Protein AF-A0A813K4U7-F1 (afdb_monomer)

Nearest PDB structures (foldseek):
  8cmr-assembly1_B  TM=8.928E-01  e=1.992E-04  Homo sapiens
  6d4p-assembly1_C  TM=8.860E-01  e=3.761E-04  Homo sapiens
  1wh3-assembly1_A  TM=8.166E-01  e=5.044E-04  Homo sapiens
  8seb-assembly1_B  TM=8.078E-01  e=1.158E-03  Homo sapiens
  8djh-assembly1_A  TM=8.106E-01  e=1.216E-03  Homo sapiens

pLDDT: mean 77.3, std 21.33, range [24.91, 96.0]

Structure (mmCIF, N/CA/C/O backbone):
data_AF-A0A813K4U7-F1
#
_entry.id   AF-A0A813K4U7-F1
#
loop_
_atom_site.group_PDB
_atom_site.id
_atom_site.type_symbol
_atom_site.label_atom_id
_atom_site.label_alt_id
_atom_site.label_comp_id
_atom_site.label_asym_id
_atom_site.label_entity_id
_atom_site.label_seq_id
_atom_site.pdbx_PDB_ins_code
_atom_site.Cartn_x
_atom_site.Cartn_y
_atom_site.Cartn_z
_atom_site.occupancy
_atom_site.B_iso_or_equiv
_atom_site.auth_seq_id
_atom_site.auth_comp_id
_atom_site.auth_asym_id
_atom_site.auth_atom_id
_atom_site.pdbx_PDB_model_num
ATOM 1 N N . MET A 1 1 ? -18.046 26.356 -45.719 1.00 34.75 1 MET A N 1
ATOM 2 C CA . MET A 1 1 ? -17.700 27.622 -46.399 1.00 34.75 1 MET A CA 1
ATOM 3 C C . MET A 1 1 ? -17.819 28.744 -45.381 1.00 34.75 1 MET A C 1
ATOM 5 O O . MET A 1 1 ? -18.834 28.752 -44.702 1.00 34.75 1 MET A O 1
ATOM 9 N N . SER A 1 2 ? -16.775 29.591 -45.291 1.00 35.19 2 SER A N 1
ATOM 10 C CA . SER A 1 2 ? -16.657 30.902 -44.589 1.00 35.19 2 SER A CA 1
ATOM 11 C C . SER A 1 2 ? -17.017 30.940 -43.090 1.00 35.19 2 SER A C 1
ATOM 13 O O . SER A 1 2 ? -18.156 30.676 -42.742 1.00 35.19 2 SER A O 1
ATOM 15 N N . GLY A 1 3 ? -16.113 31.208 -42.133 1.00 31.92 3 GLY A N 1
ATOM 16 C CA . GLY A 1 3 ? -15.193 32.363 -42.029 1.00 31.92 3 GLY A CA 1
ATOM 17 C C . GLY A 1 3 ? -15.954 33.555 -41.403 1.00 31.92 3 GLY A C 1
ATOM 18 O O . GLY A 1 3 ? -17.054 33.818 -41.858 1.00 31.92 3 GLY A O 1
ATOM 19 N N . SER A 1 4 ? -15.506 34.319 -40.399 1.00 34.34 4 SER A N 1
ATOM 20 C CA . SER A 1 4 ? -14.177 34.522 -39.812 1.00 34.34 4 SER A CA 1
ATOM 21 C C . SER A 1 4 ? -14.210 35.644 -38.735 1.00 34.34 4 SER A C 1
ATOM 23 O O . SER A 1 4 ? -15.079 36.500 -38.846 1.00 34.34 4 SER A O 1
ATOM 25 N N . PHE A 1 5 ? -13.193 35.693 -37.850 1.00 31.48 5 PHE A N 1
ATOM 26 C CA . PHE A 1 5 ? -12.543 36.885 -37.229 1.00 31.48 5 PHE A CA 1
ATOM 27 C C . PHE A 1 5 ? -13.320 37.755 -36.203 1.00 31.48 5 PHE A C 1
ATOM 29 O O . PHE A 1 5 ? -14.374 38.290 -36.514 1.00 31.48 5 PHE A O 1
ATOM 36 N N . ASP A 1 6 ? -12.897 37.760 -34.920 1.00 34.34 6 ASP A N 1
ATOM 37 C CA . ASP A 1 6 ? -11.981 38.720 -34.212 1.00 34.34 6 ASP A CA 1
ATOM 38 C C . ASP A 1 6 ? -12.810 39.851 -33.550 1.00 34.34 6 ASP A C 1
ATOM 40 O O . ASP A 1 6 ? -13.871 40.176 -34.059 1.00 34.34 6 ASP A O 1
ATOM 44 N N . THR A 1 7 ? -12.538 40.493 -32.411 1.00 33.09 7 THR A N 1
ATOM 45 C CA . THR A 1 7 ? -11.381 40.762 -31.532 1.00 33.09 7 THR A CA 1
ATOM 46 C C . THR A 1 7 ? -11.964 41.431 -30.267 1.00 33.09 7 THR A C 1
ATOM 48 O O . THR A 1 7 ? -12.940 42.158 -30.403 1.00 33.09 7 THR A O 1
ATOM 51 N N . ASP A 1 8 ? -11.351 41.280 -29.084 1.00 30.66 8 ASP A N 1
ATOM 52 C CA . ASP A 1 8 ? -11.169 42.372 -28.090 1.00 30.66 8 ASP A CA 1
ATOM 53 C C . ASP A 1 8 ? -10.305 41.855 -26.919 1.00 30.66 8 ASP A C 1
ATOM 55 O O . ASP A 1 8 ? -10.724 41.031 -26.111 1.00 30.66 8 ASP A O 1
ATOM 59 N N . VAL A 1 9 ? -8.979 42.000 -26.989 1.00 36.09 9 VAL A N 1
ATOM 60 C CA . VAL A 1 9 ? -8.143 43.147 -26.567 1.00 36.09 9 VAL A CA 1
ATOM 61 C C . VAL A 1 9 ? -7.957 43.253 -25.044 1.00 36.09 9 VAL A C 1
ATOM 63 O O . VAL A 1 9 ? -8.783 43.738 -24.278 1.00 36.09 9 VAL A O 1
ATOM 66 N N . ARG A 1 10 ? -6.754 42.818 -24.647 1.00 31.77 10 ARG A N 1
ATOM 67 C CA . ARG A 1 10 ? -6.057 43.039 -23.375 1.00 31.77 10 ARG A CA 1
ATOM 68 C C . ARG A 1 10 ? -5.482 44.465 -23.288 1.00 31.77 10 ARG A C 1
ATOM 70 O O . ARG A 1 10 ? -4.946 44.967 -24.272 1.00 31.77 10 ARG A O 1
ATOM 77 N N . ARG A 1 11 ? -5.402 45.016 -22.070 1.00 31.77 11 ARG A N 1
ATOM 78 C CA . ARG A 1 11 ? -4.353 45.957 -21.596 1.00 31.77 11 ARG A CA 1
ATOM 79 C C . ARG A 1 11 ? -4.199 45.773 -20.074 1.00 31.77 11 ARG A C 1
ATOM 81 O O . ARG A 1 11 ? -5.204 45.812 -19.381 1.00 31.77 11 ARG A O 1
ATOM 88 N N . ALA A 1 12 ? -3.063 45.240 -19.599 1.00 29.41 12 ALA A N 1
ATOM 89 C CA . ALA A 1 12 ? -1.860 45.937 -19.076 1.00 29.41 12 ALA A CA 1
ATOM 90 C C . ALA A 1 12 ? -2.098 46.509 -17.655 1.00 29.41 12 ALA A C 1
ATOM 92 O O . ALA A 1 12 ? -3.125 47.131 -17.442 1.00 29.41 12 ALA A O 1
ATOM 93 N N . ALA A 1 13 ? -1.273 46.317 -16.617 1.00 30.58 13 ALA A N 1
ATOM 94 C CA . ALA A 1 13 ? 0.191 46.386 -16.468 1.00 30.58 13 ALA A CA 1
ATOM 95 C C . ALA A 1 13 ? 0.621 45.549 -15.223 1.00 30.58 13 ALA A C 1
ATOM 97 O O . ALA A 1 13 ? -0.158 45.432 -14.285 1.00 30.58 13 ALA A O 1
ATOM 98 N N . ALA A 1 14 ? 1.708 44.768 -15.197 1.00 29.66 14 ALA A N 1
ATOM 99 C CA . ALA A 1 14 ? 3.142 45.108 -15.149 1.00 29.66 14 ALA A CA 1
ATOM 100 C C . ALA A 1 14 ? 3.592 45.880 -13.886 1.00 29.66 14 ALA A C 1
ATOM 102 O O . ALA A 1 14 ? 3.366 47.080 -13.803 1.00 29.66 14 ALA A O 1
ATOM 103 N N . ALA A 1 15 ? 4.280 45.195 -12.958 1.00 30.31 15 ALA A N 1
ATOM 104 C CA . ALA A 1 15 ? 5.597 45.557 -12.392 1.00 30.31 15 ALA A CA 1
ATOM 105 C C . ALA A 1 15 ? 5.951 44.649 -11.192 1.00 30.31 15 ALA A C 1
ATOM 107 O O . ALA A 1 15 ? 5.093 44.292 -10.393 1.00 30.31 15 ALA A O 1
ATOM 108 N N . ALA A 1 16 ? 7.220 44.248 -11.121 1.00 30.88 16 ALA A N 1
ATOM 109 C CA . ALA A 1 16 ? 7.782 43.214 -10.253 1.00 30.88 16 ALA A CA 1
ATOM 110 C C . ALA A 1 16 ? 8.446 43.799 -8.965 1.00 30.88 16 ALA A C 1
ATOM 112 O O . ALA A 1 16 ? 8.031 44.864 -8.519 1.00 30.88 16 ALA A O 1
ATOM 113 N N . PRO A 1 17 ? 9.420 43.116 -8.325 1.00 47.84 17 PRO A N 1
ATOM 114 C CA . PRO A 1 17 ? 9.361 42.516 -6.983 1.00 47.84 17 PRO A CA 1
ATOM 115 C C . PRO A 1 17 ? 10.175 43.320 -5.940 1.00 47.84 17 PRO A C 1
ATOM 117 O O . PRO A 1 17 ? 10.651 44.394 -6.288 1.00 47.84 17 PRO A O 1
ATOM 120 N N . THR A 1 18 ? 10.365 42.821 -4.696 1.00 30.28 18 THR A N 1
ATOM 121 C CA . THR A 1 18 ? 11.639 42.835 -3.901 1.00 30.28 18 THR A CA 1
ATOM 122 C C . THR A 1 18 ? 11.433 42.534 -2.387 1.00 30.28 18 THR A C 1
ATOM 124 O O . THR A 1 18 ? 10.752 43.266 -1.685 1.00 30.28 18 THR A O 1
ATOM 127 N N . GLN A 1 19 ? 12.110 41.464 -1.933 1.00 30.19 19 GLN A N 1
ATOM 128 C CA . GLN A 1 19 ? 12.792 41.167 -0.643 1.00 30.19 19 GLN A CA 1
ATOM 129 C C . GLN A 1 19 ? 12.114 40.962 0.735 1.00 30.19 19 GLN A C 1
ATOM 131 O O . GLN A 1 19 ? 11.410 41.797 1.284 1.00 30.19 19 GLN A O 1
ATOM 136 N N . MET A 1 20 ? 12.539 39.824 1.318 1.00 27.84 20 MET A N 1
ATOM 137 C CA . MET A 1 20 ? 13.037 39.534 2.679 1.00 27.84 20 MET A CA 1
ATOM 138 C C . MET A 1 20 ? 12.846 40.560 3.818 1.00 27.84 20 MET A C 1
ATOM 140 O O . MET A 1 20 ? 13.404 41.649 3.766 1.00 27.84 20 MET A O 1
ATOM 144 N N . ARG A 1 21 ? 12.329 40.103 4.968 1.00 30.70 21 ARG A N 1
ATOM 145 C CA . ARG A 1 21 ? 13.087 39.774 6.206 1.00 30.70 21 ARG A CA 1
ATOM 146 C C . ARG A 1 21 ? 12.130 39.574 7.395 1.00 30.70 21 ARG A C 1
ATOM 148 O O . ARG A 1 21 ? 11.067 40.171 7.479 1.00 30.70 21 ARG A O 1
ATOM 155 N N . THR A 1 22 ? 12.569 38.695 8.289 1.00 36.47 22 THR A N 1
ATOM 156 C CA . THR A 1 22 ? 12.083 38.355 9.639 1.00 36.47 22 THR A CA 1
ATOM 157 C C . THR A 1 22 ? 11.762 39.553 10.541 1.00 36.47 22 THR A C 1
ATOM 159 O O . THR A 1 22 ? 12.351 40.618 10.356 1.00 36.47 22 THR A O 1
ATOM 162 N N . PRO A 1 23 ? 11.046 39.315 11.656 1.00 36.69 23 PRO A N 1
ATOM 163 C CA . PRO A 1 23 ? 11.456 39.953 12.903 1.00 36.69 23 PRO A CA 1
ATOM 164 C C . PRO A 1 23 ? 11.576 39.001 14.102 1.00 36.69 23 PRO A C 1
ATOM 166 O O . PRO A 1 23 ? 10.979 37.929 14.179 1.00 36.69 23 PRO A O 1
ATOM 169 N N . THR A 1 24 ? 12.404 39.476 15.023 1.00 28.77 24 THR A N 1
ATOM 170 C CA . THR A 1 24 ? 13.011 38.849 16.194 1.00 28.77 24 THR A CA 1
ATOM 171 C C . THR A 1 24 ? 12.433 39.487 17.469 1.00 28.77 24 THR A C 1
ATOM 173 O O . THR A 1 24 ? 12.150 40.678 17.462 1.00 28.77 24 THR A O 1
ATOM 176 N N . ALA A 1 25 ? 12.325 38.683 18.534 1.00 29.78 25 ALA A N 1
ATOM 177 C CA . ALA A 1 25 ? 12.448 38.967 19.980 1.00 29.78 25 ALA A CA 1
ATOM 178 C C . ALA A 1 25 ? 11.774 40.178 20.685 1.00 29.78 25 ALA A C 1
ATOM 180 O O . ALA A 1 25 ? 12.112 41.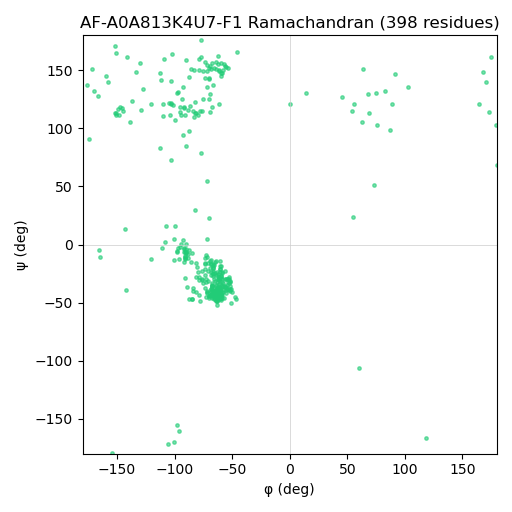326 20.429 1.00 29.78 25 ALA A O 1
ATOM 181 N N . ALA A 1 26 ? 11.031 39.808 21.751 1.00 31.50 26 ALA A N 1
ATOM 182 C CA . ALA A 1 26 ? 10.969 40.360 23.127 1.00 31.50 26 ALA A CA 1
ATOM 183 C C . ALA A 1 26 ? 10.471 41.814 23.345 1.00 31.50 26 ALA A C 1
ATOM 185 O O . ALA A 1 26 ? 10.634 42.664 22.475 1.00 31.50 26 ALA A O 1
ATOM 186 N N . PRO A 1 27 ? 9.857 42.130 24.514 1.00 38.72 27 PRO A N 1
ATOM 187 C CA . PRO A 1 27 ? 10.678 42.420 25.702 1.00 38.72 27 PRO A CA 1
ATOM 188 C C . PRO A 1 27 ? 10.066 42.118 27.098 1.00 38.72 27 PRO A C 1
ATOM 190 O O . PRO A 1 27 ? 8.868 41.912 27.261 1.00 38.72 27 PRO A O 1
ATOM 193 N N . ALA A 1 28 ? 10.967 42.239 28.085 1.00 30.75 28 ALA A N 1
ATOM 194 C CA . ALA A 1 28 ? 10.804 42.777 29.445 1.00 30.75 28 ALA A CA 1
ATOM 195 C C . ALA A 1 28 ? 10.324 41.866 30.596 1.00 30.75 28 ALA A C 1
ATOM 197 O O . ALA A 1 28 ? 9.140 41.697 30.872 1.00 30.75 28 ALA A O 1
ATOM 198 N N . GLU A 1 29 ? 11.326 41.406 31.352 1.00 25.91 29 GLU A N 1
ATOM 199 C CA . GLU A 1 29 ? 11.277 41.096 32.782 1.00 25.91 29 GLU A CA 1
ATOM 200 C C . GLU A 1 29 ? 10.874 42.327 33.615 1.00 25.91 29 GLU A C 1
ATOM 202 O O . GLU A 1 29 ? 11.247 43.451 33.286 1.00 25.91 29 GLU A O 1
ATOM 207 N N . THR A 1 30 ? 10.172 42.116 34.732 1.00 28.78 30 THR A N 1
ATOM 208 C CA . THR A 1 30 ? 10.593 42.560 36.082 1.00 28.78 30 THR A CA 1
ATOM 209 C C . THR A 1 30 ? 9.538 42.170 37.130 1.00 28.78 30 THR A C 1
ATOM 211 O O . THR A 1 30 ? 8.492 42.789 37.286 1.00 28.78 30 THR A O 1
ATOM 214 N N . THR A 1 31 ? 9.836 41.112 37.879 1.00 29.77 31 THR A N 1
ATOM 215 C CA . THR A 1 31 ? 9.433 40.910 39.288 1.00 29.77 31 THR A CA 1
ATOM 216 C C . THR A 1 31 ? 10.280 41.851 40.176 1.00 29.77 31 THR A C 1
ATOM 218 O O . THR A 1 31 ? 11.389 42.163 39.732 1.00 29.77 31 THR A O 1
ATOM 221 N N . PRO A 1 32 ? 9.896 42.257 41.416 1.00 39.56 32 PRO A N 1
ATOM 222 C CA . PRO A 1 32 ? 9.523 41.301 42.468 1.00 39.56 32 PRO A CA 1
ATOM 223 C C . PRO A 1 32 ? 8.557 41.774 43.578 1.00 39.56 32 PRO A C 1
ATOM 225 O O . PRO A 1 32 ? 8.181 42.935 43.686 1.00 39.56 32 PRO A O 1
ATOM 228 N N . SER A 1 33 ? 8.305 40.820 44.481 1.00 27.72 33 SER A N 1
ATOM 229 C CA . SER A 1 33 ? 8.038 40.951 45.923 1.00 27.72 33 SER A CA 1
ATOM 230 C C . SER A 1 33 ? 6.593 40.826 46.428 1.00 27.72 33 SER A C 1
ATOM 232 O O . SER A 1 33 ? 5.625 41.288 45.839 1.00 27.72 33 SER A O 1
ATOM 234 N N . SER A 1 34 ? 6.521 40.067 47.520 1.00 31.11 34 SER A N 1
ATOM 235 C CA . SER A 1 34 ? 5.394 39.312 48.066 1.00 31.11 34 SER A CA 1
ATOM 236 C C . SER A 1 34 ? 4.632 40.104 49.163 1.00 31.11 34 SER A C 1
ATOM 238 O O . SER A 1 34 ? 4.715 41.327 49.186 1.00 31.11 34 SER A O 1
ATOM 240 N N . PRO A 1 35 ? 3.832 39.473 50.048 1.00 41.38 35 PRO A N 1
ATOM 241 C CA . PRO A 1 35 ? 2.386 39.652 50.113 1.00 41.38 35 PRO A CA 1
ATOM 242 C C . PRO A 1 35 ? 1.920 40.435 51.355 1.00 41.38 35 PRO A C 1
ATOM 244 O O . PRO A 1 35 ? 2.577 40.444 52.393 1.00 41.38 35 PRO A O 1
ATOM 247 N N . SER A 1 36 ? 0.716 40.997 51.311 1.00 28.41 36 SER A N 1
ATOM 248 C CA . SER A 1 36 ? 0.007 41.382 52.534 1.00 28.41 36 SER A CA 1
ATOM 249 C C . SER A 1 36 ? -1.504 41.340 52.333 1.00 28.41 36 SER A C 1
ATOM 251 O O . SER A 1 36 ? -2.097 42.102 51.574 1.00 28.41 36 SER A O 1
ATOM 253 N N . SER A 1 37 ? -2.135 40.404 53.036 1.00 32.19 37 SER A N 1
ATOM 254 C CA . SER A 1 37 ? -3.568 40.417 53.310 1.00 32.19 37 SER A CA 1
ATOM 255 C C . SER A 1 37 ? -3.941 41.693 54.075 1.00 32.19 37 SER A C 1
ATOM 257 O O . SER A 1 37 ? -3.130 42.210 54.849 1.00 32.19 37 SER A O 1
ATOM 259 N N . PRO A 1 38 ? -5.209 42.117 53.998 1.00 32.22 38 PRO A N 1
ATOM 260 C CA . PRO A 1 38 ? -5.939 42.125 55.256 1.00 32.22 38 PRO A CA 1
ATOM 261 C C . PRO A 1 38 ? -7.335 41.510 55.164 1.00 32.22 38 PRO A C 1
ATOM 263 O O . PRO A 1 38 ? -8.045 41.544 54.162 1.00 32.22 38 PRO A O 1
ATOM 266 N N . SER A 1 39 ? -7.677 40.931 56.302 1.00 26.25 39 SER A N 1
ATOM 267 C CA . SER A 1 39 ? -8.946 40.384 56.744 1.00 26.25 39 SER A CA 1
ATOM 268 C C . SER A 1 39 ? -10.082 41.406 56.842 1.00 26.25 39 SER A C 1
ATOM 270 O O . SER A 1 39 ? -9.850 42.568 57.162 1.00 26.25 39 SER A O 1
ATOM 272 N N . SER A 1 40 ? -11.306 40.866 56.740 1.00 27.95 40 SER A N 1
ATOM 273 C CA . SER A 1 40 ? -12.588 41.332 57.312 1.00 27.95 40 SER A CA 1
ATOM 274 C C . SER A 1 40 ? -13.019 42.765 56.976 1.00 27.95 40 SER A C 1
ATOM 276 O O . SER A 1 40 ? -12.425 43.734 57.426 1.00 27.95 40 SER A O 1
ATOM 278 N N . SER A 1 41 ? -14.176 42.989 56.356 1.00 27.92 41 SER A N 1
ATOM 279 C CA . SER A 1 41 ? -15.448 42.798 57.060 1.00 27.92 41 SER A CA 1
ATOM 280 C C . SER A 1 41 ? -16.665 43.009 56.141 1.00 27.92 41 SER A C 1
ATOM 282 O O . SER A 1 41 ? -16.731 43.931 55.336 1.00 27.92 41 SER A O 1
ATOM 284 N N . SER A 1 42 ? -17.625 42.101 56.313 1.00 29.00 42 SER A N 1
ATOM 285 C CA . SER A 1 42 ? -19.074 42.187 56.095 1.00 29.00 42 SER A CA 1
ATOM 286 C C . SER A 1 42 ? -19.694 43.498 55.574 1.00 29.00 42 SER A C 1
ATOM 288 O O . SER A 1 42 ? -19.772 44.483 56.308 1.00 29.00 42 SER A O 1
ATOM 290 N N . ARG A 1 43 ? -20.373 43.411 54.420 1.00 28.50 43 ARG A N 1
ATOM 291 C CA . ARG A 1 43 ? -21.690 44.039 54.207 1.00 28.50 43 ARG A CA 1
ATOM 292 C C . ARG A 1 43 ? -22.619 43.071 53.475 1.00 28.50 43 ARG A C 1
ATOM 294 O O . ARG A 1 43 ? -22.287 42.535 52.426 1.00 28.50 43 ARG A O 1
ATOM 301 N N . SER A 1 44 ? -23.749 42.818 54.119 1.00 30.36 44 SER A N 1
ATOM 302 C CA . SER A 1 44 ? -24.912 42.069 53.655 1.00 30.36 44 SER A CA 1
ATOM 303 C C . SER A 1 44 ? -25.770 42.898 52.684 1.00 30.36 44 SER A C 1
ATOM 305 O O . SER A 1 44 ? -25.529 44.092 52.522 1.00 30.36 44 SER A O 1
ATOM 307 N N . PHE A 1 45 ? -26.810 42.245 52.143 1.00 24.91 45 PHE A N 1
ATOM 308 C CA . PHE A 1 45 ? -27.789 42.659 51.116 1.00 24.91 45 PHE A CA 1
ATOM 309 C C . PHE A 1 45 ? -27.319 42.348 49.683 1.00 24.91 45 PHE A C 1
ATOM 311 O O . PHE A 1 45 ? -26.254 42.780 49.280 1.00 24.91 45 PHE A O 1
ATOM 318 N N . SER A 1 46 ? -28.024 41.564 48.865 1.00 27.03 46 SER A N 1
ATOM 319 C CA . SER A 1 46 ? -29.471 41.322 48.795 1.00 27.03 46 SER A CA 1
ATOM 320 C C . SER A 1 46 ? -29.789 40.002 48.071 1.00 27.03 46 SER A C 1
ATOM 322 O O . SER A 1 46 ? -29.134 39.615 47.108 1.00 27.03 46 SER A O 1
ATOM 324 N N . LYS A 1 47 ? -30.845 39.322 48.540 1.00 37.41 47 LYS A N 1
ATOM 325 C CA . LYS A 1 47 ? -31.565 38.269 47.810 1.00 37.41 47 LYS A CA 1
ATOM 326 C C . LYS A 1 47 ? -32.179 38.854 46.529 1.00 37.41 47 LYS A C 1
ATOM 328 O O . LYS A 1 47 ? -33.020 39.737 46.643 1.00 37.41 47 LYS A O 1
ATOM 333 N N . SER A 1 48 ? -31.811 38.311 45.370 1.00 30.80 48 SER A N 1
ATOM 334 C CA . SER A 1 48 ? -32.540 38.343 44.080 1.00 30.80 48 SER A CA 1
ATOM 335 C C . SER A 1 48 ? -31.591 37.724 43.042 1.00 30.80 48 SER A C 1
ATOM 337 O O . SER A 1 48 ? -30.515 38.265 42.840 1.00 30.80 48 SER A O 1
ATOM 339 N N . ASN A 1 49 ? -31.803 36.579 42.403 1.00 30.91 49 ASN A N 1
ATOM 340 C CA . ASN A 1 49 ? -33.023 35.941 41.945 1.00 30.91 49 ASN A CA 1
ATOM 341 C C . ASN A 1 49 ? -32.848 34.422 42.023 1.00 30.91 49 ASN A C 1
ATOM 343 O O . ASN A 1 49 ? -32.014 33.847 41.331 1.00 30.91 49 ASN A O 1
ATOM 347 N N . ALA A 1 50 ? -33.674 33.772 42.834 1.00 34.66 50 ALA A N 1
ATOM 348 C CA . ALA A 1 50 ? -33.962 32.356 42.693 1.00 34.66 50 ALA A CA 1
ATOM 349 C C . ALA A 1 50 ? -35.176 32.233 41.766 1.00 34.66 50 ALA A C 1
ATOM 351 O O . ALA A 1 50 ? -36.295 32.203 42.262 1.00 34.66 50 ALA A O 1
ATOM 352 N N . SER A 1 51 ? -34.968 32.244 40.444 1.00 37.06 51 SER A N 1
ATOM 353 C CA . SER A 1 51 ? -36.005 31.892 39.455 1.00 37.06 51 SER A CA 1
ATOM 354 C C . SER A 1 51 ? -35.486 31.997 38.012 1.00 37.06 51 SER A C 1
ATOM 356 O O . SER A 1 51 ? -35.923 32.876 37.274 1.00 37.06 51 SER A O 1
ATOM 358 N N . SER A 1 52 ? -34.562 31.117 37.604 1.00 37.31 52 SER A N 1
ATOM 359 C CA . SER A 1 52 ? -34.370 30.775 36.173 1.00 37.31 52 SER A CA 1
ATOM 360 C C . SER A 1 52 ? -33.530 29.519 35.879 1.00 37.31 52 SER A C 1
ATOM 362 O O . SER A 1 52 ? -33.492 29.120 34.724 1.00 37.31 52 SER A O 1
ATOM 364 N N . ASP A 1 53 ? -32.937 28.835 36.868 1.00 35.25 53 ASP A N 1
ATOM 365 C CA . ASP A 1 53 ? -32.044 27.676 36.622 1.00 35.25 53 ASP A CA 1
ATOM 366 C C . ASP A 1 53 ? -32.685 26.284 36.802 1.00 35.25 53 ASP A C 1
ATOM 368 O O . ASP A 1 53 ? -31.992 25.272 36.853 1.00 35.25 53 ASP A O 1
ATOM 372 N N . GLN A 1 54 ? -34.018 26.168 36.841 1.00 39.22 54 GLN A N 1
ATOM 373 C CA . GLN A 1 54 ? -34.693 24.854 36.796 1.00 39.22 54 GLN A CA 1
ATOM 374 C C . GLN A 1 54 ? -34.842 24.295 35.365 1.00 39.22 54 GLN A C 1
ATOM 376 O O . GLN A 1 54 ? -35.779 23.558 35.060 1.00 39.22 54 GLN A O 1
ATOM 381 N N . GLN A 1 55 ? -33.921 24.631 34.460 1.00 42.88 55 GLN A N 1
ATOM 382 C CA . GLN A 1 55 ? -33.906 24.085 33.107 1.00 42.88 55 GLN A CA 1
ATOM 383 C C . GLN A 1 55 ? -33.110 22.770 33.062 1.00 42.88 55 GLN A C 1
ATOM 385 O O . GLN A 1 55 ? -31.899 22.741 32.890 1.00 42.88 55 GLN A O 1
ATOM 390 N N . SER A 1 56 ? -33.860 21.664 33.120 1.00 54.91 56 SER A N 1
ATOM 391 C CA . SER A 1 56 ? -33.504 20.342 32.569 1.00 54.91 56 SER A CA 1
ATOM 392 C C . SER A 1 56 ? -32.430 19.517 33.298 1.00 54.91 56 SER A C 1
ATOM 394 O O . SER A 1 56 ? -31.515 18.994 32.660 1.00 54.91 56 SER A O 1
ATOM 396 N N . GLN A 1 57 ? -32.567 19.317 34.611 1.00 61.31 57 GLN A N 1
ATOM 397 C CA . GLN A 1 57 ? -31.754 18.328 35.329 1.00 61.31 57 GLN A CA 1
ATOM 398 C C . GLN A 1 57 ? -32.167 16.902 34.900 1.00 61.31 57 GLN A C 1
ATOM 400 O O . GLN A 1 57 ? -33.302 16.475 35.111 1.00 61.31 57 GLN A O 1
ATOM 405 N N . LEU A 1 58 ? -31.257 16.192 34.232 1.00 75.56 58 LEU A N 1
ATOM 406 C CA . LEU A 1 58 ? -31.398 14.803 33.793 1.00 75.56 58 LEU A CA 1
ATOM 407 C C . LEU A 1 58 ? -30.930 13.881 34.927 1.00 75.56 58 LEU A C 1
ATOM 409 O O . LEU A 1 58 ? -29.948 14.183 35.604 1.00 75.56 58 LEU A O 1
ATOM 413 N N . PHE A 1 59 ? -31.569 12.725 35.103 1.00 81.50 59 PHE A N 1
ATOM 414 C CA . PHE A 1 59 ? -31.038 11.682 35.982 1.00 81.50 59 PHE A CA 1
ATOM 415 C C . PHE A 1 59 ? -30.559 10.496 35.154 1.00 81.50 59 PHE A C 1
ATOM 417 O O . PHE A 1 59 ? -31.330 9.875 34.426 1.00 81.50 59 PHE A O 1
ATOM 424 N N . VAL A 1 60 ? -29.281 10.159 35.280 1.00 85.88 60 VAL A N 1
ATOM 425 C CA . VAL A 1 60 ? -28.709 8.958 34.676 1.00 85.88 60 VAL A CA 1
ATOM 426 C C . VAL A 1 60 ? -28.815 7.822 35.688 1.00 85.88 60 VAL A C 1
ATOM 428 O O . VAL A 1 60 ? -28.170 7.844 36.735 1.00 85.88 60 VAL A O 1
ATOM 431 N N . CYS A 1 61 ? -29.653 6.836 35.392 1.00 87.06 61 CYS A N 1
ATOM 432 C CA . CYS A 1 61 ? -29.787 5.616 36.177 1.00 87.06 61 CYS A CA 1
ATOM 433 C C . CYS A 1 61 ? -28.681 4.642 35.764 1.00 87.06 61 CYS A C 1
ATOM 435 O O . CYS A 1 61 ? -28.670 4.149 34.639 1.00 87.06 61 CYS A O 1
ATOM 437 N N . VAL A 1 62 ? -27.754 4.359 36.673 1.00 89.44 62 VAL A N 1
ATOM 438 C CA . VAL A 1 62 ? -26.660 3.416 36.446 1.00 89.44 62 VAL A CA 1
ATOM 439 C C . VAL A 1 62 ? -27.076 2.059 36.990 1.00 89.44 62 VAL A C 1
ATOM 441 O O . VAL A 1 62 ? -27.262 1.882 38.192 1.00 89.44 62 VAL A O 1
ATOM 444 N N . ASN A 1 63 ? -27.227 1.097 36.095 1.00 89.12 63 ASN A N 1
ATOM 445 C CA . ASN A 1 63 ? -27.712 -0.244 36.354 1.00 89.12 63 ASN A CA 1
ATOM 446 C C . ASN A 1 63 ? -26.556 -1.247 36.384 1.00 89.12 63 ASN A C 1
ATOM 448 O O . ASN A 1 63 ? -25.637 -1.193 35.568 1.00 89.12 63 ASN A O 1
ATOM 452 N N . GLY A 1 64 ? -26.630 -2.191 37.312 1.00 85.12 64 GLY A N 1
ATOM 453 C CA . GLY A 1 64 ? -25.864 -3.430 37.299 1.00 85.12 64 GLY A CA 1
ATOM 454 C C . GLY A 1 64 ? -26.716 -4.591 36.800 1.00 85.12 64 GLY A C 1
ATOM 455 O O . GLY A 1 64 ? -27.852 -4.410 36.364 1.00 85.12 64 GLY A O 1
ATOM 456 N N . LEU A 1 65 ? -26.188 -5.807 36.938 1.00 79.88 65 LEU A N 1
ATOM 457 C CA . LEU A 1 65 ? -26.916 -7.040 36.610 1.00 79.88 65 LEU A CA 1
ATOM 458 C C . LEU A 1 65 ? -28.162 -7.254 37.490 1.00 79.88 65 LEU A C 1
ATOM 460 O O . LEU A 1 65 ? -29.088 -7.943 37.079 1.00 79.88 65 LEU A O 1
ATOM 464 N N . SER A 1 66 ? -28.191 -6.661 38.687 1.00 81.38 66 SER A N 1
ATOM 465 C CA . SER A 1 66 ? -29.264 -6.798 39.679 1.00 81.38 66 SER A CA 1
ATOM 466 C C . SER A 1 66 ? -30.248 -5.618 39.725 1.00 81.38 66 SER A C 1
ATOM 468 O O . SER A 1 66 ? -31.125 -5.602 40.585 1.00 81.38 66 SER A O 1
ATOM 470 N N . GLY A 1 67 ? -30.124 -4.632 38.828 1.00 83.25 67 GLY A N 1
ATOM 471 C CA . GLY A 1 67 ? -30.970 -3.430 38.800 1.00 83.25 67 GLY A CA 1
ATOM 472 C C . GLY A 1 67 ? -30.189 -2.128 38.993 1.00 83.25 67 GLY A C 1
ATOM 473 O O . GLY A 1 67 ? -28.966 -2.101 38.863 1.00 83.25 67 GLY A O 1
ATOM 474 N N . THR A 1 68 ? -30.890 -1.023 39.260 1.00 87.44 68 THR A N 1
ATOM 475 C CA . THR A 1 68 ? -30.269 0.304 39.420 1.00 87.44 68 THR A CA 1
ATOM 476 C C . THR A 1 68 ? -29.397 0.364 40.672 1.00 87.44 68 THR A C 1
ATOM 478 O O . THR A 1 68 ? -29.893 0.218 41.784 1.00 87.44 68 THR A O 1
ATOM 481 N N . ILE A 1 69 ? -28.098 0.602 40.479 1.00 88.88 69 ILE A N 1
ATOM 482 C CA . ILE A 1 69 ? -27.095 0.733 41.541 1.00 88.88 69 ILE A CA 1
ATOM 483 C C . ILE A 1 69 ? -27.080 2.166 42.073 1.00 88.88 69 ILE A C 1
ATOM 485 O O . ILE A 1 69 ? -27.071 2.379 43.282 1.00 88.88 69 ILE A O 1
ATOM 489 N N . CYS A 1 70 ? -27.070 3.159 41.180 1.00 88.56 70 CYS A N 1
ATOM 490 C CA . CYS A 1 70 ? -27.062 4.564 41.575 1.00 88.56 70 CYS A CA 1
ATOM 491 C C . CYS A 1 70 ? -27.746 5.470 40.547 1.00 88.56 70 CYS A C 1
ATOM 493 O O . CYS A 1 70 ? -28.008 5.078 39.408 1.00 88.56 70 CYS A O 1
ATOM 495 N N . LYS A 1 71 ? -28.061 6.697 40.973 1.00 88.81 71 LYS A N 1
ATOM 496 C CA . LYS A 1 71 ? -28.613 7.752 40.120 1.00 88.81 71 LYS A CA 1
ATOM 497 C C . LYS A 1 71 ? -27.663 8.939 40.140 1.00 88.81 71 LYS A C 1
ATOM 499 O O . LYS A 1 71 ? -27.395 9.512 41.195 1.00 88.81 71 LYS A O 1
ATOM 504 N N . VAL A 1 72 ? -27.172 9.307 38.966 1.00 87.56 72 VAL A N 1
ATOM 505 C CA . VAL A 1 72 ? -26.245 10.420 38.788 1.00 87.56 72 VAL A CA 1
ATOM 506 C C . VAL A 1 72 ? -27.015 11.616 38.226 1.00 87.56 72 VAL A C 1
ATOM 508 O O . VAL A 1 72 ? -27.618 11.487 37.157 1.00 87.56 72 VAL A O 1
ATOM 511 N N . PRO A 1 73 ? -27.033 12.769 38.916 1.00 84.94 73 PRO A N 1
ATOM 512 C CA . PRO A 1 73 ? -27.567 13.994 38.338 1.00 84.94 73 PRO A CA 1
ATOM 513 C C . PRO A 1 73 ? -26.632 14.469 37.219 1.00 84.94 73 PRO A C 1
ATOM 515 O O . PRO A 1 73 ? -25.423 14.567 37.418 1.00 84.94 73 PRO A O 1
ATOM 518 N N . ALA A 1 74 ? -27.183 14.760 36.045 1.00 83.06 74 ALA A N 1
ATOM 519 C CA . ALA A 1 74 ? -26.426 15.234 34.893 1.00 83.06 74 ALA A CA 1
ATOM 520 C C . ALA A 1 74 ? -27.210 16.303 34.121 1.00 83.06 74 ALA A C 1
ATOM 522 O O . ALA A 1 74 ? -28.429 16.418 34.239 1.00 83.06 74 ALA A O 1
ATOM 523 N N . CYS A 1 75 ? -26.510 17.079 33.303 1.00 80.94 75 CYS A N 1
ATOM 524 C CA . CYS A 1 75 ? -27.121 17.987 32.338 1.00 80.94 75 CYS A CA 1
ATOM 525 C C . CYS A 1 75 ? -27.053 17.365 30.937 1.00 80.94 75 CYS A C 1
ATOM 527 O O . CYS A 1 75 ? -26.278 16.441 30.690 1.00 80.94 75 CYS A O 1
ATOM 529 N N . ARG A 1 76 ? -27.838 17.879 29.984 1.00 73.50 76 ARG A N 1
ATOM 530 C CA . ARG A 1 76 ? -27.796 17.407 28.582 1.00 73.50 76 ARG A CA 1
ATOM 531 C C . ARG A 1 76 ? -26.434 17.630 27.912 1.00 73.50 76 ARG A C 1
ATOM 533 O O . ARG A 1 76 ? -26.049 16.869 27.032 1.00 73.50 76 ARG A O 1
ATOM 540 N N . ASP A 1 77 ? -25.687 18.616 28.395 1.00 79.56 77 ASP A N 1
ATOM 541 C CA . ASP A 1 77 ? -24.340 18.935 27.916 1.00 79.56 77 ASP A CA 1
ATOM 542 C C . ASP A 1 77 ? -23.247 18.226 28.730 1.00 79.56 77 ASP A C 1
ATOM 544 O O . ASP A 1 77 ? -22.055 18.440 28.503 1.00 79.56 77 ASP A O 1
ATOM 548 N N . SER A 1 78 ? -23.627 17.378 29.693 1.00 84.25 78 SER A N 1
ATOM 549 C CA . SER A 1 78 ? -22.656 16.597 30.447 1.00 84.25 78 SER A CA 1
ATOM 550 C C . SER A 1 78 ? -22.028 15.519 29.571 1.00 84.25 78 SER A C 1
ATOM 552 O O . SER A 1 78 ? -22.689 14.882 28.744 1.00 84.25 78 SER A O 1
ATOM 554 N N . THR A 1 79 ? -20.732 15.297 29.776 1.00 89.56 79 THR A N 1
ATOM 555 C CA . THR A 1 79 ? -19.987 14.232 29.101 1.00 89.56 79 THR A CA 1
ATOM 556 C C . THR A 1 79 ? -20.029 12.937 29.901 1.00 89.56 79 THR A C 1
ATOM 558 O O . THR A 1 79 ? -20.221 12.932 31.120 1.00 89.56 79 THR A O 1
ATOM 561 N N . ILE A 1 80 ? -19.787 11.814 29.232 1.00 89.06 80 ILE A N 1
ATOM 562 C CA . ILE A 1 80 ? -19.672 10.511 29.894 1.00 89.06 80 ILE A CA 1
ATOM 563 C C . ILE A 1 80 ? -18.529 10.492 30.916 1.00 89.06 80 ILE A C 1
ATOM 565 O O . ILE A 1 80 ? -18.685 9.883 31.971 1.00 89.06 80 ILE A O 1
ATOM 569 N N . ALA A 1 81 ? -17.430 11.214 30.681 1.00 88.62 81 ALA A N 1
ATOM 570 C CA . ALA A 1 81 ? -16.370 11.391 31.676 1.00 88.62 81 ALA A CA 1
ATOM 571 C C . ALA A 1 81 ? -16.883 12.012 32.990 1.00 88.62 81 ALA A C 1
ATOM 573 O O . ALA A 1 81 ? -16.513 11.563 34.074 1.00 88.62 81 ALA A O 1
ATOM 574 N N . GLN A 1 82 ? -17.772 13.011 32.916 1.00 89.88 82 GLN A N 1
ATOM 575 C CA . GLN A 1 82 ? -18.382 13.606 34.112 1.00 89.88 82 GLN A CA 1
ATOM 576 C C . GLN A 1 82 ? -19.281 12.599 34.837 1.00 89.88 82 GLN A C 1
ATOM 578 O O . GLN A 1 82 ? -19.201 12.483 36.057 1.00 89.88 82 GLN A O 1
ATOM 583 N N . VAL A 1 83 ? -20.068 11.814 34.092 1.00 89.75 83 VAL A N 1
ATOM 584 C CA . VAL A 1 83 ? -20.890 10.737 34.669 1.00 89.75 83 VAL A CA 1
ATOM 585 C C . VAL A 1 83 ? -20.012 9.699 35.373 1.00 89.75 83 VAL A C 1
ATOM 587 O O . VAL A 1 83 ? -20.311 9.320 36.503 1.00 89.75 83 VAL A O 1
ATOM 590 N N . LYS A 1 84 ? -18.899 9.276 34.758 1.00 92.12 84 LYS A N 1
ATOM 591 C CA . LYS A 1 84 ? -17.957 8.323 35.366 1.00 92.12 84 LYS A CA 1
ATOM 592 C C . LYS A 1 84 ? -17.338 8.852 36.657 1.00 92.12 84 LYS A C 1
ATOM 594 O O . LYS A 1 84 ? -17.222 8.104 37.630 1.00 92.12 84 LYS A O 1
ATOM 599 N N . ARG A 1 85 ? -16.998 10.142 36.701 1.00 92.19 85 ARG A N 1
ATOM 600 C CA . ARG A 1 85 ? -16.504 10.792 37.921 1.00 92.19 85 ARG A CA 1
ATOM 601 C C . ARG A 1 85 ? -17.538 10.748 39.041 1.00 92.19 85 ARG A C 1
ATOM 603 O O . ARG A 1 85 ? -17.214 10.334 40.148 1.00 92.19 85 ARG A O 1
ATOM 610 N N . SER A 1 86 ? -18.796 11.070 38.746 1.00 91.25 86 SER A N 1
ATOM 611 C CA . SER A 1 86 ? -19.874 10.978 39.737 1.00 91.25 86 SER A CA 1
ATOM 612 C C . SER A 1 86 ? -20.128 9.540 40.204 1.00 91.25 86 SER A C 1
ATOM 614 O O . SER A 1 86 ? -20.403 9.313 41.380 1.00 91.25 86 SER A O 1
ATOM 616 N N . ILE A 1 87 ? -19.993 8.546 39.319 1.00 91.00 87 ILE A N 1
ATOM 617 C CA . ILE A 1 87 ? -20.043 7.128 39.706 1.00 91.00 87 ILE A CA 1
ATOM 618 C C . ILE A 1 87 ? -18.867 6.775 40.624 1.00 91.00 87 ILE A C 1
ATOM 620 O O . ILE A 1 87 ? -19.059 6.048 41.595 1.00 91.00 87 ILE A O 1
ATOM 624 N N . GLN A 1 88 ? -17.664 7.290 40.353 1.00 94.00 88 GLN A N 1
ATOM 625 C CA . GLN A 1 88 ? -16.495 7.065 41.204 1.00 94.00 88 GLN A CA 1
ATOM 626 C C . GLN A 1 88 ? -16.706 7.657 42.600 1.00 94.00 88 GLN A C 1
ATOM 628 O O . GLN A 1 88 ? -16.402 6.996 43.586 1.00 94.00 88 GLN A O 1
ATOM 633 N N . GLU A 1 89 ? -17.256 8.866 42.693 1.00 92.00 89 GLU A N 1
ATOM 634 C CA . GLU A 1 89 ? -17.558 9.519 43.971 1.00 92.00 89 GLU A CA 1
ATOM 635 C C . GLU A 1 89 ? -18.604 8.743 44.786 1.00 92.00 89 GLU A C 1
ATOM 637 O O . GLU A 1 89 ? -18.460 8.612 45.999 1.00 92.00 89 GLU A O 1
ATOM 642 N N . GLN A 1 90 ? -19.634 8.194 44.132 1.00 92.25 90 GLN A N 1
ATOM 643 C CA . GLN A 1 90 ? -20.719 7.483 44.819 1.00 92.25 90 GLN A CA 1
ATOM 644 C C . GLN A 1 90 ? -20.405 6.013 45.129 1.00 92.25 90 GLN A C 1
ATOM 646 O O . GLN A 1 90 ? -20.825 5.506 46.166 1.00 92.25 90 GLN A O 1
ATOM 651 N N . LEU A 1 91 ? -19.710 5.308 44.230 1.00 90.56 91 LEU A N 1
ATOM 652 C CA . LEU A 1 91 ? -19.482 3.857 44.318 1.00 90.56 91 LEU A CA 1
ATOM 653 C C . LEU A 1 91 ? -18.025 3.477 44.606 1.00 90.56 91 LEU A C 1
ATOM 655 O O . LEU A 1 91 ? -17.727 2.289 44.717 1.00 90.56 91 LEU A O 1
ATOM 659 N N . ALA A 1 92 ? -17.111 4.449 44.691 1.00 90.62 92 ALA A N 1
ATOM 660 C CA . ALA A 1 92 ? -15.670 4.234 44.859 1.00 90.62 92 ALA A CA 1
ATOM 661 C C . ALA A 1 92 ? -15.039 3.315 43.788 1.00 90.62 92 ALA A C 1
ATOM 663 O O . ALA A 1 92 ? -13.996 2.700 44.013 1.00 90.62 92 ALA A O 1
ATOM 664 N N . ILE A 1 93 ? -15.657 3.211 42.606 1.00 89.75 93 ILE A N 1
ATOM 665 C CA . ILE A 1 93 ? -15.119 2.456 41.466 1.00 89.75 93 ILE A CA 1
ATOM 666 C C . ILE A 1 93 ? -14.288 3.425 40.619 1.00 89.75 93 ILE A C 1
ATOM 668 O O . ILE A 1 93 ? -14.871 4.370 40.086 1.00 89.75 93 ILE A O 1
ATOM 672 N N . PRO A 1 94 ? -12.971 3.218 40.438 1.00 91.12 94 PRO A N 1
ATOM 673 C CA . PRO A 1 94 ? -12.154 4.138 39.652 1.00 91.12 94 PRO A CA 1
ATOM 674 C C . PRO A 1 94 ? -12.647 4.257 38.206 1.00 91.12 94 PRO A C 1
ATOM 676 O O . PRO A 1 94 ? -13.063 3.255 37.626 1.00 91.12 94 PRO A O 1
ATOM 679 N N . GLU A 1 95 ? -12.551 5.439 37.592 1.00 90.62 95 GLU A N 1
ATOM 680 C CA . GLU A 1 95 ? -12.994 5.694 36.207 1.00 90.62 95 GLU A CA 1
ATOM 681 C C . GLU A 1 95 ? -12.416 4.672 35.200 1.00 90.62 95 GLU A C 1
ATOM 683 O O . GLU A 1 95 ? -13.115 4.211 34.291 1.00 90.62 95 GLU A O 1
ATOM 688 N N . SER A 1 96 ? -11.170 4.225 35.407 1.00 87.69 96 SER A N 1
ATOM 689 C CA . SER A 1 96 ? -10.507 3.197 34.587 1.00 87.69 96 SER A CA 1
ATOM 690 C C . SER A 1 96 ? -11.181 1.822 34.660 1.00 87.69 96 SER A C 1
ATOM 692 O O . SER A 1 96 ? -11.132 1.061 33.694 1.00 87.69 96 SER A O 1
ATOM 694 N N . HIS A 1 97 ? -11.887 1.514 35.749 1.00 91.12 97 HIS A N 1
ATOM 695 C CA . HIS A 1 97 ? -12.646 0.273 35.917 1.00 91.12 97 HIS A CA 1
ATOM 696 C C . HIS A 1 97 ? -14.080 0.377 35.391 1.00 91.12 97 HIS A C 1
ATOM 698 O O . HIS A 1 97 ? -14.768 -0.637 35.317 1.00 91.12 97 HIS A O 1
ATOM 704 N N . GLN A 1 98 ? -14.544 1.567 35.006 1.00 91.38 98 GLN A N 1
ATOM 705 C CA . GLN A 1 98 ? -15.925 1.780 34.581 1.00 91.38 98 GLN A CA 1
ATOM 706 C C . GLN A 1 98 ? -16.081 1.680 33.059 1.00 91.38 98 GLN A C 1
ATOM 708 O O . GLN A 1 98 ? 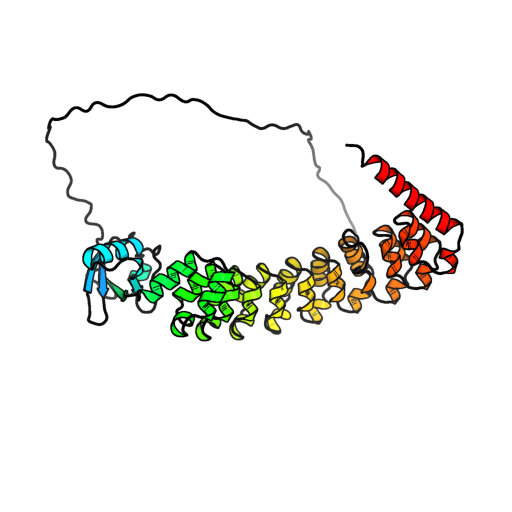-15.627 2.554 32.307 1.00 91.38 98 GLN A O 1
ATOM 713 N N . ARG A 1 99 ? -16.762 0.632 32.589 1.00 90.44 99 ARG A N 1
ATOM 714 C CA . ARG A 1 99 ? -17.256 0.518 31.210 1.00 90.44 99 ARG A CA 1
ATOM 715 C C . ARG A 1 99 ? -18.761 0.785 31.223 1.00 90.44 99 ARG A C 1
ATOM 717 O O . ARG A 1 99 ? -19.520 -0.001 31.781 1.00 90.44 99 ARG A O 1
ATOM 724 N N . LEU A 1 100 ? -19.180 1.908 30.639 1.00 90.00 100 LEU A N 1
ATOM 725 C CA . LEU A 1 100 ? -20.590 2.292 30.547 1.00 90.00 100 LEU A CA 1
ATOM 726 C C . LEU A 1 100 ? -21.153 1.888 29.188 1.00 90.00 100 LEU A C 1
ATOM 728 O O . LEU A 1 100 ? -20.547 2.163 28.151 1.00 90.00 100 LEU A O 1
ATOM 732 N N . VAL A 1 101 ? -22.307 1.229 29.206 1.00 87.88 101 VAL A N 1
ATOM 733 C CA . VAL A 1 101 ? -22.969 0.686 28.019 1.00 87.88 101 VAL A CA 1
ATOM 734 C C . VAL A 1 101 ? -24.409 1.185 27.971 1.00 87.88 101 VAL A C 1
ATOM 736 O O . VAL A 1 101 ? -25.118 1.133 28.973 1.00 87.88 101 VAL A O 1
ATOM 739 N N . LEU A 1 102 ? -24.853 1.654 26.808 1.00 85.38 102 LEU A N 1
ATOM 740 C CA . LEU A 1 102 ? -26.251 1.967 26.525 1.00 85.38 102 LEU A CA 1
ATOM 741 C C . LEU A 1 102 ? -26.792 0.934 25.532 1.00 85.38 102 LEU A C 1
ATOM 743 O O . LEU A 1 102 ? -26.384 0.914 24.369 1.00 85.38 102 LEU A O 1
ATOM 747 N N . GLY A 1 103 ? -27.691 0.060 25.991 1.00 81.00 103 GLY A N 1
ATOM 748 C CA . GLY A 1 103 ? -28.162 -1.082 25.203 1.00 81.00 103 GLY A CA 1
ATOM 749 C C . GLY A 1 103 ? -26.997 -2.002 24.830 1.00 81.00 103 GLY A C 1
ATOM 750 O O . GLY A 1 103 ? -26.454 -2.692 25.687 1.00 81.00 103 GLY A O 1
ATOM 751 N N . CYS A 1 104 ? -26.580 -1.969 23.562 1.00 76.06 104 CYS A N 1
ATOM 752 C CA . CYS A 1 104 ? -25.430 -2.726 23.050 1.00 76.06 104 CYS A CA 1
ATOM 753 C C . CYS A 1 104 ? -24.208 -1.848 22.716 1.00 76.06 104 CYS A C 1
ATOM 755 O O . CYS A 1 104 ? -23.206 -2.359 22.220 1.00 76.06 104 CYS A O 1
ATOM 757 N N . LYS A 1 105 ? -24.273 -0.530 22.949 1.00 81.88 105 LYS A N 1
ATOM 758 C CA . LYS A 1 105 ? -23.215 0.417 22.576 1.00 81.88 105 LYS A CA 1
ATOM 759 C C . LYS A 1 105 ? -22.382 0.823 23.790 1.00 81.88 105 LYS A C 1
ATOM 761 O O . LYS A 1 105 ? -22.912 1.388 24.743 1.00 81.88 105 LYS A O 1
ATOM 766 N N . VAL A 1 106 ? -21.073 0.581 23.734 1.00 85.38 106 VAL A N 1
ATOM 767 C CA . VAL A 1 106 ? -20.113 1.120 24.712 1.00 85.38 106 VAL A CA 1
ATOM 768 C C . VAL A 1 106 ? -19.954 2.623 24.479 1.00 85.38 106 VAL A C 1
ATOM 770 O O . VAL A 1 106 ? -19.871 3.064 23.333 1.00 85.38 106 VAL A O 1
ATOM 773 N N . LEU A 1 107 ? -19.954 3.405 25.557 1.00 85.62 107 LEU A N 1
ATOM 774 C CA . LEU A 1 107 ? -19.885 4.862 25.499 1.00 85.62 107 LEU A CA 1
ATOM 775 C C . LEU A 1 107 ? -18.456 5.374 25.716 1.00 85.62 107 LEU A C 1
ATOM 777 O O . LEU A 1 107 ? -17.801 5.006 26.695 1.00 85.62 107 LEU A O 1
ATOM 781 N N . ASP A 1 108 ? -18.017 6.261 24.824 1.00 82.94 108 ASP A N 1
ATOM 782 C CA . ASP A 1 108 ? -16.728 6.951 24.907 1.00 82.94 108 ASP A CA 1
ATOM 783 C C . ASP A 1 108 ? -16.772 8.113 25.905 1.00 82.94 108 ASP A C 1
ATOM 785 O O . ASP A 1 108 ? -17.797 8.776 26.060 1.00 82.94 108 ASP A O 1
ATOM 789 N N . ASP A 1 109 ? -15.636 8.418 26.534 1.00 84.25 109 ASP A N 1
ATOM 790 C CA . ASP A 1 109 ? -15.531 9.433 27.597 1.00 84.25 109 ASP A CA 1
ATOM 791 C C . ASP A 1 109 ? -15.913 10.850 27.137 1.00 84.25 109 ASP A C 1
ATOM 793 O O . ASP A 1 109 ? -16.448 11.642 27.917 1.00 84.25 109 ASP A O 1
ATOM 797 N N . PHE A 1 110 ? -15.679 11.155 25.859 1.00 80.81 110 PHE A N 1
ATOM 798 C CA . PHE A 1 110 ? -15.973 12.452 25.244 1.00 80.81 110 PHE A CA 1
ATOM 799 C C . PHE A 1 110 ? -17.397 12.559 24.688 1.00 80.81 110 PHE A C 1
ATOM 801 O O . PHE A 1 110 ? -17.784 13.626 24.213 1.00 80.81 110 PHE A O 1
ATOM 808 N N . ALA A 1 111 ? -18.182 11.477 24.716 1.00 82.06 111 ALA A N 1
ATOM 809 C CA . ALA A 1 111 ? -19.557 11.525 24.244 1.00 82.06 111 ALA A CA 1
ATOM 810 C C . ALA A 1 111 ? -20.402 12.420 25.165 1.00 82.06 111 ALA A C 1
ATOM 812 O O . ALA A 1 111 ? -20.302 12.351 26.391 1.00 82.06 111 ALA A O 1
ATOM 813 N N . PHE A 1 112 ? -21.247 13.253 24.564 1.00 81.88 112 PHE A N 1
ATOM 814 C CA . PHE A 1 112 ? -22.241 14.047 25.282 1.00 81.88 112 PHE A CA 1
ATOM 815 C C . PHE A 1 112 ? -23.517 13.239 25.494 1.00 81.88 112 PHE A C 1
ATOM 817 O O . PHE A 1 112 ? -23.880 12.425 24.640 1.00 81.88 112 PHE A O 1
ATOM 824 N N . LEU A 1 113 ? -24.248 13.531 26.572 1.00 73.31 113 LEU A N 1
ATOM 825 C CA . LEU A 1 113 ? -25.610 13.046 26.831 1.00 73.31 113 LEU A CA 1
ATOM 826 C C . LEU A 1 113 ? -26.638 13.720 25.895 1.00 73.31 113 LEU A C 1
ATOM 828 O O . LEU A 1 113 ? -27.614 14.335 26.322 1.00 73.31 113 LEU A O 1
ATOM 832 N N . SER A 1 114 ? -26.394 13.626 24.588 1.00 66.31 114 SER A N 1
ATOM 833 C CA . SER A 1 114 ? -27.182 14.288 23.550 1.00 66.31 114 SER A CA 1
ATOM 834 C C . SER A 1 114 ? -28.616 13.735 23.439 1.00 66.31 114 SER A C 1
ATOM 836 O O . SER A 1 114 ? -28.861 12.569 23.766 1.00 66.31 114 SER A O 1
ATOM 838 N N . PRO A 1 115 ? -29.573 14.522 22.902 1.00 58.59 115 PRO A N 1
ATOM 839 C CA . PRO A 1 115 ? -30.961 14.094 22.694 1.00 58.59 115 PRO A CA 1
ATOM 840 C C . PRO A 1 115 ? -31.105 12.801 21.881 1.00 58.59 115 PRO A C 1
ATOM 842 O O . PRO A 1 115 ? -32.035 12.038 22.109 1.00 58.59 115 PRO A O 1
ATOM 845 N N . SER A 1 116 ? -30.167 12.515 20.975 1.00 58.12 116 SER A N 1
ATOM 846 C CA . SER A 1 116 ? -30.153 11.292 20.164 1.00 58.12 116 SER A CA 1
ATOM 847 C C . SER A 1 116 ? -29.938 10.020 20.995 1.00 58.12 116 SER A C 1
ATOM 849 O O . SER A 1 116 ? -30.445 8.966 20.632 1.00 58.12 116 SER A O 1
ATOM 851 N N . LEU A 1 117 ? -29.224 10.105 22.127 1.00 59.25 117 LEU A N 1
ATOM 852 C CA . LEU A 1 117 ? -29.095 8.992 23.082 1.00 59.25 117 LEU A CA 1
ATOM 853 C C . LEU A 1 117 ? -30.366 8.814 23.931 1.00 59.25 117 LEU A C 1
ATOM 855 O O . LEU A 1 117 ? -30.615 7.723 24.438 1.00 59.25 117 LEU A O 1
ATOM 859 N N . LEU A 1 118 ? -31.168 9.876 24.066 1.00 57.69 118 LEU A N 1
ATOM 860 C CA . LEU A 1 118 ? -32.411 9.917 24.842 1.00 57.69 118 LEU A CA 1
ATOM 861 C C . LEU A 1 118 ? -33.650 9.494 24.026 1.00 57.69 118 LEU A C 1
ATOM 863 O O . LEU A 1 118 ? -34.695 9.239 24.612 1.00 57.69 118 LEU A O 1
ATOM 867 N N . GLN A 1 119 ? -33.561 9.368 22.695 1.00 53.53 119 GLN A N 1
ATOM 868 C CA . GLN A 1 119 ? -34.703 8.992 21.837 1.00 53.53 119 GLN A CA 1
ATOM 869 C C . GLN A 1 119 ? -35.258 7.579 22.098 1.00 53.53 119 GLN A C 1
ATOM 871 O O . GLN A 1 119 ? -36.377 7.285 21.688 1.00 53.53 119 GLN A O 1
ATOM 876 N N . ASN A 1 120 ? -34.525 6.728 22.824 1.00 48.00 120 ASN A N 1
ATOM 877 C CA . ASN A 1 120 ? -34.981 5.388 23.202 1.00 48.00 120 ASN A CA 1
ATOM 878 C C . ASN A 1 120 ? -35.735 5.337 24.546 1.00 48.00 120 ASN A C 1
ATOM 880 O O . ASN A 1 120 ? -36.137 4.252 24.960 1.00 48.00 120 ASN A O 1
ATOM 884 N N . SER A 1 121 ? -35.934 6.464 25.244 1.00 47.72 121 SER A N 1
ATOM 885 C CA . SER A 1 121 ? -36.769 6.498 26.452 1.00 47.72 121 SER A CA 1
ATOM 886 C C . SER A 1 121 ? -38.204 6.880 26.082 1.00 47.72 121 SER A C 1
ATOM 888 O O . SER A 1 121 ? -38.538 8.059 25.983 1.00 47.72 121 SER A O 1
ATOM 890 N N . SER A 1 122 ? -39.054 5.878 25.868 1.00 45.34 122 SER A N 1
ATOM 891 C CA . SER A 1 122 ? -40.482 6.031 25.553 1.00 45.34 122 SER A CA 1
ATOM 892 C C . SER A 1 122 ? -41.357 6.489 26.731 1.00 45.34 122 SER A C 1
ATOM 894 O O . SER A 1 122 ? -42.571 6.576 26.576 1.00 45.34 122 SER A O 1
ATOM 896 N N . ASP A 1 123 ? -40.777 6.804 27.893 1.00 45.06 123 ASP A N 1
ATOM 897 C CA . ASP A 1 123 ? -41.536 7.208 29.077 1.00 45.06 123 ASP A CA 1
ATOM 898 C C . ASP A 1 123 ? -41.555 8.728 29.253 1.00 45.06 123 ASP A C 1
ATOM 900 O O . ASP A 1 123 ? -40.587 9.376 29.654 1.00 45.06 123 ASP A O 1
ATOM 904 N N . ALA A 1 124 ? -42.724 9.294 28.967 1.00 43.38 124 ALA A N 1
ATOM 905 C CA . ALA A 1 124 ? -43.020 10.719 28.915 1.00 43.38 124 ALA A CA 1
ATOM 906 C C . ALA A 1 124 ? -43.037 11.447 30.277 1.00 43.38 124 ALA A C 1
ATOM 908 O O . ALA A 1 124 ? -43.687 12.483 30.378 1.00 43.38 124 ALA A O 1
ATOM 909 N N . ASN A 1 125 ? -42.371 10.956 31.333 1.00 46.25 125 ASN A N 1
ATOM 910 C CA . ASN A 1 125 ? -42.493 11.608 32.647 1.00 46.25 125 ASN A CA 1
ATOM 911 C C . ASN A 1 125 ? -41.261 11.685 33.555 1.00 46.25 125 ASN A C 1
ATOM 913 O O . ASN A 1 125 ? -41.403 12.070 34.706 1.00 46.25 125 ASN A O 1
ATOM 917 N N . LEU A 1 126 ? -40.057 11.418 33.052 1.00 49.06 126 LEU A N 1
ATOM 918 C CA . LEU A 1 126 ? -38.776 11.900 33.596 1.00 49.06 126 LEU A CA 1
ATOM 919 C C . LEU A 1 126 ? -37.715 11.553 32.546 1.00 49.06 126 LEU A C 1
ATOM 921 O O . LEU A 1 126 ? -37.699 10.409 32.090 1.00 49.06 126 LEU A O 1
ATOM 925 N N . PRO A 1 127 ? -36.820 12.468 32.139 1.00 58.28 127 PRO A N 1
ATOM 926 C CA . PRO A 1 127 ? -35.793 12.137 31.166 1.00 58.28 127 PRO A CA 1
ATOM 927 C C . PRO A 1 127 ? -34.708 11.337 31.898 1.00 58.28 127 PRO A C 1
ATOM 929 O O . PRO A 1 127 ? -33.703 11.881 32.351 1.00 58.28 127 PRO A O 1
ATOM 932 N N . SER A 1 128 ? -34.971 10.051 32.129 1.00 66.56 128 SER A N 1
ATOM 933 C CA . SER A 1 128 ? -34.044 9.157 32.812 1.00 66.56 128 SER A CA 1
ATOM 934 C C . SER A 1 128 ? -33.320 8.295 31.791 1.00 66.56 128 SER A C 1
ATOM 936 O O . SER A 1 128 ? -33.946 7.567 31.023 1.00 66.56 128 SER A O 1
ATOM 938 N N . LEU A 1 129 ? -31.994 8.409 31.757 1.00 79.38 129 LEU A N 1
ATOM 939 C CA . LEU A 1 129 ? -31.152 7.606 30.876 1.00 79.38 129 LEU A CA 1
ATOM 940 C C . LEU A 1 129 ? -30.646 6.396 31.655 1.00 79.38 129 LEU A C 1
ATOM 942 O O . LEU A 1 129 ? -29.936 6.561 32.643 1.00 79.38 129 LEU A O 1
ATOM 946 N N . ALA A 1 130 ? -30.990 5.192 31.212 1.00 84.31 130 ALA A N 1
ATOM 947 C CA . ALA A 1 130 ? -30.496 3.960 31.813 1.00 84.31 130 ALA A CA 1
ATOM 948 C C . ALA A 1 130 ? -29.169 3.536 31.163 1.00 84.31 130 ALA A C 1
ATOM 950 O O . ALA A 1 130 ? -29.133 3.209 29.979 1.00 84.31 130 ALA A O 1
ATOM 951 N N . LEU A 1 131 ? -28.088 3.517 31.941 1.00 88.12 131 LEU A N 1
ATOM 952 C CA . LEU A 1 131 ? -26.775 3.017 31.533 1.00 88.12 131 LEU A CA 1
ATOM 953 C C . LEU A 1 131 ? -26.440 1.750 32.304 1.00 88.12 131 LEU A C 1
ATOM 955 O O . LEU A 1 131 ? -26.677 1.686 33.502 1.00 88.12 131 LEU A O 1
ATOM 959 N N . THR A 1 132 ? -25.822 0.771 31.660 1.00 89.44 132 THR A N 1
ATOM 960 C CA . THR A 1 132 ? -25.286 -0.411 32.334 1.00 89.44 132 THR A CA 1
ATOM 961 C C . THR A 1 132 ? -23.816 -0.187 32.672 1.00 89.44 132 THR A C 1
ATOM 963 O O . THR A 1 132 ? -23.011 0.114 31.788 1.00 89.44 132 THR A O 1
ATOM 966 N N . LEU A 1 133 ? -23.457 -0.348 33.946 1.00 90.12 133 LEU A N 1
ATOM 967 C CA . LEU A 1 133 ? -22.074 -0.329 34.414 1.00 90.12 133 LEU A CA 1
ATOM 968 C C . LEU A 1 133 ? -21.504 -1.746 34.417 1.00 90.12 133 LEU A C 1
ATOM 970 O O . LEU A 1 133 ? -21.936 -2.611 35.177 1.00 90.12 133 LEU A O 1
ATOM 974 N N . VAL A 1 134 ? -20.476 -1.952 33.602 1.00 89.56 134 VAL A N 1
ATOM 975 C CA . VAL A 1 134 ? -19.650 -3.156 33.607 1.00 89.56 134 VAL A CA 1
ATOM 976 C C . VAL A 1 134 ? -18.316 -2.812 34.262 1.00 89.56 134 VAL A C 1
ATOM 978 O O . VAL A 1 134 ? -17.606 -1.904 33.821 1.00 89.56 134 VAL A O 1
ATOM 981 N N . ARG A 1 135 ? -17.970 -3.527 35.337 1.00 90.06 135 ARG A N 1
ATOM 982 C CA . ARG A 1 135 ? -16.695 -3.345 36.038 1.00 90.06 135 ARG A CA 1
ATOM 983 C C . ARG A 1 135 ? -15.589 -4.112 35.313 1.00 90.06 135 ARG A C 1
ATOM 985 O O . ARG A 1 135 ? -15.686 -5.326 35.155 1.00 90.06 135 ARG A O 1
ATOM 992 N N . ARG A 1 136 ? -14.529 -3.413 34.904 1.00 89.88 136 ARG A N 1
ATOM 993 C CA . ARG A 1 136 ? -13.319 -4.028 34.340 1.00 89.88 136 ARG A CA 1
ATOM 994 C C . ARG A 1 136 ? -12.499 -4.706 35.442 1.00 89.88 136 ARG A C 1
ATOM 996 O O . ARG A 1 136 ? -12.400 -4.182 36.557 1.00 89.88 136 ARG A O 1
ATOM 1003 N N . SER A 1 137 ? -11.892 -5.843 35.108 1.00 89.44 137 SER A N 1
ATOM 1004 C CA . 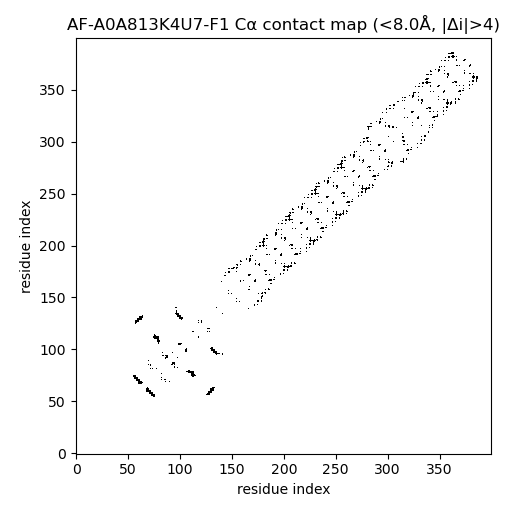SER A 1 137 ? -10.924 -6.519 35.973 1.00 89.44 137 SER A CA 1
ATOM 1005 C C . SER A 1 137 ? -9.601 -5.750 36.031 1.00 89.44 137 SER A C 1
ATOM 1007 O O . SER A 1 137 ? -9.234 -5.042 35.090 1.00 89.44 137 SER A O 1
ATOM 1009 N N . ASP A 1 138 ? -8.856 -5.920 37.122 1.00 89.38 138 ASP A N 1
ATOM 1010 C CA . ASP A 1 138 ? -7.549 -5.278 37.315 1.00 89.38 138 ASP A CA 1
ATOM 1011 C C . ASP A 1 138 ? -6.532 -5.704 36.243 1.00 89.38 138 ASP A C 1
ATOM 1013 O O . ASP A 1 138 ? -5.632 -4.947 35.885 1.00 89.38 138 ASP A O 1
ATOM 1017 N N . GLU A 1 139 ? -6.663 -6.925 35.720 1.00 89.56 139 GLU A N 1
ATOM 1018 C CA . GLU A 1 139 ? -5.849 -7.433 34.612 1.00 89.56 139 GLU A CA 1
ATOM 1019 C C . GLU A 1 139 ? -6.110 -6.668 33.315 1.00 89.56 139 GLU A C 1
ATOM 1021 O O . GLU A 1 139 ? -5.163 -6.225 32.665 1.00 89.56 139 GLU A O 1
ATOM 1026 N N . LEU A 1 140 ? -7.384 -6.447 32.974 1.00 88.06 140 LEU A N 1
ATOM 1027 C CA . LEU A 1 140 ? -7.767 -5.701 31.779 1.00 88.06 140 LEU A CA 1
ATOM 1028 C C . LEU A 1 140 ? -7.312 -4.239 31.865 1.00 88.06 140 LEU A C 1
ATOM 1030 O O . LEU A 1 140 ? -6.802 -3.690 30.890 1.00 88.06 140 LEU A O 1
ATOM 1034 N N . VAL A 1 141 ? -7.457 -3.609 33.036 1.00 90.56 141 VAL A N 1
ATOM 1035 C CA . VAL A 1 141 ? -7.011 -2.224 33.255 1.00 90.56 141 VAL A CA 1
ATOM 1036 C C . VAL A 1 141 ? -5.495 -2.105 33.105 1.00 90.56 141 VAL A C 1
ATOM 1038 O O . VAL A 1 141 ? -5.028 -1.214 32.393 1.00 90.56 141 VAL A O 1
ATOM 1041 N N . ARG A 1 142 ? -4.725 -3.027 33.702 1.00 90.12 142 ARG A N 1
ATOM 1042 C CA . ARG A 1 142 ? -3.263 -3.070 33.536 1.00 90.12 142 ARG A CA 1
ATOM 1043 C C . ARG A 1 142 ? -2.869 -3.258 32.075 1.00 90.12 142 ARG A C 1
ATOM 1045 O O . ARG A 1 142 ? -2.029 -2.509 31.589 1.00 90.12 142 ARG A O 1
ATOM 1052 N N . LEU A 1 143 ? -3.509 -4.188 31.364 1.00 89.12 143 LEU A N 1
ATOM 1053 C CA . LEU A 1 143 ? -3.240 -4.424 29.945 1.00 89.12 143 LEU A CA 1
ATOM 1054 C C . LEU A 1 143 ? -3.508 -3.171 29.098 1.00 89.12 143 LEU A C 1
ATOM 1056 O O . LEU A 1 143 ? -2.653 -2.777 28.308 1.00 89.12 143 LEU A O 1
ATOM 1060 N N . LEU A 1 144 ? -4.657 -2.514 29.282 1.00 88.56 144 LEU A N 1
ATOM 1061 C CA . LEU A 1 144 ? -4.995 -1.281 28.562 1.00 88.56 144 LEU A CA 1
ATOM 1062 C C . LEU A 1 144 ? -3.993 -0.159 28.850 1.00 88.56 144 LEU A C 1
ATOM 1064 O O . LEU A 1 144 ? -3.606 0.572 27.939 1.00 88.56 144 LEU A O 1
ATOM 1068 N N . GLN A 1 145 ? -3.549 -0.028 30.100 1.00 89.88 145 GLN A N 1
ATOM 1069 C CA . GLN A 1 145 ? -2.535 0.953 30.470 1.00 89.88 145 GLN A CA 1
ATOM 1070 C C . GLN A 1 145 ? -1.183 0.642 29.815 1.00 89.88 145 GLN A C 1
ATOM 1072 O O . GLN A 1 145 ? -0.560 1.549 29.263 1.00 89.88 145 GLN A O 1
ATOM 1077 N N . SER A 1 146 ? -0.764 -0.628 29.804 1.00 90.19 146 SER A N 1
ATOM 1078 C CA . SER A 1 146 ? 0.452 -1.065 29.114 1.00 90.19 146 SER A CA 1
ATOM 1079 C C . SER A 1 146 ? 0.381 -0.798 27.612 1.00 90.19 146 SER A C 1
ATOM 1081 O O . SER A 1 146 ? 1.332 -0.262 27.059 1.00 90.19 146 SER A O 1
ATOM 1083 N N . ILE A 1 147 ? -0.748 -1.091 26.955 1.00 90.81 147 ILE A N 1
ATOM 1084 C CA . ILE A 1 147 ? -0.934 -0.833 25.518 1.00 90.81 147 ILE A CA 1
ATOM 1085 C C . ILE A 1 147 ? -0.803 0.660 25.205 1.00 90.81 147 ILE A C 1
ATOM 1087 O O . ILE A 1 147 ? -0.115 1.022 24.259 1.00 90.81 147 ILE A O 1
ATOM 1091 N N . ARG A 1 148 ? -1.417 1.536 26.010 1.00 87.56 148 ARG A N 1
ATOM 1092 C CA . ARG A 1 148 ? -1.378 2.994 25.788 1.00 87.56 148 ARG A CA 1
ATOM 1093 C C . ARG A 1 148 ? 0.019 3.604 25.928 1.00 87.56 148 ARG A C 1
ATOM 1095 O O . ARG A 1 148 ? 0.255 4.678 25.387 1.00 87.56 148 ARG A O 1
ATOM 1102 N N . GLN A 1 149 ? 0.906 2.964 26.685 1.00 87.62 149 GLN A N 1
ATOM 1103 C CA . GLN A 1 149 ? 2.273 3.438 26.935 1.00 87.62 149 GLN A CA 1
ATOM 1104 C C . GLN A 1 149 ? 3.319 2.725 26.065 1.00 87.62 149 GLN A C 1
ATOM 1106 O O . GLN A 1 149 ? 4.467 3.160 25.995 1.00 87.62 149 GLN A O 1
ATOM 1111 N N . ALA A 1 150 ? 2.938 1.620 25.429 1.00 87.69 150 ALA A N 1
ATOM 1112 C CA . ALA A 1 150 ? 3.816 0.782 24.634 1.00 87.69 150 ALA A CA 1
ATOM 1113 C C . ALA A 1 150 ? 3.985 1.320 23.207 1.00 87.69 150 ALA A C 1
ATOM 1115 O O . ALA A 1 150 ? 3.077 1.902 22.619 1.00 87.69 150 ALA A O 1
ATOM 1116 N N . SER A 1 151 ? 5.151 1.062 22.614 1.00 82.88 151 SER A N 1
ATOM 1117 C CA . SER A 1 151 ? 5.381 1.292 21.184 1.00 82.88 151 SER A CA 1
ATOM 1118 C C . SER A 1 151 ? 4.736 0.195 20.327 1.00 82.88 151 SER A C 1
ATOM 1120 O O . SER A 1 151 ? 4.472 -0.906 20.816 1.00 82.88 151 SER A O 1
ATOM 1122 N N . GLY A 1 152 ? 4.529 0.446 19.027 1.00 79.31 152 GLY A N 1
ATOM 1123 C CA . GLY A 1 152 ? 3.834 -0.490 18.126 1.00 79.31 152 GLY A CA 1
ATOM 1124 C C . GLY A 1 152 ? 4.362 -1.935 18.164 1.00 79.31 152 GLY A C 1
ATOM 1125 O O . GLY A 1 152 ? 3.576 -2.878 18.242 1.00 79.31 152 GLY A O 1
ATOM 1126 N N . TYR A 1 153 ? 5.686 -2.136 18.221 1.00 83.06 153 TYR A N 1
ATOM 1127 C CA . TYR A 1 153 ? 6.271 -3.480 18.359 1.00 83.06 153 TYR A CA 1
ATOM 1128 C C . TYR A 1 153 ? 5.925 -4.145 19.699 1.00 83.06 153 TYR A C 1
ATOM 1130 O O . TYR A 1 153 ? 5.614 -5.334 19.743 1.00 83.06 153 TYR A O 1
ATOM 1138 N N . GLN A 1 154 ? 5.962 -3.390 20.798 1.00 86.06 154 GLN A N 1
ATOM 1139 C CA . GLN A 1 154 ? 5.646 -3.912 22.128 1.00 86.06 154 GLN A CA 1
ATOM 1140 C C . GLN A 1 154 ? 4.169 -4.304 22.227 1.00 86.06 154 GLN A C 1
ATOM 1142 O O . GLN A 1 154 ? 3.856 -5.381 22.728 1.00 86.06 154 GLN A O 1
ATOM 1147 N N . VAL A 1 155 ? 3.266 -3.487 21.674 1.00 88.06 155 VAL A N 1
ATOM 1148 C CA . VAL A 1 155 ? 1.828 -3.797 21.600 1.00 88.06 155 VAL A CA 1
ATOM 1149 C C . VAL A 1 155 ? 1.579 -5.103 20.852 1.00 88.06 155 VAL A C 1
ATOM 1151 O O . VAL A 1 155 ? 0.762 -5.923 21.276 1.00 88.06 155 VAL A O 1
ATOM 1154 N N . ARG A 1 156 ? 2.345 -5.344 19.785 1.00 87.31 156 ARG A N 1
ATOM 1155 C CA . ARG A 1 156 ? 2.293 -6.591 19.026 1.00 87.31 156 ARG A CA 1
ATOM 1156 C C . ARG A 1 156 ? 2.598 -7.819 19.886 1.00 87.31 156 ARG A C 1
ATOM 1158 O O . ARG A 1 156 ? 1.868 -8.805 19.838 1.00 87.31 156 ARG A O 1
ATOM 1165 N N . VAL A 1 157 ? 3.651 -7.742 20.700 1.00 87.62 157 VAL A N 1
ATOM 1166 C CA . VAL A 1 157 ? 4.054 -8.820 21.618 1.00 87.62 157 VAL A CA 1
ATOM 1167 C C . VAL A 1 157 ? 3.032 -9.006 22.745 1.00 87.62 157 VAL A C 1
ATOM 1169 O O . VAL A 1 157 ? 2.731 -10.142 23.115 1.00 87.62 157 VAL A O 1
ATOM 1172 N N . LEU A 1 158 ? 2.464 -7.913 23.265 1.00 89.12 158 LEU A N 1
ATOM 1173 C CA . LEU A 1 158 ? 1.434 -7.967 24.307 1.00 89.12 158 LEU A CA 1
ATOM 1174 C C . LEU A 1 158 ? 0.191 -8.726 23.832 1.00 89.12 158 LEU A C 1
ATOM 1176 O O . LEU A 1 158 ? -0.290 -9.601 24.546 1.00 89.12 158 LEU A O 1
ATOM 1180 N N . LEU A 1 159 ? -0.300 -8.442 22.622 1.00 88.19 159 LEU A N 1
ATOM 1181 C CA . LEU A 1 159 ? -1.486 -9.116 22.086 1.00 88.19 159 LEU A CA 1
ATOM 1182 C C . LEU A 1 159 ? -1.228 -10.540 21.599 1.00 88.19 159 LEU A C 1
ATOM 1184 O O . LEU A 1 159 ? -2.123 -11.375 21.716 1.00 88.19 159 LEU A O 1
ATOM 1188 N N . TRP A 1 160 ? -0.018 -10.847 21.124 1.00 88.06 160 TRP A N 1
ATOM 1189 C CA . TRP A 1 160 ? 0.376 -12.225 20.815 1.00 88.06 160 TRP A CA 1
ATOM 1190 C C . TRP A 1 160 ? 0.241 -13.133 22.046 1.00 88.06 160 TRP A C 1
ATOM 1192 O O . TRP A 1 160 ? -0.320 -14.225 21.964 1.00 88.06 160 TRP A O 1
ATOM 1202 N N . ASN A 1 161 ? 0.729 -12.662 23.198 1.00 88.75 161 ASN A N 1
ATOM 1203 C CA . ASN A 1 161 ? 0.718 -13.417 24.453 1.00 88.75 161 ASN A CA 1
ATOM 1204 C C . ASN A 1 161 ? -0.597 -13.289 25.237 1.00 88.75 161 ASN A C 1
ATOM 1206 O O . ASN A 1 161 ? -0.779 -13.977 26.241 1.00 88.75 161 ASN A O 1
ATOM 1210 N N . ALA A 1 162 ? -1.513 -12.418 24.810 1.00 89.19 162 ALA A N 1
ATOM 1211 C CA . ALA A 1 162 ? -2.762 -12.199 25.518 1.00 89.19 162 ALA A CA 1
ATOM 1212 C C . ALA A 1 162 ? -3.702 -13.421 25.405 1.00 89.19 162 ALA A C 1
ATOM 1214 O O . ALA A 1 162 ? -3.789 -14.053 24.340 1.00 89.19 162 ALA A O 1
ATOM 1215 N N . PRO A 1 163 ? -4.456 -13.752 26.470 1.00 89.81 163 PRO A N 1
ATOM 1216 C CA . PRO A 1 163 ? -5.514 -14.754 26.403 1.00 89.81 163 PRO A CA 1
ATOM 1217 C C . PRO A 1 163 ? -6.568 -14.400 25.336 1.00 89.81 163 PRO A C 1
ATOM 1219 O O . PRO A 1 163 ? -6.723 -13.228 24.970 1.00 89.81 163 PRO A O 1
ATOM 1222 N N . PRO A 1 164 ? -7.288 -15.408 24.807 1.00 89.50 164 PRO A N 1
ATOM 1223 C CA . PRO A 1 164 ? -8.221 -15.225 23.694 1.00 89.50 164 PRO A CA 1
ATOM 1224 C C . PRO A 1 164 ? -9.323 -14.205 24.003 1.00 89.50 164 PRO A C 1
ATOM 1226 O O . PRO A 1 164 ? -9.702 -13.447 23.114 1.00 89.50 164 PRO A O 1
ATOM 1229 N N . ASP A 1 165 ? -9.757 -14.112 25.260 1.00 89.12 165 ASP A N 1
ATOM 1230 C CA . ASP A 1 165 ? -10.789 -13.166 25.694 1.00 89.12 165 ASP A CA 1
ATOM 1231 C C . ASP A 1 165 ? -10.372 -11.706 25.465 1.00 89.12 165 ASP A C 1
ATOM 1233 O O . ASP A 1 165 ? -11.178 -10.895 25.018 1.00 89.12 165 ASP A O 1
ATOM 1237 N N . PHE A 1 166 ? -9.095 -11.363 25.672 1.00 88.50 166 PHE A N 1
ATOM 1238 C CA . PHE A 1 166 ? -8.589 -10.012 25.400 1.00 88.50 166 PHE A CA 1
ATOM 1239 C C . PHE A 1 166 ? -8.388 -9.747 23.909 1.00 88.50 166 PHE A C 1
ATOM 1241 O O . PHE A 1 166 ? -8.562 -8.618 23.462 1.00 88.50 166 PHE A O 1
ATOM 1248 N N . ARG A 1 167 ? -8.066 -10.780 23.121 1.00 91.06 167 ARG A N 1
ATOM 1249 C CA . ARG A 1 167 ? -8.010 -10.678 21.652 1.00 91.06 167 ARG A CA 1
ATOM 1250 C C . ARG A 1 167 ? -9.398 -10.538 21.022 1.00 91.06 167 ARG A C 1
ATOM 1252 O O . ARG A 1 167 ? -9.505 -10.035 19.905 1.00 91.06 167 ARG A O 1
ATOM 1259 N N . ALA A 1 168 ? -10.440 -10.980 21.721 1.00 92.06 168 ALA A N 1
ATOM 1260 C CA . ALA A 1 168 ? -11.839 -10.795 21.350 1.00 92.06 168 ALA A CA 1
ATOM 1261 C C . ALA A 1 168 ? -12.461 -9.514 21.936 1.00 92.06 168 ALA A C 1
ATOM 1263 O O . ALA A 1 168 ? -13.536 -9.107 21.495 1.00 92.06 168 ALA A O 1
ATOM 1264 N N . ASP A 1 169 ? -11.804 -8.853 22.896 1.00 90.62 169 ASP A N 1
ATOM 1265 C CA . ASP A 1 169 ? -12.289 -7.596 23.461 1.00 90.62 169 ASP A CA 1
ATOM 1266 C C . ASP A 1 169 ? -11.998 -6.425 22.508 1.00 90.62 169 ASP A C 1
ATOM 1268 O O . ASP A 1 169 ? -10.855 -6.046 22.239 1.00 90.62 169 ASP A O 1
ATOM 1272 N N . ARG A 1 170 ? -13.079 -5.827 22.002 1.00 89.62 170 ARG A N 1
ATOM 1273 C CA . ARG A 1 170 ? -13.039 -4.710 21.053 1.00 89.62 170 ARG A CA 1
ATOM 1274 C C . ARG A 1 170 ? -12.284 -3.491 21.591 1.00 89.62 170 ARG A C 1
ATOM 1276 O O . ARG A 1 170 ? -11.605 -2.825 20.819 1.00 89.62 170 ARG A O 1
ATOM 1283 N N . GLU A 1 171 ? -12.393 -3.185 22.884 1.00 88.69 171 GLU A N 1
ATOM 1284 C CA . GLU A 1 171 ? -11.721 -2.030 23.497 1.00 88.69 171 GLU A CA 1
ATOM 1285 C C . GLU A 1 171 ? -10.202 -2.228 23.498 1.00 88.69 171 GLU A C 1
ATOM 1287 O O . GLU A 1 171 ? -9.459 -1.311 23.148 1.00 88.69 171 GLU A O 1
ATOM 1292 N N . VAL A 1 172 ? -9.744 -3.442 23.825 1.00 90.62 172 VAL A N 1
ATOM 1293 C CA . VAL A 1 172 ? -8.318 -3.800 23.801 1.00 90.62 172 VAL A CA 1
ATOM 1294 C C . VAL A 1 172 ? -7.767 -3.707 22.382 1.00 90.62 172 VAL A C 1
ATOM 1296 O O . VAL A 1 172 ? -6.737 -3.069 22.166 1.00 90.62 172 VAL A O 1
ATOM 1299 N N . VAL A 1 173 ? -8.465 -4.298 21.407 1.00 92.06 173 VAL A N 1
ATOM 1300 C CA . VAL A 1 173 ? -8.025 -4.290 20.005 1.00 92.06 173 VAL A CA 1
ATOM 1301 C C . VAL A 1 173 ? -7.998 -2.870 19.440 1.00 92.06 173 VAL A C 1
ATOM 1303 O O . VAL A 1 173 ? -7.001 -2.490 18.832 1.00 92.06 173 VAL A O 1
ATOM 1306 N N . LEU A 1 174 ? -9.025 -2.047 19.676 1.00 90.75 174 LEU A N 1
ATOM 1307 C CA . LEU A 1 174 ? -9.040 -0.659 19.199 1.00 90.75 174 LEU A CA 1
ATOM 1308 C C . LEU A 1 174 ? -7.932 0.189 19.838 1.00 90.75 174 LEU A C 1
ATOM 1310 O O . LEU A 1 174 ? -7.258 0.935 19.128 1.00 90.75 174 LEU A O 1
ATOM 1314 N N . ALA A 1 175 ? -7.694 0.047 21.146 1.00 89.19 175 ALA A N 1
ATOM 1315 C CA . ALA A 1 175 ? -6.592 0.738 21.819 1.00 89.19 175 ALA A CA 1
ATOM 1316 C C . ALA A 1 175 ? -5.227 0.327 21.245 1.00 89.19 175 ALA A C 1
ATOM 1318 O O . ALA A 1 175 ? -4.330 1.155 21.103 1.00 89.19 175 ALA A O 1
ATOM 1319 N N . ALA A 1 176 ? -5.077 -0.945 20.882 1.00 91.44 176 ALA A N 1
ATOM 1320 C CA . ALA A 1 176 ? -3.853 -1.461 20.297 1.00 91.44 176 ALA A CA 1
ATOM 1321 C C . ALA A 1 176 ? -3.645 -1.008 18.842 1.00 91.44 176 ALA A C 1
ATOM 1323 O O . ALA A 1 176 ? -2.525 -0.668 18.460 1.00 91.44 176 ALA A O 1
ATOM 1324 N N . LEU A 1 177 ? -4.718 -0.921 18.050 1.00 92.19 177 LEU A N 1
ATOM 1325 C CA . LEU A 1 177 ? -4.671 -0.429 16.669 1.00 92.19 177 LEU A CA 1
ATOM 1326 C C . LEU A 1 177 ? -4.222 1.030 16.569 1.00 92.19 177 LEU A C 1
ATOM 1328 O O . LEU A 1 177 ? -3.573 1.392 15.590 1.00 92.19 177 LEU A O 1
ATOM 1332 N N . GLN A 1 178 ? -4.501 1.851 17.586 1.00 88.19 178 GLN A N 1
ATOM 1333 C CA . GLN A 1 178 ? -3.984 3.223 17.657 1.00 88.19 178 GLN A CA 1
ATOM 1334 C C . GLN A 1 178 ? -2.449 3.273 17.713 1.00 88.19 178 GLN A C 1
ATOM 1336 O O . GLN A 1 178 ? -1.854 4.240 17.246 1.00 88.19 178 GLN A O 1
ATOM 1341 N N . GLN A 1 179 ? -1.804 2.234 18.253 1.00 88.81 179 GLN A N 1
ATOM 1342 C CA . GLN A 1 179 ? -0.343 2.146 18.347 1.00 88.81 179 GLN A CA 1
ATOM 1343 C C . GLN A 1 179 ? 0.285 1.462 17.124 1.00 88.81 179 GLN A C 1
ATOM 1345 O O . GLN A 1 179 ? 1.420 1.770 16.760 1.00 88.81 179 GLN A O 1
ATOM 1350 N N . GLY A 1 180 ? -0.440 0.553 16.461 1.00 86.50 180 GLY A N 1
ATOM 1351 C CA . GLY A 1 180 ? 0.023 -0.127 15.251 1.00 86.50 180 GLY A CA 1
ATOM 1352 C C . GLY A 1 180 ? -1.091 -0.869 14.514 1.00 86.50 180 GLY A C 1
ATOM 1353 O O . GLY A 1 180 ? -1.795 -1.691 15.092 1.00 86.50 180 GLY A O 1
ATOM 1354 N N . GLY A 1 181 ? -1.241 -0.618 13.210 1.00 85.38 181 GLY A N 1
ATOM 1355 C CA . GLY A 1 181 ? -2.290 -1.254 12.400 1.00 85.38 181 GLY A CA 1
ATOM 1356 C C . GLY A 1 181 ? -2.042 -2.738 12.081 1.00 85.38 181 GLY A C 1
ATOM 1357 O O . GLY A 1 181 ? -2.987 -3.476 11.817 1.00 85.38 181 GLY A O 1
ATOM 1358 N N . ASP A 1 182 ? -0.792 -3.216 12.146 1.00 86.88 182 ASP A N 1
ATOM 1359 C CA . ASP A 1 182 ? -0.428 -4.627 11.907 1.00 86.88 182 ASP A CA 1
ATOM 1360 C C . ASP A 1 182 ? -0.850 -5.565 13.049 1.00 86.88 182 ASP A C 1
ATOM 1362 O O . ASP A 1 182 ? -0.794 -6.790 12.924 1.00 86.88 182 ASP A O 1
ATOM 1366 N N . VAL A 1 183 ? -1.309 -4.991 14.156 1.00 91.19 183 VAL A N 1
ATOM 1367 C CA . VAL A 1 183 ? -1.825 -5.702 15.322 1.00 91.19 183 VAL A CA 1
ATOM 1368 C C . VAL A 1 183 ? -3.130 -6.448 15.017 1.00 91.19 183 VAL A C 1
ATOM 1370 O O . VAL A 1 183 ? -3.429 -7.442 15.681 1.00 91.19 183 VAL A O 1
ATOM 1373 N N . LEU A 1 184 ? -3.872 -6.037 13.977 1.00 92.06 184 LEU A N 1
ATOM 1374 C CA . LEU A 1 184 ? -5.136 -6.670 13.578 1.00 92.06 184 LEU A CA 1
ATOM 1375 C C . LEU A 1 184 ? -5.010 -8.191 13.380 1.00 92.06 184 LEU A C 1
ATOM 1377 O O . LEU A 1 184 ? -5.954 -8.922 13.660 1.00 92.06 184 LEU A O 1
ATOM 1381 N N . GLN A 1 185 ? -3.832 -8.679 12.980 1.00 92.56 185 GLN A N 1
ATOM 1382 C CA . GLN A 1 185 ? -3.558 -10.107 12.791 1.00 92.56 185 GLN A CA 1
ATOM 1383 C C . GLN A 1 185 ? -3.772 -10.967 14.055 1.00 92.56 185 GLN A C 1
ATOM 1385 O O . GLN A 1 185 ? -4.008 -12.167 13.938 1.00 92.56 185 GLN A O 1
ATOM 1390 N N . PHE A 1 186 ? -3.693 -10.371 15.253 1.00 91.38 186 PHE A N 1
ATOM 1391 C CA . PHE A 1 186 ? -3.890 -11.065 16.535 1.00 91.38 186 PHE A CA 1
ATOM 1392 C C . PHE A 1 186 ? -5.301 -10.932 17.088 1.00 91.38 186 PHE A C 1
ATOM 1394 O O . PHE A 1 186 ? -5.641 -11.642 18.034 1.00 91.38 186 PHE A O 1
ATOM 1401 N N . ALA A 1 187 ? -6.114 -10.036 16.530 1.00 92.00 187 ALA A N 1
ATOM 1402 C CA . ALA A 1 187 ? -7.501 -9.890 16.940 1.00 92.00 187 ALA A CA 1
ATOM 1403 C C . ALA A 1 187 ? -8.283 -11.172 16.629 1.00 92.00 187 ALA A C 1
ATOM 1405 O O . ALA A 1 187 ? -7.966 -11.896 15.684 1.00 92.00 187 ALA A O 1
ATOM 1406 N N . ALA A 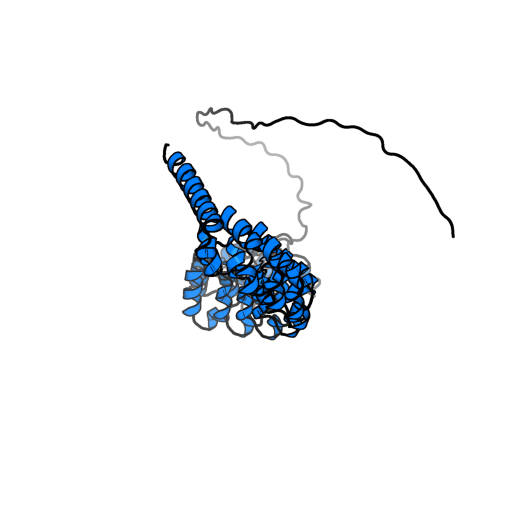1 188 ? -9.323 -11.452 17.408 1.00 93.31 188 ALA A N 1
ATOM 1407 C CA . ALA A 1 188 ? -10.214 -12.566 17.125 1.00 93.31 188 ALA A CA 1
ATOM 1408 C C . ALA A 1 188 ? -10.914 -12.380 15.767 1.00 93.31 188 ALA A C 1
ATOM 1410 O O . ALA A 1 188 ? -11.213 -11.256 15.357 1.00 93.31 188 ALA A O 1
ATOM 1411 N N . LEU A 1 189 ? -11.236 -13.493 15.099 1.00 90.75 189 LEU A N 1
ATOM 1412 C CA . LEU A 1 189 ? -11.876 -13.502 13.777 1.00 90.75 189 LEU A CA 1
ATOM 1413 C C . LEU A 1 189 ? -13.088 -12.556 13.663 1.00 90.75 189 LEU A C 1
ATOM 1415 O O . LEU A 1 189 ? -13.121 -11.796 12.699 1.00 90.75 189 LEU A O 1
ATOM 1419 N N . PRO A 1 190 ? -14.038 -12.500 14.623 1.00 92.31 190 PRO A N 1
ATOM 1420 C CA . PRO A 1 190 ? -15.170 -11.577 14.520 1.00 92.31 190 PRO A CA 1
ATOM 1421 C C . PRO A 1 190 ? -14.753 -10.105 14.393 1.00 92.31 190 PRO A C 1
ATOM 1423 O O . PRO A 1 190 ? -15.377 -9.360 13.647 1.00 92.31 190 PRO A O 1
ATOM 1426 N N . LEU A 1 191 ? -13.672 -9.696 15.065 1.00 92.25 191 LEU A N 1
ATOM 1427 C CA . LEU A 1 191 ? -13.154 -8.327 15.003 1.00 92.25 191 LEU A CA 1
ATOM 1428 C C . LEU A 1 191 ? -12.346 -8.059 13.727 1.00 92.25 191 LEU A C 1
ATOM 1430 O O . LEU A 1 191 ? -12.332 -6.932 13.249 1.00 92.25 191 LEU A O 1
ATOM 1434 N N . GLN A 1 192 ? -11.713 -9.077 13.137 1.00 92.31 192 GLN A N 1
ATOM 1435 C CA . GLN A 1 192 ? -11.065 -8.951 11.821 1.00 92.31 192 GLN A CA 1
ATOM 1436 C C . GLN A 1 192 ? -12.077 -8.762 10.679 1.00 92.31 192 GLN A C 1
ATOM 1438 O O . GLN A 1 192 ? -11.728 -8.240 9.617 1.00 92.31 192 GLN A O 1
ATOM 1443 N N . MET A 1 193 ? -13.322 -9.201 10.891 1.00 92.00 193 MET A N 1
ATOM 1444 C CA . MET A 1 193 ? -14.452 -8.998 9.979 1.00 92.00 193 MET A CA 1
ATOM 1445 C C . MET A 1 193 ? -15.235 -7.711 10.280 1.00 92.00 193 MET A C 1
ATOM 1447 O O . MET A 1 193 ? -16.100 -7.331 9.491 1.00 92.00 193 MET A O 1
ATOM 1451 N N . ASP A 1 194 ? -14.960 -7.046 11.404 1.00 93.88 194 ASP A N 1
ATOM 1452 C CA . ASP A 1 194 ? -15.648 -5.819 11.795 1.00 93.88 194 ASP A CA 1
ATOM 1453 C C . ASP A 1 194 ? -15.139 -4.638 10.963 1.00 93.88 194 ASP A C 1
ATOM 1455 O O . ASP A 1 194 ? -13.942 -4.342 10.900 1.00 93.88 194 ASP A O 1
ATOM 1459 N N . ARG A 1 195 ? -16.076 -3.946 10.313 1.00 93.44 195 ARG A N 1
ATOM 1460 C CA . ARG A 1 195 ? -15.771 -2.848 9.397 1.00 93.44 195 ARG A CA 1
ATOM 1461 C C . ARG A 1 195 ? -15.129 -1.650 10.098 1.00 93.44 195 ARG A C 1
ATOM 1463 O O . ARG A 1 195 ? -14.232 -1.038 9.525 1.00 93.44 195 ARG A O 1
ATOM 1470 N N . GLU A 1 196 ? -15.563 -1.293 11.305 1.00 91.44 196 GLU A N 1
ATOM 1471 C CA . GLU A 1 196 ? -15.015 -0.139 12.032 1.00 91.44 196 GLU A CA 1
ATOM 1472 C C . GLU A 1 196 ? -13.599 -0.429 12.537 1.00 91.44 196 GLU A C 1
ATOM 1474 O O . GLU A 1 196 ? -12.701 0.411 12.418 1.00 91.44 196 GLU A O 1
ATOM 1479 N N . VAL A 1 197 ? -13.380 -1.645 13.044 1.00 93.06 197 VAL A N 1
ATOM 1480 C CA . VAL A 1 197 ? -12.054 -2.112 13.471 1.00 93.06 197 VAL A CA 1
ATOM 1481 C C . VAL A 1 197 ? -11.098 -2.144 12.278 1.00 93.06 197 VAL A C 1
ATOM 1483 O O . VAL A 1 197 ? -9.994 -1.602 12.358 1.00 93.06 197 VAL A O 1
ATOM 1486 N N . ALA A 1 198 ? -11.533 -2.699 11.145 1.00 93.88 198 ALA A N 1
ATOM 1487 C CA . ALA A 1 198 ? -10.734 -2.736 9.927 1.00 93.88 198 ALA A CA 1
ATOM 1488 C C . ALA A 1 198 ? -10.412 -1.338 9.388 1.00 93.88 198 ALA A C 1
ATOM 1490 O O . ALA A 1 198 ? -9.260 -1.083 9.046 1.00 93.88 198 ALA A O 1
ATOM 1491 N N . LEU A 1 199 ? -11.382 -0.413 9.361 1.00 93.62 199 LEU A N 1
ATOM 1492 C CA . LEU A 1 199 ? -11.147 0.975 8.949 1.00 93.62 199 LEU A CA 1
ATOM 1493 C C . LEU A 1 199 ? -10.096 1.659 9.829 1.00 93.62 199 LEU A C 1
ATOM 1495 O O . LEU A 1 199 ? -9.198 2.319 9.310 1.00 93.62 199 LEU A O 1
ATOM 1499 N N . THR A 1 200 ? -10.169 1.455 11.144 1.00 93.00 200 THR A N 1
ATOM 1500 C CA . THR A 1 200 ? -9.179 1.990 12.091 1.00 93.00 200 THR A CA 1
ATOM 1501 C C . THR A 1 200 ? -7.788 1.412 11.809 1.00 93.00 200 THR A C 1
ATOM 1503 O O . THR A 1 200 ? -6.803 2.148 11.748 1.00 93.00 200 THR A O 1
ATOM 1506 N N . ALA A 1 201 ? -7.705 0.102 11.553 1.00 93.94 201 ALA A N 1
ATOM 1507 C CA . ALA A 1 201 ? -6.450 -0.576 11.250 1.00 93.94 201 ALA A CA 1
ATOM 1508 C C . ALA A 1 201 ? -5.809 -0.081 9.942 1.00 93.94 201 ALA A C 1
ATOM 1510 O O . ALA A 1 201 ? -4.621 0.245 9.931 1.00 93.94 201 ALA A O 1
ATOM 1511 N N . VAL A 1 202 ? -6.584 0.025 8.853 1.00 94.88 202 VAL A N 1
ATOM 1512 C CA . VAL A 1 202 ? -6.062 0.452 7.540 1.00 94.88 202 VAL A CA 1
ATOM 1513 C C . VAL A 1 202 ? -5.694 1.934 7.504 1.00 94.88 202 VAL A C 1
ATOM 1515 O O . VAL A 1 202 ? -4.745 2.316 6.821 1.00 94.88 202 VAL A O 1
ATOM 1518 N N . GLN A 1 203 ? -6.399 2.774 8.270 1.00 92.94 203 GLN A N 1
ATOM 1519 C CA . GLN A 1 203 ? -6.049 4.187 8.420 1.00 92.94 203 GLN A CA 1
ATOM 1520 C C . GLN A 1 203 ? -4.690 4.367 9.096 1.00 92.94 203 GLN A C 1
ATOM 1522 O O . GLN A 1 203 ? -3.956 5.291 8.729 1.00 92.94 203 GLN A O 1
ATOM 1527 N N . GLN A 1 204 ? -4.341 3.482 10.033 1.00 91.75 204 GLN A N 1
ATOM 1528 C CA . GLN A 1 204 ? -3.036 3.486 10.686 1.00 91.75 204 GLN A CA 1
ATOM 1529 C C . GLN A 1 204 ? -1.950 2.851 9.807 1.00 91.75 204 GLN A C 1
ATOM 1531 O O . GLN A 1 204 ? -0.856 3.397 9.686 1.00 91.75 204 GLN A O 1
ATOM 1536 N N . ASN A 1 205 ? -2.242 1.718 9.163 1.00 92.44 205 ASN A N 1
ATOM 1537 C CA . ASN A 1 205 ? -1.325 1.028 8.259 1.00 92.44 205 ASN A CA 1
ATOM 1538 C C . ASN A 1 205 ? -2.096 0.393 7.093 1.00 92.44 205 ASN A C 1
ATOM 1540 O O . ASN A 1 205 ? -2.831 -0.568 7.298 1.00 92.44 205 ASN A O 1
ATOM 1544 N N . GLY A 1 206 ? -1.875 0.863 5.860 1.00 92.44 206 GLY A N 1
ATOM 1545 C CA . GLY A 1 206 ? -2.592 0.371 4.676 1.00 92.44 206 GLY A CA 1
ATOM 1546 C C . GLY A 1 206 ? -2.423 -1.136 4.441 1.00 92.44 206 GLY A C 1
ATOM 1547 O O . GLY A 1 206 ? -3.356 -1.803 4.002 1.00 92.44 206 GLY A O 1
ATOM 1548 N N . MET A 1 207 ? -1.288 -1.711 4.853 1.00 93.81 207 MET A N 1
ATOM 1549 C CA . MET A 1 207 ? -1.023 -3.151 4.743 1.00 93.81 207 MET A CA 1
ATOM 1550 C C . MET A 1 207 ? -1.842 -4.001 5.727 1.00 93.81 207 MET A C 1
ATOM 1552 O O . MET A 1 207 ? -1.900 -5.223 5.583 1.00 93.81 207 MET A O 1
ATOM 1556 N N . ALA A 1 208 ? -2.523 -3.383 6.701 1.00 94.12 208 ALA A N 1
ATOM 1557 C CA . ALA A 1 208 ? -3.428 -4.084 7.611 1.00 94.12 208 ALA A CA 1
ATOM 1558 C C . ALA A 1 208 ? -4.594 -4.763 6.872 1.00 94.12 208 ALA A C 1
ATOM 1560 O O . ALA A 1 208 ? -5.152 -5.736 7.383 1.00 94.12 208 ALA A O 1
ATOM 1561 N N . LEU A 1 209 ? -4.909 -4.321 5.644 1.00 94.31 209 LEU A N 1
ATOM 1562 C CA . LEU A 1 209 ? -5.917 -4.942 4.784 1.00 94.31 209 LEU A CA 1
ATOM 1563 C C . LEU A 1 209 ? -5.670 -6.450 4.597 1.00 94.31 209 LEU A C 1
ATOM 1565 O O . LEU A 1 209 ? -6.629 -7.221 4.543 1.00 94.31 209 LEU A O 1
ATOM 1569 N N . LYS A 1 210 ? -4.406 -6.900 4.603 1.00 95.44 210 LYS A N 1
ATOM 1570 C CA . LYS A 1 210 ? -4.025 -8.320 4.531 1.00 95.44 210 LYS A CA 1
ATOM 1571 C C . LYS A 1 210 ? -4.736 -9.190 5.572 1.00 95.44 210 LYS A C 1
ATOM 1573 O O . LYS A 1 210 ? -5.119 -10.316 5.247 1.00 95.44 210 LYS A O 1
ATOM 1578 N N . TYR A 1 211 ? -4.927 -8.667 6.782 1.00 93.50 211 TYR A N 1
ATOM 1579 C CA . TYR A 1 211 ? -5.489 -9.388 7.929 1.00 93.50 211 TYR A CA 1
ATOM 1580 C C . TYR A 1 211 ? -7.006 -9.252 8.054 1.00 93.50 211 TYR A C 1
ATOM 1582 O O . TYR A 1 211 ? -7.604 -9.853 8.939 1.00 93.50 211 TYR A O 1
ATOM 1590 N N . THR A 1 212 ? -7.635 -8.461 7.187 1.00 93.56 212 THR A N 1
ATOM 1591 C CA . THR A 1 212 ? -9.091 -8.315 7.180 1.00 93.56 212 THR A CA 1
ATOM 1592 C C . THR A 1 212 ? -9.770 -9.495 6.490 1.00 93.56 212 THR A C 1
ATOM 1594 O O . THR A 1 212 ? -9.185 -10.211 5.665 1.00 93.56 212 THR A O 1
ATOM 1597 N N . GLY A 1 213 ? -11.049 -9.660 6.809 1.00 92.31 213 GLY A N 1
ATOM 1598 C CA . GLY A 1 213 ? -11.942 -10.590 6.138 1.00 92.31 213 GLY A CA 1
ATOM 1599 C C . GLY A 1 213 ? -12.072 -10.408 4.631 1.00 92.31 213 GLY A C 1
ATOM 1600 O O . GLY A 1 213 ? -11.996 -9.294 4.119 1.00 92.31 213 GLY A O 1
ATOM 1601 N N . LEU A 1 214 ? -12.403 -11.492 3.922 1.00 92.00 214 LEU A N 1
ATOM 1602 C CA . LEU A 1 214 ? -12.674 -11.454 2.477 1.00 92.00 214 LEU A CA 1
ATOM 1603 C C . LEU A 1 214 ? -13.775 -10.448 2.104 1.00 92.00 214 LEU A C 1
ATOM 1605 O O . LEU A 1 214 ? -13.634 -9.731 1.119 1.00 92.00 214 LEU A O 1
ATOM 1609 N N . ALA A 1 215 ? -14.831 -10.345 2.918 1.00 93.62 215 ALA A N 1
ATOM 1610 C CA . ALA A 1 215 ? -15.912 -9.383 2.696 1.00 93.62 215 ALA A CA 1
ATOM 1611 C C . ALA A 1 215 ? -15.417 -7.925 2.725 1.00 93.62 215 ALA A C 1
ATOM 1613 O O . ALA A 1 215 ? -15.848 -7.113 1.916 1.00 93.62 215 ALA A O 1
ATOM 1614 N N . LEU A 1 216 ? -14.467 -7.602 3.609 1.00 93.88 216 LEU A N 1
ATOM 1615 C CA . LEU A 1 216 ? -13.896 -6.257 3.728 1.00 93.88 216 LEU A CA 1
ATOM 1616 C C . LEU A 1 216 ? -12.857 -5.965 2.639 1.00 93.88 216 LEU A C 1
ATOM 1618 O O . LEU A 1 216 ? -12.753 -4.833 2.181 1.00 93.88 216 LEU A O 1
ATOM 1622 N N . LYS A 1 217 ? -12.145 -6.990 2.157 1.00 94.69 217 LYS A N 1
ATOM 1623 C CA . LYS A 1 217 ? -11.283 -6.902 0.962 1.00 94.69 217 LYS A CA 1
ATOM 1624 C C . LYS A 1 217 ? -12.072 -6.660 -0.329 1.00 94.69 217 LYS A C 1
ATOM 1626 O O . LYS A 1 217 ? -11.485 -6.271 -1.337 1.00 94.69 217 LYS A O 1
ATOM 1631 N N . ALA A 1 218 ? -13.380 -6.907 -0.311 1.00 94.06 218 ALA A N 1
ATOM 1632 C CA . ALA A 1 218 ? -14.311 -6.570 -1.384 1.00 94.06 218 ALA A CA 1
ATOM 1633 C C . ALA A 1 218 ? -15.076 -5.256 -1.140 1.00 94.06 218 ALA A C 1
ATOM 1635 O O . ALA A 1 218 ? -15.774 -4.784 -2.035 1.00 94.06 218 ALA A O 1
ATOM 1636 N N . ASP A 1 219 ? -14.928 -4.629 0.032 1.00 95.06 219 ASP A N 1
ATOM 1637 C CA . ASP A 1 219 ? -15.531 -3.328 0.324 1.00 95.06 219 ASP A CA 1
ATOM 1638 C C . ASP A 1 219 ? -14.644 -2.208 -0.239 1.00 95.06 219 ASP A C 1
ATOM 1640 O O . ASP A 1 219 ? -13.564 -1.909 0.281 1.00 95.06 219 ASP A O 1
ATOM 1644 N N . SER A 1 220 ? -15.131 -1.553 -1.296 1.00 92.44 220 SER A N 1
ATOM 1645 C CA . SER A 1 220 ? -14.437 -0.445 -1.965 1.00 92.44 220 SER A CA 1
ATOM 1646 C C . SER A 1 220 ? -14.054 0.681 -0.992 1.00 92.44 220 SER A C 1
ATOM 1648 O O . SER A 1 220 ? -12.976 1.259 -1.111 1.00 92.44 220 SER A O 1
ATOM 1650 N N . SER A 1 221 ? -14.870 0.959 0.033 1.00 93.94 221 SER A N 1
ATOM 1651 C CA . SER A 1 221 ? -14.582 2.020 1.009 1.00 93.94 221 SER A CA 1
ATOM 1652 C C . SER A 1 221 ? -13.384 1.693 1.908 1.00 93.94 221 SER A C 1
ATOM 1654 O O . SER A 1 221 ? -12.553 2.567 2.168 1.00 93.94 221 SER A O 1
ATOM 1656 N N . VAL A 1 222 ? -13.260 0.434 2.340 1.00 94.44 222 VAL A N 1
ATOM 1657 C CA . VAL A 1 222 ? -12.148 -0.042 3.179 1.00 94.44 222 VAL A CA 1
ATOM 1658 C C . VAL A 1 222 ? -10.871 -0.141 2.352 1.00 94.44 222 VAL A C 1
ATOM 1660 O O . VAL A 1 222 ? -9.823 0.353 2.773 1.00 94.44 222 VAL A O 1
ATOM 1663 N N . VAL A 1 223 ? -10.961 -0.711 1.148 1.00 95.62 223 VAL A N 1
ATOM 1664 C CA . VAL A 1 223 ? -9.817 -0.835 0.238 1.00 95.62 223 VAL A CA 1
ATOM 1665 C C . VAL A 1 223 ? -9.301 0.533 -0.188 1.00 95.62 223 VAL A C 1
ATOM 1667 O O . VAL A 1 223 ? -8.097 0.763 -0.141 1.00 95.62 223 VAL A O 1
ATOM 1670 N N . LEU A 1 224 ? -10.172 1.485 -0.528 1.00 94.75 224 LEU A N 1
ATOM 1671 C CA . LEU A 1 224 ? -9.740 2.834 -0.894 1.00 94.75 224 LEU A CA 1
ATOM 1672 C C . LEU A 1 224 ? -9.040 3.545 0.275 1.00 94.75 224 LEU A C 1
ATOM 1674 O O . LEU A 1 224 ? -8.057 4.252 0.057 1.00 94.75 224 LEU A O 1
ATOM 1678 N N . ALA A 1 225 ? -9.507 3.350 1.513 1.00 94.44 225 ALA A N 1
ATOM 1679 C CA . ALA A 1 225 ? -8.827 3.871 2.698 1.00 94.44 225 ALA A CA 1
ATOM 1680 C C . ALA A 1 225 ? -7.428 3.250 2.874 1.00 94.44 225 ALA A C 1
ATOM 1682 O O . ALA A 1 225 ? -6.473 3.978 3.148 1.00 94.44 225 ALA A O 1
ATOM 1683 N N . ALA A 1 226 ? -7.294 1.939 2.653 1.00 95.31 226 ALA A N 1
ATOM 1684 C CA . ALA A 1 226 ? -6.015 1.232 2.705 1.00 95.31 226 ALA A CA 1
ATOM 1685 C C . ALA A 1 226 ? -5.043 1.704 1.612 1.00 95.31 226 ALA A C 1
ATOM 1687 O O . ALA A 1 226 ? -3.903 2.060 1.908 1.00 95.31 226 ALA A O 1
ATOM 1688 N N . VAL A 1 227 ? -5.518 1.788 0.367 1.00 95.25 227 VAL A N 1
ATOM 1689 C CA . VAL A 1 227 ? -4.750 2.211 -0.812 1.00 95.25 227 VAL A CA 1
ATOM 1690 C C . VAL A 1 227 ? -4.252 3.651 -0.678 1.00 95.25 227 VAL A C 1
ATOM 1692 O O . VAL A 1 227 ? -3.105 3.947 -1.004 1.00 95.25 227 VAL A O 1
ATOM 1695 N N . ARG A 1 228 ? -5.079 4.555 -0.136 1.00 94.06 228 ARG A N 1
ATOM 1696 C CA . ARG A 1 228 ? -4.666 5.938 0.162 1.00 94.06 228 ARG A CA 1
ATOM 1697 C C . ARG A 1 228 ? -3.527 6.010 1.174 1.00 94.06 228 ARG A C 1
ATOM 1699 O O . ARG A 1 228 ? -2.763 6.970 1.153 1.00 94.06 228 ARG A O 1
ATOM 1706 N N . ARG A 1 229 ? -3.432 5.033 2.080 1.00 94.19 229 ARG A N 1
ATOM 1707 C CA . ARG A 1 229 ? -2.341 4.951 3.054 1.00 94.19 229 ARG A CA 1
ATOM 1708 C C . ARG A 1 229 ? -1.099 4.280 2.465 1.00 94.19 229 ARG A C 1
ATOM 1710 O O . ARG A 1 229 ? 0.007 4.718 2.763 1.00 94.19 229 ARG A O 1
ATOM 1717 N N . SER A 1 230 ? -1.268 3.227 1.671 1.00 94.31 230 SER A N 1
ATOM 1718 C CA . SER A 1 230 ? -0.188 2.479 1.021 1.00 94.31 230 SER A CA 1
ATOM 1719 C C . SER A 1 230 ? -0.692 1.922 -0.308 1.00 94.31 230 SER A C 1
ATOM 1721 O O . SER A 1 230 ? -1.601 1.095 -0.315 1.00 94.31 230 SER A O 1
ATOM 1723 N N . GLY A 1 231 ? -0.112 2.363 -1.430 1.00 92.50 231 GLY A N 1
ATOM 1724 C CA . GLY A 1 231 ? -0.573 1.957 -2.763 1.00 92.50 231 GLY A CA 1
ATOM 1725 C C . GLY A 1 231 ? -0.466 0.443 -2.991 1.00 92.50 231 GLY A C 1
ATOM 1726 O O . GLY A 1 231 ? -1.371 -0.154 -3.574 1.00 92.50 231 GLY A O 1
ATOM 1727 N N . SER A 1 232 ? 0.557 -0.200 -2.417 1.00 94.00 232 SER A N 1
ATOM 1728 C CA . SER A 1 232 ? 0.778 -1.653 -2.466 1.00 94.00 232 SER A CA 1
ATOM 1729 C C . SER A 1 232 ? -0.316 -2.464 -1.748 1.00 94.00 232 SER A C 1
ATOM 1731 O O . SER A 1 232 ? -0.454 -3.659 -1.993 1.00 94.00 232 SER A O 1
ATOM 1733 N N . ALA A 1 233 ? -1.162 -1.835 -0.916 1.00 95.12 233 ALA A N 1
ATOM 1734 C CA . ALA A 1 233 ? -2.313 -2.498 -0.291 1.00 95.12 233 ALA A CA 1
ATOM 1735 C C . ALA A 1 233 ? -3.317 -3.056 -1.318 1.00 95.12 233 ALA A C 1
ATOM 1737 O O . ALA A 1 233 ? -4.110 -3.936 -0.976 1.00 95.12 233 ALA A O 1
ATOM 1738 N N . LEU A 1 234 ? -3.267 -2.582 -2.571 1.00 95.06 234 LEU A N 1
ATOM 1739 C CA . LEU A 1 234 ? -4.049 -3.113 -3.687 1.00 95.06 234 LEU A CA 1
ATOM 1740 C C . LEU A 1 234 ? -3.865 -4.632 -3.875 1.00 95.06 234 LEU A C 1
ATOM 1742 O O . LEU A 1 234 ? -4.817 -5.295 -4.278 1.00 95.06 234 LEU A O 1
ATOM 1746 N N . GLU A 1 235 ? -2.703 -5.193 -3.520 1.00 96.00 235 GLU A N 1
ATOM 1747 C CA . GLU A 1 235 ? -2.422 -6.639 -3.554 1.00 96.00 235 GLU A CA 1
ATOM 1748 C C . GLU A 1 235 ? -3.489 -7.466 -2.819 1.00 96.00 235 GLU A C 1
ATOM 1750 O O . GLU A 1 235 ? -3.904 -8.526 -3.287 1.00 96.00 235 GLU A O 1
ATOM 1755 N N . PHE A 1 236 ? -3.966 -6.971 -1.673 1.00 95.06 236 PHE A N 1
ATOM 1756 C CA . PHE A 1 236 ? -4.911 -7.697 -0.819 1.00 95.06 236 PHE A CA 1
ATOM 1757 C C . PHE A 1 236 ? -6.373 -7.420 -1.153 1.00 95.06 236 PHE A C 1
ATOM 1759 O O . PHE A 1 236 ? -7.257 -8.009 -0.525 1.00 95.06 236 PHE A O 1
ATOM 1766 N N . ALA A 1 237 ? -6.642 -6.523 -2.100 1.00 95.06 237 ALA A N 1
ATOM 1767 C CA . ALA A 1 237 ? -7.993 -6.256 -2.549 1.00 95.06 237 ALA A CA 1
ATOM 1768 C C . ALA A 1 237 ? -8.547 -7.447 -3.347 1.00 95.06 237 ALA A C 1
ATOM 1770 O O . ALA A 1 237 ? -7.824 -8.207 -4.001 1.00 95.06 237 ALA A O 1
ATOM 1771 N N . SER A 1 238 ? -9.867 -7.599 -3.315 1.00 95.88 238 SER A N 1
ATOM 1772 C CA . SER A 1 238 ? -10.568 -8.551 -4.179 1.00 95.88 238 SER A CA 1
ATOM 1773 C C . SER A 1 238 ? -10.243 -8.313 -5.660 1.00 95.88 238 SER A C 1
ATOM 1775 O O . SER A 1 238 ? -9.937 -7.196 -6.078 1.00 95.88 238 SER A O 1
ATOM 1777 N N . GLU A 1 239 ? -10.321 -9.369 -6.470 1.00 93.62 239 GLU A N 1
ATOM 1778 C CA . GLU A 1 239 ? -10.069 -9.292 -7.919 1.00 93.62 239 GLU A CA 1
ATOM 1779 C C . GLU A 1 239 ? -10.949 -8.250 -8.615 1.00 93.62 239 GLU A C 1
ATOM 1781 O O . GLU A 1 239 ? -10.477 -7.530 -9.492 1.00 93.62 239 GLU A O 1
ATOM 1786 N N . THR A 1 240 ? -12.201 -8.110 -8.172 1.00 94.19 240 THR A N 1
ATOM 1787 C CA . THR A 1 240 ? -13.133 -7.106 -8.694 1.00 94.19 240 THR A CA 1
ATOM 1788 C C . THR A 1 240 ? -12.604 -5.690 -8.479 1.00 94.19 240 THR A C 1
ATOM 1790 O O . THR A 1 240 ? -12.555 -4.913 -9.429 1.00 94.19 240 THR A O 1
ATOM 1793 N N . LEU A 1 241 ? -12.122 -5.369 -7.272 1.00 94.31 241 LEU A N 1
ATOM 1794 C CA . LEU A 1 241 ? -11.565 -4.051 -6.949 1.00 94.31 241 LEU A CA 1
ATOM 1795 C C . LEU A 1 241 ? -10.187 -3.808 -7.579 1.00 94.31 241 LEU A C 1
ATOM 1797 O O . LEU A 1 241 ? -9.871 -2.674 -7.931 1.00 94.31 241 LEU A O 1
ATOM 1801 N N . ARG A 1 242 ? -9.388 -4.859 -7.798 1.00 95.62 242 ARG A N 1
ATOM 1802 C CA . ARG A 1 242 ? -8.155 -4.781 -8.608 1.00 95.62 242 ARG A CA 1
ATOM 1803 C C . ARG A 1 242 ? -8.438 -4.492 -10.088 1.00 95.62 242 ARG A C 1
ATOM 1805 O O . ARG A 1 242 ? -7.560 -4.012 -10.802 1.00 95.62 242 ARG A O 1
ATOM 1812 N N . GLY A 1 243 ? -9.665 -4.746 -10.537 1.00 93.50 243 GLY A N 1
ATOM 1813 C CA . GLY A 1 243 ? -10.195 -4.359 -11.843 1.00 93.50 243 GLY A CA 1
ATOM 1814 C C . GLY A 1 243 ? -10.905 -3.002 -11.874 1.00 93.50 243 GLY A C 1
ATOM 1815 O O . GLY A 1 243 ? -11.266 -2.531 -12.957 1.00 93.50 243 GLY A O 1
ATOM 1816 N N . GLU A 1 244 ? -11.107 -2.343 -10.728 1.00 95.06 244 GLU A N 1
ATOM 1817 C CA . GLU A 1 244 ? -11.765 -1.039 -10.676 1.00 95.06 244 GLU A CA 1
ATOM 1818 C C . GLU A 1 244 ? -10.788 0.088 -11.005 1.00 95.06 244 GLU A C 1
ATOM 1820 O O . GLU A 1 244 ? -9.895 0.432 -10.227 1.00 95.06 244 GLU A O 1
ATOM 1825 N N . ARG A 1 245 ? -11.030 0.747 -12.145 1.00 93.88 245 ARG A N 1
ATOM 1826 C CA . ARG A 1 245 ? -10.211 1.863 -12.643 1.00 93.88 245 ARG A CA 1
ATOM 1827 C C . ARG A 1 245 ? -9.887 2.897 -11.563 1.00 93.88 245 ARG A C 1
ATOM 1829 O O . ARG A 1 245 ? -8.749 3.342 -11.470 1.00 93.88 245 ARG A O 1
ATOM 1836 N N . GLN A 1 246 ? -10.883 3.317 -10.780 1.00 93.56 246 GLN A N 1
ATOM 1837 C CA . GLN A 1 246 ? -10.703 4.374 -9.781 1.00 93.56 246 GLN A CA 1
ATOM 1838 C C . GLN A 1 246 ? -9.808 3.923 -8.627 1.00 93.56 246 GLN A C 1
ATOM 1840 O O . GLN A 1 246 ? -8.922 4.678 -8.235 1.00 93.56 246 GLN A O 1
ATOM 1845 N N . VAL A 1 247 ? -9.995 2.707 -8.111 1.00 94.00 247 VAL A N 1
ATOM 1846 C CA . VAL A 1 247 ? -9.180 2.163 -7.015 1.00 94.00 247 VAL A CA 1
ATOM 1847 C C . VAL A 1 247 ? -7.727 2.022 -7.466 1.00 94.00 247 VAL A C 1
ATOM 1849 O O . VAL A 1 247 ? -6.827 2.541 -6.804 1.00 94.00 247 VAL A O 1
ATOM 1852 N N . VAL A 1 248 ? -7.503 1.427 -8.641 1.00 95.50 248 VAL A N 1
ATOM 1853 C CA . VAL A 1 248 ? -6.161 1.268 -9.220 1.00 95.50 248 VAL A CA 1
ATOM 1854 C C . VAL A 1 248 ? -5.503 2.616 -9.488 1.00 95.50 248 VAL A C 1
ATOM 1856 O O . VAL A 1 248 ? -4.338 2.800 -9.152 1.00 95.50 248 VAL A O 1
ATOM 1859 N N . LEU A 1 249 ? -6.236 3.596 -10.027 1.00 94.44 249 LEU A N 1
ATOM 1860 C CA . LEU A 1 249 ? -5.686 4.927 -10.284 1.00 94.44 249 LEU A CA 1
ATOM 1861 C C . LEU A 1 249 ? -5.224 5.626 -8.994 1.00 94.44 249 LEU A C 1
ATOM 1863 O O . LEU A 1 249 ? -4.217 6.330 -9.007 1.00 94.44 249 LEU A O 1
ATOM 1867 N N . HIS A 1 250 ? -5.942 5.443 -7.882 1.00 93.88 250 HIS A N 1
ATOM 1868 C CA . HIS A 1 250 ? -5.493 5.947 -6.582 1.00 93.88 250 HIS A CA 1
ATOM 1869 C C . HIS A 1 250 ? -4.255 5.193 -6.083 1.00 93.88 250 HIS A C 1
ATOM 1871 O O . HIS A 1 250 ? -3.353 5.833 -5.549 1.00 93.88 250 HIS A O 1
ATOM 1877 N N . ALA A 1 251 ? -4.183 3.876 -6.300 1.00 95.12 251 ALA A N 1
ATOM 1878 C CA . ALA A 1 251 ? -3.034 3.061 -5.911 1.00 95.12 251 ALA A CA 1
ATOM 1879 C C . ALA A 1 251 ? -1.759 3.473 -6.646 1.00 95.12 251 ALA A C 1
ATOM 1881 O O . ALA A 1 251 ? -0.773 3.803 -5.996 1.00 95.12 251 ALA A O 1
ATOM 1882 N N . VAL A 1 252 ? -1.804 3.558 -7.980 1.00 95.25 252 VAL A N 1
AT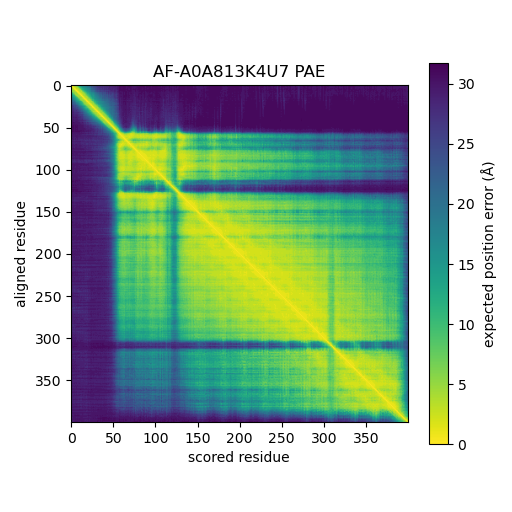OM 1883 C CA . VAL A 1 252 ? -0.626 3.898 -8.798 1.00 95.25 252 VAL A CA 1
ATOM 1884 C C . VAL A 1 252 ? -0.136 5.327 -8.586 1.00 95.25 252 VAL A C 1
ATOM 1886 O O . VAL A 1 252 ? 1.038 5.609 -8.783 1.00 95.25 252 VAL A O 1
ATOM 1889 N N . ARG A 1 253 ? -1.027 6.245 -8.187 1.00 93.88 253 ARG A N 1
ATOM 1890 C CA . ARG A 1 253 ? -0.650 7.618 -7.817 1.00 93.88 253 ARG A CA 1
ATOM 1891 C C . ARG A 1 253 ? 0.055 7.691 -6.469 1.00 93.88 253 ARG A C 1
ATOM 1893 O O . ARG A 1 253 ? 0.784 8.649 -6.246 1.00 93.88 253 ARG A O 1
ATOM 1900 N N . GLN A 1 254 ? -0.206 6.732 -5.586 1.00 93.75 254 GLN A N 1
ATOM 1901 C CA . GLN A 1 254 ? 0.424 6.654 -4.274 1.00 93.75 254 GLN A CA 1
ATOM 1902 C C . GLN A 1 254 ? 1.726 5.843 -4.310 1.00 93.75 254 GLN A C 1
ATOM 1904 O O . GLN A 1 254 ? 2.665 6.172 -3.595 1.00 93.7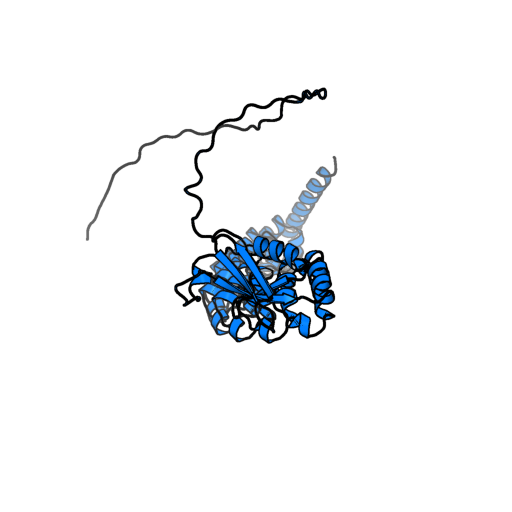5 254 GLN A O 1
ATOM 1909 N N . ASP A 1 255 ? 1.770 4.786 -5.120 1.00 92.62 255 ASP A N 1
ATOM 1910 C CA . ASP A 1 255 ? 2.925 3.916 -5.337 1.00 92.62 255 ASP A CA 1
ATOM 1911 C C . ASP A 1 255 ? 2.878 3.386 -6.778 1.00 92.62 255 ASP A C 1
ATOM 1913 O O . ASP A 1 255 ? 2.003 2.589 -7.121 1.00 92.62 255 ASP A O 1
ATOM 1917 N N . GLY A 1 256 ? 3.810 3.822 -7.631 1.00 90.62 256 GLY A N 1
ATOM 1918 C CA . GLY A 1 256 ? 3.837 3.440 -9.047 1.00 90.62 256 GLY A CA 1
ATOM 1919 C C . GLY A 1 256 ? 3.963 1.929 -9.270 1.00 90.62 256 GLY A C 1
ATOM 1920 O O . GLY A 1 256 ? 3.451 1.408 -10.264 1.00 90.62 256 GLY A O 1
ATOM 1921 N N . LEU A 1 257 ? 4.573 1.199 -8.331 1.00 92.00 257 LEU A N 1
ATOM 1922 C CA . LEU A 1 257 ? 4.725 -0.256 -8.410 1.00 92.00 257 LEU A CA 1
ATOM 1923 C C . LEU A 1 257 ? 3.414 -1.004 -8.139 1.00 92.00 257 LEU A C 1
ATOM 1925 O O . LEU A 1 257 ? 3.280 -2.153 -8.551 1.00 92.00 257 LEU A O 1
ATOM 1929 N N . ALA A 1 258 ? 2.400 -0.344 -7.567 1.00 94.81 258 ALA A N 1
ATOM 1930 C CA . ALA A 1 258 ? 1.080 -0.939 -7.355 1.00 94.81 258 ALA A CA 1
ATOM 1931 C C . ALA A 1 258 ? 0.388 -1.374 -8.662 1.00 94.81 258 ALA A C 1
ATOM 1933 O O . ALA A 1 258 ? -0.574 -2.143 -8.619 1.00 94.81 258 ALA A O 1
ATOM 1934 N N . LEU A 1 259 ? 0.882 -0.922 -9.824 1.00 94.19 259 LEU A N 1
ATOM 1935 C CA . LEU A 1 259 ? 0.440 -1.389 -11.139 1.00 94.19 259 LEU A CA 1
ATOM 1936 C C . LEU A 1 259 ? 0.563 -2.917 -11.296 1.00 94.19 259 LEU A C 1
ATOM 1938 O O . LEU A 1 259 ? -0.259 -3.509 -11.991 1.00 94.19 259 LEU A O 1
ATOM 1942 N N . GLU A 1 260 ? 1.525 -3.552 -10.617 1.00 95.44 260 GLU A N 1
ATOM 1943 C CA . GLU A 1 260 ? 1.703 -5.012 -10.588 1.00 95.44 260 GLU A CA 1
ATOM 1944 C C . GLU A 1 260 ? 0.423 -5.756 -10.193 1.00 95.44 260 GLU A C 1
ATOM 1946 O O . GLU A 1 260 ? 0.091 -6.792 -10.766 1.00 95.44 260 GLU A O 1
ATOM 1951 N N . PHE A 1 261 ? -0.324 -5.202 -9.238 1.00 94.75 261 PHE A N 1
ATOM 1952 C CA . PHE A 1 261 ? -1.514 -5.839 -8.681 1.00 94.75 261 PHE A CA 1
ATOM 1953 C C . PHE A 1 261 ? -2.797 -5.477 -9.429 1.00 94.75 261 PHE A C 1
ATOM 1955 O O . PHE A 1 261 ? -3.857 -6.018 -9.117 1.00 94.75 261 PHE A O 1
ATOM 1962 N N . ALA A 1 262 ? -2.737 -4.558 -10.393 1.00 94.75 262 ALA A N 1
ATOM 1963 C CA . ALA A 1 262 ? -3.889 -4.207 -11.210 1.00 94.75 262 ALA A CA 1
ATOM 1964 C C . ALA A 1 262 ? -4.272 -5.359 -12.147 1.00 94.75 262 ALA A C 1
ATOM 1966 O O . ALA A 1 262 ? -3.425 -6.146 -12.565 1.00 94.75 262 ALA A O 1
ATOM 1967 N N . ALA A 1 263 ? -5.546 -5.428 -12.531 1.00 95.50 263 ALA A N 1
ATOM 1968 C CA . ALA A 1 263 ? -5.982 -6.364 -13.560 1.00 95.50 263 ALA A CA 1
ATOM 1969 C C . ALA A 1 263 ? -5.253 -6.123 -14.898 1.00 95.50 263 ALA A C 1
ATOM 1971 O O . ALA A 1 263 ? -4.973 -4.978 -15.264 1.00 95.50 263 ALA A O 1
ATOM 1972 N N . GLU A 1 264 ? -5.009 -7.187 -15.667 1.00 93.19 264 GLU A N 1
ATOM 1973 C CA . GLU A 1 264 ? -4.224 -7.141 -16.914 1.00 93.19 264 GLU A CA 1
ATOM 1974 C C . GLU A 1 264 ? -4.744 -6.100 -17.922 1.00 93.19 264 GLU A C 1
ATOM 1976 O O . GLU A 1 264 ? -3.970 -5.382 -18.555 1.00 93.19 264 GLU A O 1
ATOM 1981 N N . TRP A 1 265 ? -6.066 -5.939 -18.039 1.00 93.25 265 TRP A N 1
ATOM 1982 C CA . TRP A 1 265 ? -6.655 -4.937 -18.935 1.00 93.25 265 TRP A CA 1
ATOM 1983 C C . TRP A 1 265 ? -6.393 -3.491 -18.484 1.00 93.25 265 TRP A C 1
ATOM 1985 O O . TRP A 1 265 ? -6.351 -2.593 -19.322 1.00 93.25 265 TRP A O 1
ATOM 1995 N N . LEU A 1 266 ? -6.186 -3.245 -17.184 1.00 94.38 266 LEU A N 1
ATOM 1996 C CA . LEU A 1 266 ? -5.774 -1.936 -16.660 1.00 94.38 266 LEU A CA 1
ATOM 1997 C C . LEU A 1 266 ? -4.263 -1.717 -16.792 1.00 94.38 266 LEU A C 1
ATOM 1999 O O . LEU A 1 266 ? -3.839 -0.581 -16.986 1.00 94.38 266 LEU A O 1
ATOM 2003 N N . GLN A 1 267 ? -3.459 -2.783 -16.779 1.00 93.50 267 GLN A N 1
ATOM 2004 C CA . GLN A 1 267 ? -2.039 -2.729 -17.159 1.00 93.50 267 GL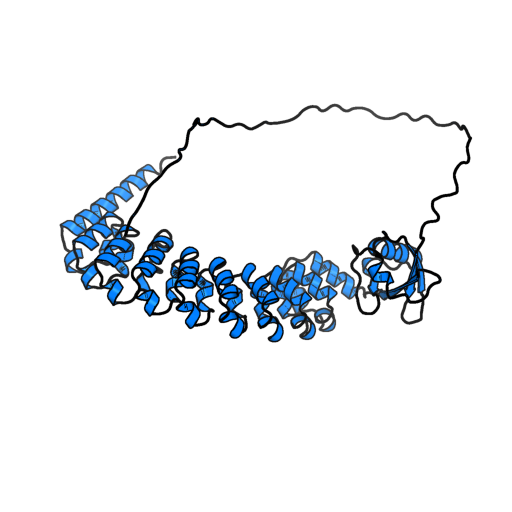N A CA 1
ATOM 2005 C C . GLN A 1 267 ? -1.839 -2.415 -18.655 1.00 93.50 267 GLN A C 1
ATOM 2007 O O . GLN A 1 267 ? -0.757 -1.996 -19.077 1.00 93.50 267 GLN A O 1
ATOM 2012 N N . ALA A 1 268 ? -2.878 -2.602 -19.473 1.00 93.06 268 ALA A N 1
ATOM 2013 C CA . ALA A 1 268 ? -2.941 -2.150 -20.861 1.00 93.06 268 ALA A CA 1
ATOM 2014 C C . ALA A 1 268 ? -3.538 -0.741 -21.028 1.00 93.06 268 ALA A C 1
ATOM 2016 O O . ALA A 1 268 ? -3.509 -0.184 -22.129 1.00 93.06 268 ALA A O 1
ATOM 2017 N N . ASP A 1 269 ? -4.045 -0.124 -19.957 1.00 94.75 269 ASP A N 1
ATOM 2018 C CA . ASP A 1 269 ? -4.596 1.223 -20.026 1.00 94.75 269 ASP A CA 1
ATOM 2019 C C . ASP A 1 269 ? -3.485 2.273 -20.008 1.00 94.75 269 ASP A C 1
ATOM 2021 O O . ASP A 1 269 ? -2.826 2.517 -18.993 1.00 94.75 269 ASP A O 1
ATOM 2025 N N . ARG A 1 270 ? -3.316 2.960 -21.140 1.00 92.56 270 ARG A N 1
ATOM 2026 C CA . ARG A 1 270 ? -2.280 3.984 -21.306 1.00 92.56 270 ARG A CA 1
ATOM 2027 C C . ARG A 1 270 ? -2.331 5.068 -20.224 1.00 92.56 270 ARG A C 1
ATOM 2029 O O . ARG A 1 270 ? -1.275 5.527 -19.806 1.00 92.56 270 ARG A O 1
ATOM 2036 N N . GLN A 1 271 ? -3.507 5.505 -19.772 1.00 93.38 271 GLN A N 1
ATOM 2037 C CA . GLN A 1 271 ? -3.594 6.581 -18.777 1.00 93.38 271 GLN A CA 1
ATOM 2038 C C . GLN A 1 271 ? -3.137 6.114 -17.393 1.00 93.38 271 GLN A C 1
ATOM 2040 O O . GLN A 1 271 ? -2.454 6.865 -16.699 1.00 93.38 271 GLN A O 1
ATOM 2045 N N . ILE A 1 272 ? -3.492 4.887 -16.999 1.00 93.81 272 ILE A N 1
ATOM 2046 C CA . ILE A 1 272 ? -3.068 4.313 -15.714 1.00 93.81 272 ILE A CA 1
ATOM 2047 C C . ILE A 1 272 ? -1.563 4.061 -15.726 1.00 93.81 272 ILE A C 1
ATOM 2049 O O . ILE A 1 272 ? -0.877 4.471 -14.793 1.00 93.81 272 ILE A O 1
ATOM 2053 N N . VAL A 1 273 ? -1.040 3.463 -16.799 1.00 93.81 273 VAL A N 1
ATOM 2054 C CA . VAL A 1 273 ? 0.400 3.209 -16.930 1.00 93.81 273 VAL A CA 1
ATOM 2055 C C . VAL A 1 273 ? 1.189 4.514 -16.921 1.00 93.81 273 VAL A C 1
ATOM 2057 O O . VAL A 1 273 ? 2.174 4.617 -16.202 1.00 93.81 273 VAL A O 1
ATOM 2060 N N . LEU A 1 274 ? 0.748 5.548 -17.643 1.00 91.62 274 LEU A N 1
ATOM 2061 C CA . LEU A 1 274 ? 1.414 6.852 -17.586 1.00 91.62 274 LEU A CA 1
ATOM 2062 C C . LEU A 1 274 ? 1.372 7.460 -16.178 1.00 91.62 274 LEU A C 1
ATOM 2064 O O . LEU A 1 274 ? 2.363 8.044 -15.755 1.00 91.62 274 LEU A O 1
ATOM 2068 N N . ALA A 1 275 ? 0.272 7.307 -15.434 1.00 92.62 275 ALA A N 1
ATOM 2069 C CA . ALA A 1 275 ? 0.203 7.764 -14.047 1.00 92.62 275 ALA A CA 1
ATOM 2070 C C . ALA A 1 275 ? 1.178 7.001 -13.129 1.00 92.62 275 ALA A C 1
ATOM 2072 O O . ALA A 1 275 ? 1.819 7.630 -12.291 1.00 92.62 275 ALA A O 1
ATOM 2073 N N . ALA A 1 276 ? 1.323 5.686 -13.318 1.00 93.00 276 ALA A N 1
ATOM 2074 C CA . ALA A 1 276 ? 2.287 4.861 -12.589 1.00 93.00 276 ALA A CA 1
ATOM 2075 C C . ALA A 1 276 ? 3.736 5.266 -12.904 1.00 93.00 276 ALA A C 1
ATOM 2077 O O . ALA A 1 276 ? 4.546 5.436 -11.994 1.00 93.00 276 ALA A O 1
ATOM 2078 N N . LEU A 1 277 ? 4.039 5.512 -14.184 1.00 90.44 277 LEU A N 1
ATOM 2079 C CA . LEU A 1 277 ? 5.365 5.935 -14.642 1.00 90.44 277 LEU A CA 1
ATOM 2080 C C . LEU A 1 277 ? 5.798 7.264 -14.032 1.00 90.44 277 LEU A C 1
ATOM 2082 O O . LEU A 1 277 ? 6.969 7.413 -13.704 1.00 90.44 277 LEU A O 1
ATOM 2086 N N . GLN A 1 278 ? 4.864 8.207 -13.865 1.00 89.50 278 GLN A N 1
ATOM 2087 C CA . GLN A 1 278 ? 5.122 9.500 -13.217 1.00 89.50 278 GLN A CA 1
ATOM 2088 C C . GLN A 1 278 ? 5.544 9.362 -11.750 1.00 89.50 278 GLN A C 1
ATOM 2090 O O . GLN A 1 278 ? 6.239 10.240 -11.250 1.00 89.50 278 GLN A O 1
ATOM 2095 N N . GLN A 1 279 ? 5.126 8.293 -11.066 1.00 88.88 279 GLN A N 1
ATOM 2096 C CA . GLN A 1 279 ? 5.557 8.012 -9.694 1.00 88.88 279 GLN A CA 1
ATOM 2097 C C . GLN A 1 279 ? 6.859 7.213 -9.659 1.00 88.88 279 GLN A C 1
ATOM 2099 O O . GLN A 1 279 ? 7.779 7.571 -8.931 1.00 88.88 279 GLN A O 1
ATOM 2104 N N . ASP A 1 280 ? 6.948 6.148 -10.457 1.00 86.25 280 ASP A N 1
ATOM 2105 C CA . ASP A 1 280 ? 8.150 5.330 -10.578 1.00 86.25 280 ASP A CA 1
ATOM 2106 C C . ASP A 1 280 ? 8.293 4.812 -12.015 1.00 86.25 280 ASP A C 1
ATOM 2108 O O . ASP A 1 280 ? 7.469 4.031 -12.501 1.00 86.25 280 ASP A O 1
ATOM 2112 N N . GLY A 1 281 ? 9.374 5.203 -12.698 1.00 83.50 281 GLY A N 1
ATOM 2113 C CA . GLY A 1 281 ? 9.675 4.753 -14.059 1.00 83.50 281 GLY A CA 1
ATOM 2114 C C . GLY A 1 281 ? 9.853 3.233 -14.176 1.00 83.50 281 GLY A C 1
ATOM 2115 O O . GLY A 1 281 ? 9.680 2.673 -15.260 1.00 83.50 281 GLY A O 1
ATOM 2116 N N . LEU A 1 282 ? 10.151 2.538 -13.072 1.00 85.19 282 LEU A N 1
ATOM 2117 C CA . LEU A 1 282 ? 10.254 1.080 -13.020 1.00 85.19 282 LEU A CA 1
ATOM 2118 C C . LEU A 1 282 ? 8.914 0.361 -13.137 1.00 85.19 282 LEU A C 1
ATOM 2120 O O . LEU A 1 282 ? 8.911 -0.832 -13.457 1.00 85.19 282 LEU A O 1
ATOM 2124 N N . SER A 1 283 ? 7.799 1.070 -12.942 1.00 89.25 283 SER A N 1
ATOM 2125 C CA . SER A 1 283 ? 6.451 0.534 -13.152 1.00 89.25 283 SER A CA 1
ATOM 2126 C C . SER A 1 283 ? 6.212 0.087 -14.598 1.00 89.25 283 SER A C 1
ATOM 2128 O O . SER A 1 283 ? 5.351 -0.760 -14.834 1.00 89.25 283 SER A O 1
ATOM 2130 N N . LEU A 1 284 ? 7.037 0.542 -15.560 1.00 88.00 284 LEU A N 1
ATOM 2131 C CA . LEU A 1 284 ? 7.004 0.075 -16.950 1.00 88.00 284 LEU A CA 1
ATOM 2132 C C . LEU A 1 284 ? 7.066 -1.453 -17.057 1.00 88.00 284 LEU A C 1
ATOM 2134 O O . LEU A 1 284 ? 6.478 -2.013 -17.977 1.00 88.00 284 LEU A O 1
ATOM 2138 N N . ARG A 1 285 ? 7.750 -2.132 -16.125 1.00 89.50 285 ARG A N 1
ATOM 2139 C CA . ARG A 1 285 ? 7.881 -3.598 -16.120 1.00 89.50 285 ARG A CA 1
ATOM 2140 C C . ARG A 1 285 ? 6.538 -4.329 -16.034 1.00 89.50 285 ARG A C 1
ATOM 2142 O O . ARG A 1 285 ? 6.434 -5.440 -16.541 1.00 89.50 285 ARG A O 1
ATOM 2149 N N . PHE A 1 286 ? 5.542 -3.698 -15.412 1.00 91.69 286 PHE A N 1
ATOM 2150 C CA . PHE A 1 286 ? 4.201 -4.245 -15.200 1.00 91.69 286 PHE A CA 1
ATOM 2151 C C . PHE A 1 286 ? 3.200 -3.781 -16.258 1.00 91.69 286 PHE A C 1
ATOM 2153 O O . PHE A 1 286 ? 2.044 -4.183 -16.234 1.00 91.69 286 PHE A O 1
ATOM 2160 N N . ALA A 1 287 ? 3.617 -2.922 -17.189 1.00 91.81 287 ALA A N 1
ATOM 2161 C CA . ALA A 1 287 ? 2.776 -2.552 -18.311 1.00 91.81 287 ALA A CA 1
ATOM 2162 C C . ALA A 1 287 ? 2.652 -3.719 -19.301 1.00 91.81 287 ALA A C 1
ATOM 2164 O O . ALA A 1 287 ? 3.589 -4.501 -19.512 1.00 91.81 287 ALA A O 1
ATOM 2165 N N . SER A 1 288 ? 1.507 -3.781 -19.979 1.00 93.25 288 SER A N 1
ATOM 2166 C CA . SER A 1 288 ? 1.294 -4.726 -21.077 1.00 93.25 288 SER A CA 1
ATOM 2167 C C . SER A 1 288 ? 2.393 -4.628 -22.145 1.00 93.25 288 SER A C 1
ATOM 2169 O O . SER A 1 288 ? 2.986 -3.570 -22.377 1.00 93.25 288 SER A O 1
ATOM 2171 N N . GLU A 1 289 ? 2.657 -5.737 -22.835 1.00 88.50 289 GLU A N 1
ATOM 2172 C CA . GLU A 1 289 ? 3.686 -5.805 -23.878 1.00 88.50 289 GLU A CA 1
ATOM 2173 C C . GLU A 1 289 ? 3.477 -4.761 -24.989 1.00 88.50 289 GLU A C 1
ATOM 2175 O O . GLU A 1 289 ? 4.436 -4.139 -25.445 1.00 88.50 289 GLU A O 1
ATOM 2180 N N . SER A 1 290 ? 2.221 -4.485 -25.354 1.00 90.31 290 SER A N 1
ATOM 2181 C CA . SER A 1 290 ? 1.872 -3.466 -26.350 1.00 90.31 290 SER A CA 1
ATOM 2182 C C . SER A 1 290 ? 2.298 -2.056 -25.924 1.00 90.31 290 SER A C 1
ATOM 2184 O O . SER A 1 290 ? 2.826 -1.297 -26.739 1.00 90.31 290 SER A O 1
ATOM 2186 N N . LEU A 1 291 ? 2.142 -1.702 -24.644 1.00 90.75 291 LEU A N 1
ATOM 2187 C CA . LEU A 1 291 ? 2.605 -0.419 -24.109 1.00 90.75 291 LEU A CA 1
ATOM 2188 C C . LEU A 1 291 ? 4.126 -0.382 -23.926 1.00 90.75 291 LEU A C 1
ATOM 2190 O O . LEU A 1 291 ? 4.731 0.661 -24.173 1.00 90.75 291 LEU A O 1
ATOM 2194 N N . ARG A 1 292 ? 4.766 -1.510 -23.591 1.00 88.88 292 ARG A N 1
ATOM 2195 C CA . ARG A 1 292 ? 6.239 -1.640 -23.569 1.00 88.88 292 ARG A CA 1
ATOM 2196 C C . ARG A 1 292 ? 6.870 -1.586 -24.968 1.00 88.88 292 ARG A C 1
ATOM 2198 O O . ARG A 1 292 ? 8.070 -1.338 -25.096 1.00 88.88 292 ARG A O 1
ATOM 2205 N N . ALA A 1 293 ? 6.076 -1.777 -26.020 1.00 87.12 293 ALA A N 1
ATOM 2206 C CA . ALA A 1 293 ? 6.452 -1.546 -27.414 1.00 87.12 293 ALA A CA 1
ATOM 2207 C C . ALA A 1 293 ? 6.109 -0.128 -27.918 1.00 87.12 293 ALA A C 1
ATOM 2209 O O . ALA A 1 293 ? 6.450 0.228 -29.047 1.00 87.12 293 ALA A O 1
ATOM 2210 N N . SER A 1 294 ? 5.469 0.714 -27.098 1.00 88.69 294 SER A N 1
ATOM 2211 C CA . SER A 1 294 ? 5.121 2.085 -27.475 1.00 88.69 294 SER A CA 1
ATOM 2212 C C . SER A 1 294 ? 6.277 3.047 -27.196 1.00 88.69 294 SER A C 1
ATOM 2214 O O . SER A 1 294 ? 6.674 3.243 -26.046 1.00 88.69 294 SER A O 1
ATOM 2216 N N . LYS A 1 295 ? 6.780 3.696 -28.255 1.00 84.44 295 LYS A N 1
ATOM 2217 C CA . LYS A 1 295 ? 7.880 4.674 -28.181 1.00 84.44 295 LYS A CA 1
ATOM 2218 C C . LYS A 1 295 ? 7.625 5.754 -27.129 1.00 84.44 295 LYS A C 1
ATOM 2220 O O . LYS A 1 295 ? 8.469 5.963 -26.266 1.00 84.44 295 LYS A O 1
ATOM 2225 N N . ASP A 1 296 ? 6.453 6.386 -27.158 1.00 86.62 296 ASP A N 1
ATOM 2226 C CA . ASP A 1 296 ? 6.122 7.489 -26.248 1.00 86.62 296 ASP A CA 1
ATOM 2227 C C . ASP A 1 296 ? 6.140 7.065 -24.775 1.00 86.62 296 ASP A C 1
ATOM 2229 O O . ASP A 1 296 ? 6.612 7.808 -23.919 1.00 86.62 296 ASP A O 1
ATOM 2233 N N . VAL A 1 297 ? 5.617 5.870 -24.475 1.00 86.94 297 VAL A N 1
ATOM 2234 C CA . VAL A 1 297 ? 5.502 5.355 -23.102 1.00 86.94 297 VAL A CA 1
ATOM 2235 C C . VAL A 1 297 ? 6.884 5.021 -22.553 1.00 86.94 297 VAL A C 1
ATOM 2237 O O . VAL A 1 297 ? 7.214 5.406 -21.433 1.00 86.94 297 VAL A O 1
ATOM 2240 N N . VAL A 1 298 ? 7.717 4.359 -23.360 1.00 83.56 298 VAL A N 1
ATOM 2241 C CA . VAL A 1 298 ? 9.096 4.030 -22.984 1.00 83.56 298 VAL A CA 1
ATOM 2242 C C . VAL A 1 298 ? 9.928 5.299 -22.801 1.00 83.56 298 VAL A C 1
ATOM 2244 O O . VAL A 1 298 ? 10.658 5.405 -21.819 1.00 83.56 298 VAL A O 1
ATOM 2247 N N . LEU A 1 299 ? 9.796 6.289 -23.688 1.00 80.69 299 LEU A N 1
ATOM 2248 C CA . LEU A 1 299 ? 10.506 7.562 -23.546 1.00 80.69 299 LEU A CA 1
ATOM 2249 C C . LEU A 1 299 ? 10.065 8.327 -22.294 1.00 80.69 299 LEU A C 1
ATOM 2251 O O . LEU A 1 299 ? 10.924 8.836 -21.577 1.00 80.69 299 LEU A O 1
ATOM 2255 N N . ALA A 1 300 ? 8.766 8.353 -21.980 1.00 83.44 300 ALA A N 1
ATOM 2256 C CA . ALA A 1 300 ? 8.270 8.942 -20.737 1.00 83.44 300 ALA A CA 1
ATOM 2257 C C . ALA A 1 300 ? 8.863 8.240 -19.501 1.00 83.44 300 ALA A C 1
ATOM 2259 O O . ALA A 1 300 ? 9.326 8.902 -18.574 1.00 83.44 300 ALA A O 1
ATOM 2260 N N . ALA A 1 301 ? 8.930 6.905 -19.514 1.00 82.88 301 ALA A N 1
ATOM 2261 C CA . ALA A 1 301 ? 9.538 6.129 -18.436 1.00 82.88 301 ALA A CA 1
ATOM 2262 C C . ALA A 1 301 ? 11.029 6.457 -18.253 1.00 82.88 301 ALA A C 1
ATOM 2264 O O . ALA A 1 301 ? 11.498 6.637 -17.130 1.00 82.88 301 ALA A O 1
ATOM 2265 N N . VAL A 1 302 ? 11.775 6.567 -19.357 1.00 78.00 302 VAL A N 1
ATOM 2266 C CA . VAL A 1 302 ? 13.208 6.894 -19.342 1.00 78.00 302 VAL A CA 1
ATOM 2267 C C . VAL A 1 302 ? 13.461 8.326 -18.869 1.00 78.00 302 VAL A C 1
ATOM 2269 O O . VAL A 1 302 ? 14.429 8.550 -18.151 1.00 78.00 302 VAL A O 1
ATOM 2272 N N . GLN A 1 303 ? 12.595 9.285 -19.202 1.00 79.50 303 GLN A N 1
ATOM 2273 C CA . GLN A 1 303 ? 12.712 10.662 -18.706 1.00 79.50 303 GLN A CA 1
ATOM 2274 C C . GLN A 1 303 ? 12.602 10.746 -17.180 1.00 79.50 303 GLN A C 1
ATOM 2276 O O . GLN A 1 303 ? 13.330 11.515 -16.558 1.00 79.50 303 GLN A O 1
ATOM 2281 N N . ILE A 1 304 ? 11.728 9.938 -16.577 1.00 75.25 304 ILE A N 1
ATOM 2282 C CA . ILE A 1 304 ? 11.476 9.965 -15.132 1.00 75.25 304 ILE A CA 1
ATOM 2283 C C . ILE A 1 304 ? 12.493 9.099 -14.374 1.00 75.25 304 ILE A C 1
ATOM 2285 O O . ILE A 1 304 ? 13.092 9.553 -13.403 1.00 75.25 304 ILE A O 1
ATOM 2289 N N . GLY A 1 305 ? 12.753 7.873 -14.841 1.00 65.25 305 GLY A N 1
ATOM 2290 C CA . GLY A 1 305 ? 13.696 6.946 -14.198 1.00 65.25 305 GLY A CA 1
ATOM 2291 C C . GLY A 1 305 ? 15.175 7.205 -14.521 1.00 65.25 305 GLY A C 1
ATOM 2292 O O . GLY A 1 305 ? 16.056 6.764 -13.783 1.00 65.25 305 GLY A O 1
ATOM 2293 N N . GLY A 1 306 ? 15.472 7.931 -15.604 1.00 56.34 306 GLY A N 1
ATOM 2294 C CA . GLY A 1 306 ? 16.834 8.187 -16.084 1.00 56.34 306 GLY A CA 1
ATOM 2295 C C . GLY A 1 306 ? 17.683 9.047 -15.148 1.00 56.34 306 GLY A C 1
ATOM 2296 O O . GLY A 1 306 ? 18.908 8.961 -15.209 1.00 56.34 306 GLY A O 1
ATOM 2297 N N . LEU A 1 307 ? 17.054 9.810 -14.251 1.00 52.03 307 LEU A N 1
ATOM 2298 C CA . LEU A 1 307 ? 17.728 10.729 -13.332 1.00 52.03 307 LEU A CA 1
ATOM 2299 C C . LEU A 1 307 ? 18.221 10.077 -12.030 1.00 52.03 307 LEU A C 1
ATOM 2301 O O . LEU A 1 307 ? 19.025 10.694 -11.336 1.00 52.03 307 LEU A O 1
ATOM 2305 N N . SER A 1 308 ? 17.773 8.862 -11.677 1.00 51.34 308 SER A N 1
ATOM 2306 C CA . SER A 1 308 ? 17.909 8.380 -10.290 1.00 51.34 308 SER A CA 1
ATOM 2307 C C . SER A 1 308 ? 18.709 7.090 -10.074 1.00 51.34 308 SER A C 1
ATOM 2309 O O . SER A 1 308 ? 19.031 6.801 -8.922 1.00 51.34 308 SER A O 1
ATOM 2311 N N . LEU A 1 309 ? 19.046 6.299 -11.105 1.00 52.22 309 LEU A N 1
ATOM 2312 C CA . LEU A 1 309 ? 19.630 4.960 -10.896 1.00 52.22 309 LEU A CA 1
ATOM 2313 C C . LEU A 1 309 ? 20.927 4.729 -11.703 1.00 52.22 309 LEU A C 1
ATOM 2315 O O . LEU A 1 309 ? 20.885 4.698 -12.935 1.00 52.22 309 LEU A O 1
ATOM 2319 N N . PRO A 1 310 ? 22.085 4.541 -11.031 1.00 50.72 310 PRO A N 1
ATOM 2320 C CA . PRO A 1 310 ? 23.376 4.461 -11.706 1.00 50.72 310 PRO A CA 1
ATOM 2321 C C . PRO A 1 310 ? 23.689 3.182 -12.499 1.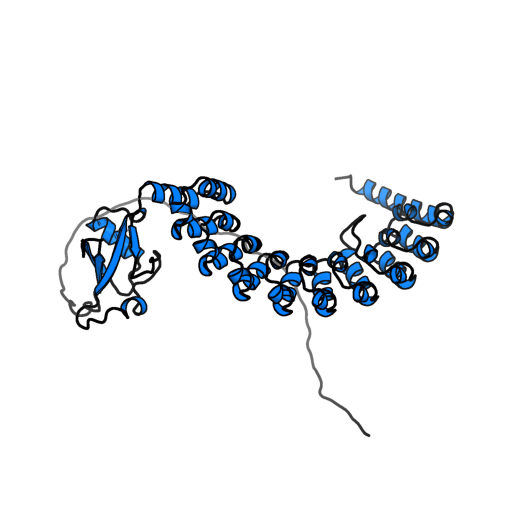00 50.72 310 PRO A C 1
ATOM 2323 O O . PRO A 1 310 ? 24.690 3.213 -13.211 1.00 50.72 310 PRO A O 1
ATOM 2326 N N . SER A 1 311 ? 22.956 2.055 -12.418 1.00 53.44 311 SER A N 1
ATOM 2327 C CA . SER A 1 311 ? 23.565 0.834 -13.001 1.00 53.44 311 SER A CA 1
ATOM 2328 C C . SER A 1 311 ? 22.753 -0.431 -13.302 1.00 53.44 311 SER A C 1
ATOM 2330 O O . SER A 1 311 ? 23.312 -1.267 -14.013 1.00 53.44 311 SER A O 1
ATOM 2332 N N . ALA A 1 312 ? 21.500 -0.645 -12.888 1.00 50.09 312 ALA A N 1
ATOM 2333 C CA . ALA A 1 312 ? 20.844 -1.934 -13.195 1.00 50.09 312 ALA A CA 1
ATOM 2334 C C . ALA A 1 312 ? 19.363 -1.865 -13.544 1.00 50.09 312 ALA A C 1
ATOM 2336 O O . ALA A 1 312 ? 18.954 -2.527 -14.488 1.00 50.09 312 ALA A O 1
ATOM 2337 N N . ASP A 1 313 ? 18.592 -1.026 -12.866 1.00 59.25 313 ASP A N 1
ATOM 2338 C CA . ASP A 1 313 ? 17.149 -0.984 -13.061 1.00 59.25 313 ASP A CA 1
ATOM 2339 C C . ASP A 1 313 ? 16.779 0.234 -13.901 1.00 59.25 313 ASP A C 1
ATOM 2341 O O . ASP A 1 313 ? 16.288 1.242 -13.406 1.00 59.25 313 ASP A O 1
ATOM 2345 N N . GLN A 1 314 ? 17.089 0.189 -15.194 1.00 70.50 314 GLN A N 1
ATOM 2346 C CA . GLN A 1 314 ? 16.640 1.234 -16.110 1.00 70.50 314 GLN A CA 1
ATOM 2347 C C . GLN A 1 314 ? 15.313 0.828 -16.749 1.00 70.50 314 GLN A C 1
ATOM 2349 O O . GLN A 1 314 ? 15.212 -0.294 -17.245 1.00 70.50 314 GLN A O 1
ATOM 2354 N N . PRO A 1 315 ? 14.319 1.730 -16.846 1.00 71.31 315 PRO A N 1
ATOM 2355 C CA . PRO A 1 315 ? 13.042 1.432 -17.498 1.00 71.31 315 PRO A CA 1
ATOM 2356 C C . PRO A 1 315 ? 13.211 0.872 -18.917 1.00 71.31 315 PRO A C 1
ATOM 2358 O O . PRO A 1 315 ? 12.478 -0.020 -19.336 1.00 71.31 315 PRO A O 1
ATOM 2361 N N . MET A 1 316 ? 14.249 1.327 -19.629 1.00 77.06 316 MET A N 1
ATOM 2362 C CA . MET A 1 316 ? 14.576 0.882 -20.984 1.00 77.06 316 MET A CA 1
ATOM 2363 C C . MET A 1 316 ? 14.838 -0.630 -21.100 1.00 77.06 316 MET A C 1
ATOM 2365 O O . MET A 1 316 ? 14.641 -1.189 -22.177 1.00 77.06 316 MET A O 1
ATOM 2369 N N . GLN A 1 317 ? 15.233 -1.320 -20.024 1.00 80.50 317 GLN A N 1
ATOM 2370 C CA . GLN A 1 317 ? 15.430 -2.774 -20.062 1.00 80.50 317 GLN A CA 1
ATOM 2371 C C . GLN A 1 317 ? 14.125 -3.549 -20.282 1.00 80.50 317 GLN A C 1
ATOM 2373 O O . GLN A 1 317 ? 14.154 -4.661 -20.797 1.00 80.50 317 GLN A O 1
ATOM 2378 N N . PHE A 1 318 ? 12.988 -2.958 -19.903 1.00 80.56 318 PHE A N 1
ATOM 2379 C CA . PHE A 1 318 ? 11.669 -3.573 -20.035 1.00 80.56 318 PHE A CA 1
ATOM 2380 C C . PHE A 1 318 ? 10.992 -3.257 -21.373 1.00 80.56 318 PHE A C 1
ATOM 2382 O O . PHE A 1 318 ? 9.940 -3.828 -21.671 1.00 80.56 318 PHE A O 1
ATOM 2389 N N . ALA A 1 319 ? 11.581 -2.367 -22.177 1.00 81.75 319 ALA A N 1
ATOM 2390 C CA . ALA A 1 319 ? 11.104 -2.066 -23.518 1.00 81.75 319 ALA A CA 1
ATOM 2391 C C . ALA A 1 319 ? 11.252 -3.280 -24.447 1.00 81.75 319 ALA A C 1
ATOM 2393 O O . ALA A 1 319 ? 12.160 -4.098 -24.286 1.00 81.75 319 ALA A O 1
ATOM 2394 N N . SER A 1 320 ? 10.379 -3.369 -25.453 1.00 84.31 320 SER A N 1
ATOM 2395 C CA . SER A 1 320 ? 10.464 -4.432 -26.466 1.00 84.31 320 SER A CA 1
ATOM 2396 C C . SER A 1 320 ? 11.814 -4.436 -27.197 1.00 84.31 320 SER A C 1
ATOM 2398 O O . SER A 1 320 ? 12.424 -3.385 -27.416 1.00 84.31 320 SER A O 1
ATOM 2400 N N . ASP A 1 321 ? 12.259 -5.611 -27.641 1.00 82.06 321 ASP A N 1
ATOM 2401 C CA . ASP A 1 321 ? 13.529 -5.787 -28.363 1.00 82.06 321 ASP A CA 1
ATOM 2402 C C . ASP A 1 321 ? 13.625 -4.905 -29.611 1.00 82.06 321 ASP A C 1
ATOM 2404 O O . ASP A 1 321 ? 14.683 -4.342 -29.892 1.00 82.06 321 ASP A O 1
ATOM 2408 N N . ALA A 1 322 ? 12.498 -4.711 -30.303 1.00 84.44 322 ALA A N 1
ATOM 2409 C CA . ALA A 1 322 ? 12.396 -3.818 -31.450 1.00 84.44 322 ALA A CA 1
ATOM 2410 C C . ALA A 1 322 ? 12.746 -2.365 -31.086 1.00 84.44 322 ALA A C 1
ATOM 2412 O O . ALA A 1 322 ? 13.501 -1.717 -31.806 1.00 84.44 322 ALA A O 1
ATOM 2413 N N . LEU A 1 323 ? 12.265 -1.861 -29.944 1.00 83.81 323 LEU A N 1
ATOM 2414 C CA . LEU A 1 323 ? 12.600 -0.512 -29.476 1.00 83.81 323 LEU A CA 1
ATOM 2415 C C . LEU A 1 323 ? 14.033 -0.406 -28.956 1.00 83.81 323 LEU A C 1
ATOM 2417 O O . LEU A 1 323 ? 14.667 0.631 -29.130 1.00 83.81 323 LEU A O 1
ATOM 2421 N N . ARG A 1 324 ? 14.574 -1.474 -28.360 1.00 83.50 324 ARG A N 1
ATOM 2422 C CA . ARG A 1 324 ? 15.992 -1.529 -27.959 1.00 83.50 324 ARG A CA 1
ATOM 2423 C C . ARG A 1 324 ? 16.932 -1.586 -29.172 1.00 83.50 324 ARG A C 1
ATOM 2425 O O . ARG A 1 324 ? 18.117 -1.270 -29.044 1.00 83.50 324 ARG A O 1
ATOM 2432 N N . ALA A 1 325 ? 16.424 -1.983 -30.338 1.00 84.12 325 ALA A N 1
ATOM 2433 C CA . ALA A 1 325 ? 17.115 -1.925 -31.624 1.00 84.12 325 ALA A CA 1
ATOM 2434 C C . ALA A 1 325 ? 16.884 -0.625 -32.406 1.00 84.12 325 ALA A C 1
ATOM 2436 O O . ALA A 1 325 ? 17.609 -0.355 -33.363 1.00 84.12 325 ALA A O 1
ATOM 2437 N N . ASP A 1 326 ? 15.924 0.200 -31.990 1.00 86.62 326 ASP A N 1
ATOM 2438 C CA . ASP A 1 326 ? 15.645 1.476 -32.632 1.00 86.62 326 ASP A CA 1
ATOM 2439 C C . ASP A 1 326 ? 16.699 2.520 -32.232 1.00 86.62 326 ASP A C 1
ATOM 2441 O O . ASP A 1 326 ? 16.803 2.933 -31.072 1.00 86.62 326 ASP A O 1
ATOM 2445 N N . LYS A 1 327 ? 17.480 2.965 -33.224 1.00 84.94 327 LYS A N 1
ATOM 2446 C CA . LYS A 1 327 ? 18.530 3.976 -33.051 1.00 84.94 327 LYS A CA 1
ATOM 2447 C C . LYS A 1 327 ? 17.997 5.266 -32.424 1.00 84.94 327 LYS A C 1
ATOM 2449 O O . LYS A 1 327 ? 18.664 5.818 -31.557 1.00 84.94 327 LYS A O 1
ATOM 2454 N N . GLN A 1 328 ? 16.818 5.746 -32.826 1.00 84.44 328 GLN A N 1
ATOM 2455 C CA . GLN A 1 328 ? 16.281 7.024 -32.345 1.00 84.44 328 GLN A CA 1
ATOM 2456 C C . GLN A 1 328 ? 15.882 6.938 -30.872 1.00 84.44 328 GLN A C 1
ATOM 2458 O O . GLN A 1 328 ? 16.197 7.834 -30.090 1.00 84.44 328 GLN A O 1
ATOM 2463 N N . VAL A 1 329 ? 15.220 5.845 -30.481 1.00 82.56 329 VAL A N 1
ATOM 2464 C CA . VAL A 1 329 ? 14.799 5.626 -29.089 1.00 82.56 329 VAL A CA 1
ATOM 2465 C C . VAL A 1 329 ? 16.014 5.448 -28.186 1.00 82.56 329 VAL A C 1
ATOM 2467 O O . VAL A 1 329 ? 16.082 6.054 -27.118 1.00 82.56 329 VAL A O 1
ATOM 2470 N N . ALA A 1 330 ? 17.003 4.671 -28.630 1.00 81.62 330 ALA A N 1
ATOM 2471 C CA . ALA A 1 330 ? 18.231 4.482 -27.875 1.00 81.62 330 ALA A CA 1
ATOM 2472 C C . ALA A 1 330 ? 19.071 5.756 -27.775 1.00 81.62 330 ALA A C 1
ATOM 2474 O O . ALA A 1 330 ? 19.589 6.048 -26.703 1.00 81.62 330 ALA A O 1
ATOM 2475 N N . GLN A 1 331 ? 19.157 6.555 -28.840 1.00 84.38 331 GLN A N 1
ATOM 2476 C CA . GLN A 1 331 ? 19.835 7.846 -28.797 1.00 84.38 331 GLN A CA 1
ATOM 2477 C C . GLN A 1 331 ? 19.135 8.812 -27.834 1.00 84.38 331 GLN A C 1
ATOM 2479 O O . GLN A 1 331 ? 19.806 9.434 -27.018 1.00 84.38 331 GLN A O 1
ATOM 2484 N N . ALA A 1 332 ? 17.802 8.902 -27.865 1.00 82.81 332 ALA A N 1
ATOM 2485 C CA . ALA A 1 332 ? 17.045 9.723 -26.920 1.00 82.81 332 ALA A CA 1
ATOM 2486 C C . ALA A 1 332 ? 17.257 9.272 -25.463 1.00 82.81 332 ALA A C 1
ATOM 2488 O O . ALA A 1 332 ? 17.431 10.106 -24.578 1.00 82.81 332 ALA A O 1
ATOM 2489 N N . ALA A 1 333 ? 17.307 7.960 -25.217 1.00 81.06 333 ALA A N 1
ATOM 2490 C CA . ALA A 1 333 ? 17.587 7.417 -23.892 1.00 81.06 333 ALA A CA 1
ATOM 2491 C C . ALA A 1 333 ? 19.026 7.701 -23.428 1.00 81.06 333 ALA A C 1
ATOM 2493 O O . ALA A 1 333 ? 19.230 8.116 -22.290 1.00 81.06 333 ALA A O 1
ATOM 2494 N N . VAL A 1 334 ? 20.011 7.542 -24.317 1.00 82.75 334 VAL A N 1
ATOM 2495 C CA . VAL A 1 334 ? 21.427 7.859 -24.068 1.00 82.75 334 VAL A CA 1
ATOM 2496 C C . VAL A 1 334 ? 21.633 9.348 -23.801 1.00 82.75 334 VAL A C 1
ATOM 2498 O O . VAL A 1 334 ? 22.434 9.698 -22.941 1.00 82.75 334 VAL A O 1
ATOM 2501 N N . LEU A 1 335 ? 20.897 10.221 -24.495 1.00 82.88 335 LEU A N 1
ATOM 2502 C CA . LEU A 1 335 ? 20.941 11.665 -24.262 1.00 82.88 335 LEU A CA 1
ATOM 2503 C C . LEU A 1 335 ? 20.452 12.044 -22.860 1.00 82.88 335 LEU A C 1
ATOM 2505 O O . LEU A 1 335 ? 20.951 13.017 -22.300 1.00 82.88 335 LEU A O 1
ATOM 2509 N N . LEU A 1 336 ? 19.508 11.288 -22.298 1.00 78.12 336 LEU A N 1
ATOM 2510 C CA . LEU A 1 336 ? 19.008 11.496 -20.938 1.00 78.12 336 LEU A CA 1
ATOM 2511 C C . LEU A 1 336 ? 19.929 10.869 -19.883 1.00 78.12 336 LEU A C 1
ATOM 2513 O O . LEU A 1 336 ? 20.149 11.465 -18.832 1.00 78.12 336 LEU A O 1
ATOM 2517 N N . ASN A 1 337 ? 20.456 9.672 -20.150 1.00 77.25 337 ASN A N 1
ATOM 2518 C CA . ASN A 1 337 ? 21.397 8.976 -19.280 1.00 77.25 337 ASN A CA 1
ATOM 2519 C C . ASN A 1 337 ? 22.319 8.073 -20.112 1.00 77.25 337 ASN A C 1
ATOM 2521 O O . ASN A 1 337 ? 21.882 7.046 -20.633 1.00 77.25 337 ASN A O 1
ATOM 2525 N N . GLY A 1 338 ? 23.615 8.396 -20.169 1.00 77.88 338 GLY A N 1
ATOM 2526 C CA . GLY A 1 338 ? 24.608 7.620 -20.924 1.00 77.88 338 GLY A CA 1
ATOM 2527 C C . GLY A 1 338 ? 24.642 6.112 -20.609 1.00 77.88 338 GLY A C 1
ATOM 2528 O O . GLY A 1 338 ? 24.955 5.310 -21.490 1.00 77.88 338 GLY A O 1
ATOM 2529 N N . TYR A 1 339 ? 24.259 5.682 -19.398 1.00 76.69 339 TYR A N 1
ATOM 2530 C CA . TYR A 1 339 ? 24.184 4.257 -19.037 1.00 76.69 339 TYR A CA 1
ATOM 2531 C C . TYR A 1 339 ? 23.060 3.490 -19.756 1.00 76.69 339 TYR A C 1
ATOM 2533 O O . TYR A 1 339 ? 23.121 2.261 -19.809 1.00 76.69 339 TYR A O 1
ATOM 2541 N N . ALA A 1 340 ? 22.102 4.189 -20.385 1.00 78.69 340 ALA A N 1
ATOM 2542 C CA . ALA A 1 340 ? 21.061 3.600 -21.240 1.00 78.69 340 ALA A CA 1
ATOM 2543 C C . ALA A 1 340 ? 21.620 2.763 -22.399 1.00 78.69 340 ALA A C 1
ATOM 2545 O O . ALA A 1 340 ? 20.960 1.836 -22.874 1.00 78.69 340 ALA A O 1
ATOM 2546 N N . LEU A 1 341 ? 22.874 3.013 -22.799 1.00 82.62 341 LEU A N 1
ATOM 2547 C CA . LEU A 1 341 ? 23.576 2.210 -23.797 1.00 82.62 341 LEU A CA 1
ATOM 2548 C C . LEU A 1 341 ? 23.634 0.716 -23.424 1.00 82.62 341 LEU A C 1
ATOM 2550 O O . LEU A 1 341 ? 23.619 -0.131 -24.314 1.00 82.62 341 LEU A O 1
ATOM 2554 N N . ARG A 1 342 ? 23.650 0.368 -22.127 1.00 82.88 342 ARG A N 1
ATOM 2555 C CA . ARG A 1 342 ? 23.656 -1.029 -21.655 1.00 82.88 342 ARG A CA 1
ATOM 2556 C C . ARG A 1 342 ? 22.423 -1.808 -22.118 1.00 82.88 342 ARG A C 1
ATOM 2558 O O . ARG A 1 342 ? 22.537 -2.989 -22.439 1.00 82.88 342 ARG A O 1
ATOM 2565 N N . CYS A 1 343 ? 21.257 -1.164 -22.118 1.00 78.38 343 CYS A N 1
ATOM 2566 C CA . CYS A 1 343 ? 19.980 -1.797 -22.447 1.00 78.38 343 CYS A CA 1
ATOM 2567 C C . CYS A 1 343 ? 19.747 -1.904 -23.960 1.00 78.38 343 CYS A C 1
ATOM 2569 O O . CYS A 1 343 ? 18.888 -2.679 -24.390 1.00 78.38 343 CYS A O 1
ATOM 2571 N N . ALA A 1 344 ? 20.509 -1.157 -24.761 1.00 82.88 344 ALA A N 1
ATOM 2572 C CA . ALA A 1 344 ? 20.403 -1.160 -26.209 1.00 82.88 344 ALA A CA 1
ATOM 2573 C C . ALA A 1 344 ? 20.864 -2.496 -26.825 1.00 82.88 344 ALA A C 1
ATOM 2575 O O . ALA A 1 344 ? 21.721 -3.218 -26.302 1.00 82.88 344 ALA A O 1
ATOM 2576 N N . SER A 1 345 ? 20.289 -2.830 -27.977 1.00 86.56 345 SER A N 1
ATOM 2577 C CA . SER A 1 345 ? 20.665 -4.020 -28.744 1.00 86.56 345 SER A CA 1
ATOM 2578 C C . SER A 1 345 ? 22.130 -3.969 -29.208 1.00 86.56 345 SER A C 1
ATOM 2580 O O . SER A 1 345 ? 22.765 -2.913 -29.240 1.00 86.56 345 SER A O 1
ATOM 2582 N N . ALA A 1 346 ? 22.688 -5.119 -29.594 1.00 84.62 346 ALA A N 1
ATOM 2583 C CA . ALA A 1 346 ? 24.065 -5.191 -30.085 1.00 84.62 346 ALA A CA 1
ATOM 2584 C C . ALA A 1 346 ? 24.315 -4.309 -31.325 1.00 84.62 346 ALA A C 1
ATOM 2586 O O . ALA A 1 346 ? 25.410 -3.768 -31.454 1.00 84.62 346 ALA A O 1
ATOM 2587 N N . SER A 1 347 ? 23.311 -4.118 -32.193 1.00 87.19 347 SER A N 1
ATOM 2588 C CA . SER A 1 347 ? 23.435 -3.254 -33.375 1.00 87.19 347 SER A CA 1
ATOM 2589 C C . SER A 1 347 ? 23.640 -1.791 -32.984 1.00 87.19 347 SER A C 1
ATOM 2591 O O . SER A 1 347 ? 24.573 -1.157 -33.463 1.00 87.19 347 SER A O 1
ATOM 2593 N N . VAL A 1 348 ? 22.839 -1.276 -32.048 1.00 87.00 348 VAL A N 1
ATOM 2594 C CA . VAL A 1 348 ? 22.965 0.099 -31.540 1.00 87.00 348 VAL A CA 1
ATOM 2595 C C . VAL A 1 348 ? 24.261 0.289 -30.748 1.00 87.00 348 VAL A C 1
ATOM 2597 O O . VAL A 1 348 ? 24.899 1.333 -30.845 1.00 87.00 348 VAL A O 1
ATOM 2600 N N . ARG A 1 349 ? 24.709 -0.732 -30.005 1.00 86.75 349 ARG A N 1
ATOM 2601 C CA . ARG A 1 349 ? 26.005 -0.709 -29.298 1.00 86.75 349 ARG A CA 1
ATOM 2602 C C . ARG A 1 349 ? 27.212 -0.739 -30.247 1.00 86.75 349 ARG A C 1
ATOM 2604 O O . ARG A 1 349 ? 28.327 -0.476 -29.801 1.00 86.75 349 ARG A O 1
ATOM 2611 N N . GLY A 1 350 ? 26.998 -1.053 -31.525 1.00 85.88 350 GLY A N 1
ATOM 2612 C CA . GLY A 1 350 ? 27.974 -0.927 -32.610 1.00 85.88 350 GLY A CA 1
ATOM 2613 C C . GLY A 1 350 ? 27.872 0.381 -33.403 1.00 85.88 350 GLY A C 1
ATOM 2614 O O . GLY A 1 350 ? 28.686 0.598 -34.297 1.00 85.88 350 GLY A O 1
ATOM 2615 N N . ASP A 1 351 ? 26.912 1.260 -33.094 1.00 90.31 351 ASP A N 1
ATOM 2616 C CA . ASP A 1 351 ? 26.778 2.561 -33.752 1.00 90.31 351 ASP A CA 1
ATOM 2617 C C . ASP A 1 351 ? 27.712 3.589 -33.094 1.00 90.31 351 ASP A C 1
ATOM 2619 O O . ASP A 1 351 ? 27.552 3.957 -31.925 1.00 90.31 351 ASP A O 1
ATOM 2623 N N . LYS A 1 352 ? 28.705 4.063 -33.858 1.00 87.50 352 LYS A N 1
ATOM 2624 C CA . LYS A 1 352 ? 29.731 4.998 -33.373 1.00 87.50 352 LYS A CA 1
ATOM 2625 C C . LYS A 1 352 ? 29.129 6.308 -32.851 1.00 87.50 352 LYS A C 1
ATOM 2627 O O . LYS A 1 352 ? 29.630 6.833 -31.862 1.00 87.50 352 LYS A O 1
ATOM 2632 N N . GLU A 1 353 ? 28.056 6.825 -33.452 1.00 89.06 353 GLU A N 1
ATOM 2633 C CA . GLU A 1 353 ? 27.444 8.100 -33.043 1.00 89.06 353 GLU A CA 1
ATOM 2634 C C . GLU A 1 353 ? 26.749 7.984 -31.682 1.00 89.06 353 GLU A C 1
ATOM 2636 O O . GLU A 1 353 ? 26.911 8.844 -30.808 1.00 89.06 353 GLU A O 1
ATOM 2641 N N . VAL A 1 354 ? 25.997 6.897 -31.482 1.00 87.62 354 VAL A N 1
ATOM 2642 C CA . VAL A 1 354 ? 25.284 6.639 -30.222 1.00 87.62 354 VAL A CA 1
ATOM 2643 C C . VAL A 1 354 ? 26.281 6.362 -29.096 1.00 87.62 354 VAL A C 1
ATOM 2645 O O . VAL A 1 354 ? 26.145 6.914 -28.003 1.00 87.62 354 VAL A O 1
ATOM 2648 N N . VAL A 1 355 ? 27.325 5.572 -29.368 1.00 87.12 355 VAL A N 1
ATOM 2649 C CA . VAL A 1 355 ? 28.376 5.268 -28.387 1.00 87.12 355 VAL A CA 1
ATOM 2650 C C . VAL A 1 355 ? 29.175 6.516 -28.013 1.00 87.12 355 VAL A C 1
ATOM 2652 O O . VAL A 1 355 ? 29.399 6.744 -26.828 1.00 87.12 355 VAL A O 1
ATOM 2655 N N . LEU A 1 356 ? 29.556 7.366 -28.972 1.00 86.75 356 LEU A N 1
ATOM 2656 C CA . LEU A 1 356 ? 30.229 8.636 -28.668 1.00 86.75 356 LEU A CA 1
ATOM 2657 C C . LEU A 1 356 ? 29.355 9.543 -27.789 1.00 86.75 356 LEU A C 1
ATOM 2659 O O . LEU A 1 356 ? 29.846 10.116 -26.815 1.00 86.75 356 LEU A O 1
ATOM 2663 N N . SER A 1 357 ? 28.055 9.624 -28.080 1.00 86.25 357 SER A N 1
ATOM 2664 C CA . SER A 1 357 ? 27.099 10.392 -27.267 1.00 86.25 357 SER A CA 1
ATOM 2665 C C . SER A 1 357 ? 27.000 9.861 -25.827 1.00 86.25 357 SER A C 1
ATOM 2667 O O . SER A 1 357 ? 26.951 10.646 -24.886 1.00 86.25 357 SER A O 1
ATOM 2669 N N . ALA A 1 358 ? 27.035 8.539 -25.625 1.00 85.69 358 ALA A N 1
ATOM 2670 C CA . ALA A 1 358 ? 27.029 7.933 -24.289 1.00 85.69 358 ALA A CA 1
ATOM 2671 C C . ALA A 1 358 ? 28.344 8.159 -23.525 1.00 85.69 358 ALA A C 1
ATOM 2673 O O . ALA A 1 358 ? 28.343 8.543 -22.353 1.00 85.69 358 ALA A O 1
ATOM 2674 N N . VAL A 1 359 ? 29.472 7.939 -24.202 1.00 86.50 359 VAL A N 1
ATOM 2675 C CA . VAL A 1 359 ? 30.822 7.993 -23.627 1.00 86.50 359 VAL A CA 1
ATOM 2676 C C . VAL A 1 359 ? 31.202 9.412 -23.209 1.00 86.50 359 VAL A C 1
ATOM 2678 O O . VAL A 1 359 ? 31.855 9.602 -22.183 1.00 86.50 359 VAL A O 1
ATOM 2681 N N . THR A 1 360 ? 30.759 10.413 -23.971 1.00 85.62 360 THR A N 1
ATOM 2682 C CA . THR A 1 360 ? 30.946 11.832 -23.626 1.00 85.62 360 THR A CA 1
ATOM 2683 C C . THR A 1 360 ? 30.195 12.240 -22.360 1.00 85.62 360 THR A C 1
ATOM 2685 O O . THR A 1 360 ? 30.699 13.078 -21.616 1.00 85.62 360 THR A O 1
ATOM 2688 N N . GLN A 1 361 ? 29.042 11.631 -22.065 1.00 80.06 361 GLN A N 1
ATOM 2689 C CA . GLN A 1 361 ? 28.336 11.855 -20.800 1.00 80.06 361 GLN A CA 1
ATOM 2690 C C . GLN A 1 361 ? 28.963 11.077 -19.640 1.00 80.06 361 GLN A C 1
ATOM 2692 O O . GLN A 1 361 ? 29.224 11.638 -18.575 1.00 80.06 361 GLN A O 1
ATOM 2697 N N . ALA A 1 362 ? 29.222 9.784 -19.842 1.00 78.81 362 ALA A N 1
ATOM 2698 C CA . ALA A 1 362 ? 29.770 8.895 -18.828 1.00 78.81 362 ALA A CA 1
ATOM 2699 C C . ALA A 1 362 ? 30.825 7.973 -19.448 1.00 78.81 362 ALA A C 1
ATOM 2701 O O . ALA A 1 362 ? 30.490 6.990 -20.108 1.00 78.81 362 ALA A O 1
ATOM 2702 N N . GLY A 1 363 ? 32.110 8.239 -19.189 1.00 81.00 363 GLY A N 1
ATOM 2703 C CA . GLY A 1 363 ? 33.223 7.502 -19.801 1.00 81.00 363 GLY A CA 1
ATOM 2704 C C . GLY A 1 363 ? 33.208 5.996 -19.505 1.00 81.00 363 GLY A C 1
ATOM 2705 O O . GLY A 1 363 ? 33.638 5.196 -20.331 1.00 81.00 363 GLY A O 1
ATOM 2706 N N . MET A 1 364 ? 32.620 5.589 -18.373 1.00 78.50 364 MET A N 1
ATOM 2707 C CA . MET A 1 364 ? 32.445 4.180 -17.990 1.00 78.50 364 MET A CA 1
ATOM 2708 C C . MET A 1 364 ? 31.478 3.408 -18.901 1.00 78.50 364 MET A C 1
ATOM 2710 O O . MET A 1 364 ? 31.499 2.180 -18.911 1.00 78.50 364 MET A O 1
ATOM 2714 N N . THR A 1 365 ? 30.649 4.092 -19.695 1.00 82.75 365 THR A N 1
ATOM 2715 C CA . THR A 1 365 ? 29.708 3.452 -20.632 1.00 82.75 365 THR A CA 1
ATOM 2716 C C . THR A 1 365 ? 30.409 2.756 -21.796 1.00 82.75 365 THR A C 1
ATOM 2718 O O . THR A 1 365 ? 29.818 1.865 -22.408 1.00 82.75 365 THR A O 1
ATOM 2721 N N . LEU A 1 366 ? 31.692 3.067 -22.036 1.00 85.38 366 LEU A N 1
ATOM 2722 C CA . LEU A 1 366 ? 32.545 2.389 -23.014 1.00 85.38 366 LEU A CA 1
ATOM 2723 C C . LEU A 1 366 ? 32.543 0.864 -22.835 1.00 85.38 366 LEU A C 1
ATOM 2725 O O . LEU A 1 366 ? 32.612 0.131 -23.817 1.00 85.38 366 LEU A O 1
ATOM 2729 N N . GLN A 1 367 ? 32.409 0.371 -21.598 1.00 85.31 367 GLN A N 1
ATOM 2730 C CA . GLN A 1 367 ? 32.365 -1.068 -21.319 1.00 85.31 367 GLN A CA 1
ATOM 2731 C C . GLN A 1 367 ? 31.189 -1.788 -21.999 1.00 85.31 367 GLN A C 1
ATOM 2733 O O . GLN A 1 367 ? 31.257 -2.997 -22.206 1.00 85.31 367 GLN A O 1
ATOM 2738 N N . PHE A 1 368 ? 30.117 -1.062 -22.337 1.00 84.25 368 PHE A N 1
ATOM 2739 C CA . PHE A 1 368 ? 28.923 -1.620 -22.972 1.00 84.25 368 PHE A CA 1
ATOM 2740 C C . PHE A 1 368 ? 28.969 -1.564 -24.503 1.00 84.25 368 PHE A C 1
ATOM 2742 O O . PHE A 1 368 ? 28.175 -2.254 -25.145 1.00 84.25 368 PHE A O 1
ATOM 2749 N N . ALA A 1 369 ? 29.877 -0.780 -25.089 1.00 86.50 369 ALA A N 1
ATOM 2750 C CA . ALA A 1 369 ? 30.039 -0.679 -26.535 1.00 86.50 369 ALA A CA 1
ATOM 2751 C C . ALA A 1 369 ? 30.497 -2.010 -27.158 1.00 86.50 369 ALA A C 1
ATOM 2753 O O . ALA A 1 369 ? 31.098 -2.858 -26.493 1.00 86.50 369 ALA A O 1
ATOM 2754 N N . ALA A 1 370 ? 30.233 -2.188 -28.453 1.00 89.75 370 ALA A N 1
ATOM 2755 C CA . ALA A 1 370 ? 30.728 -3.335 -29.207 1.00 89.75 370 ALA A CA 1
ATOM 2756 C C . ALA A 1 370 ? 32.266 -3.368 -29.232 1.00 89.75 370 ALA A C 1
ATOM 2758 O O . ALA A 1 370 ? 32.920 -2.326 -29.250 1.00 89.75 370 ALA A O 1
ATOM 2759 N N . ASP A 1 371 ? 32.848 -4.567 -29.290 1.00 87.50 371 ASP A N 1
ATOM 2760 C CA . ASP A 1 371 ? 34.300 -4.805 -29.209 1.00 87.50 371 ASP A CA 1
ATOM 2761 C C . ASP A 1 371 ? 35.113 -3.952 -30.186 1.00 87.50 371 ASP A C 1
ATOM 2763 O O . ASP A 1 371 ? 36.158 -3.416 -29.824 1.00 87.50 371 ASP A O 1
ATOM 2767 N N . GLN A 1 372 ? 34.584 -3.757 -31.396 1.00 89.44 372 GLN A N 1
ATOM 2768 C CA . GLN A 1 372 ? 35.190 -2.919 -32.430 1.00 89.44 372 GLN A CA 1
ATOM 2769 C C . GLN A 1 372 ? 35.324 -1.455 -31.983 1.00 89.44 372 GLN A C 1
ATOM 2771 O O . GLN A 1 372 ? 36.371 -0.846 -32.176 1.00 89.44 372 GLN A O 1
ATOM 2776 N N . LEU A 1 373 ? 34.295 -0.901 -31.334 1.00 88.56 373 LEU A N 1
ATOM 2777 C CA . LEU A 1 373 ? 34.294 0.477 -30.835 1.00 88.56 373 LEU A CA 1
ATOM 2778 C C . LEU A 1 373 ? 35.051 0.628 -29.513 1.00 88.56 373 LEU A C 1
ATOM 2780 O O . LEU A 1 373 ? 35.559 1.708 -29.227 1.00 88.56 373 LEU A O 1
ATOM 2784 N N . ARG A 1 374 ? 35.193 -0.448 -28.728 1.00 86.25 374 ARG A N 1
ATOM 2785 C CA . ARG A 1 374 ? 36.064 -0.459 -27.537 1.00 86.25 374 ARG A CA 1
ATOM 2786 C C . ARG A 1 374 ? 37.548 -0.326 -27.893 1.00 86.25 374 ARG A C 1
ATOM 2788 O O . ARG A 1 374 ? 38.322 0.135 -27.060 1.00 86.25 374 ARG A O 1
ATOM 2795 N N . ALA A 1 375 ? 37.930 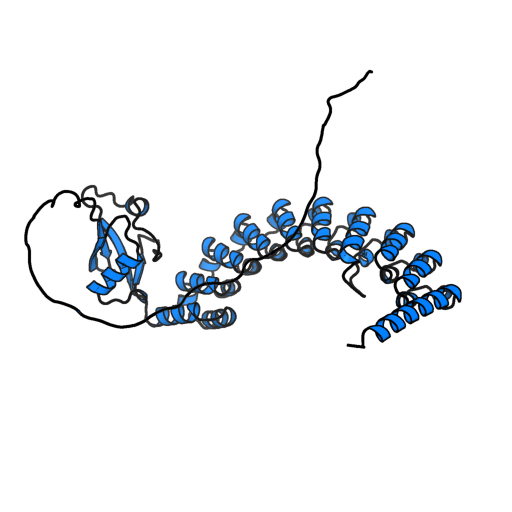-0.709 -29.112 1.00 85.56 375 ALA A N 1
ATOM 2796 C CA . ALA A 1 375 ? 39.275 -0.534 -29.659 1.00 85.56 375 ALA A CA 1
ATOM 2797 C C . ALA A 1 375 ? 39.411 0.705 -30.570 1.00 85.56 375 ALA A C 1
ATOM 2799 O O . ALA A 1 375 ? 40.522 1.025 -31.000 1.00 85.56 375 ALA A O 1
ATOM 2800 N N . ASP A 1 376 ? 38.312 1.409 -30.870 1.00 91.31 376 ASP A N 1
ATOM 2801 C CA . ASP A 1 376 ? 38.333 2.606 -31.712 1.00 91.31 376 ASP A CA 1
ATOM 2802 C C . ASP A 1 376 ? 39.013 3.763 -30.969 1.00 91.31 376 ASP A C 1
ATOM 2804 O O . ASP A 1 376 ? 38.645 4.144 -29.854 1.00 91.31 376 ASP A O 1
ATOM 2808 N N . LYS A 1 377 ? 40.032 4.332 -31.614 1.00 88.00 377 LYS A N 1
ATOM 2809 C CA . LYS A 1 377 ? 40.873 5.380 -31.038 1.00 88.00 377 LYS A CA 1
ATOM 2810 C C . LYS A 1 377 ? 40.065 6.611 -30.626 1.00 88.00 377 LYS A C 1
ATOM 2812 O O . LYS A 1 377 ? 40.344 7.177 -29.571 1.00 88.00 377 LYS A O 1
ATOM 2817 N N . ASP A 1 378 ? 39.085 7.025 -31.424 1.00 88.00 378 ASP A N 1
ATOM 2818 C CA . ASP A 1 378 ? 38.323 8.251 -31.178 1.00 88.00 378 ASP A CA 1
ATOM 2819 C C . ASP A 1 378 ? 37.387 8.069 -29.980 1.00 88.00 378 ASP A C 1
ATOM 2821 O O . ASP A 1 378 ? 37.304 8.935 -29.107 1.00 88.00 378 ASP A O 1
ATOM 2825 N N . VAL A 1 379 ? 36.734 6.906 -29.899 1.00 87.06 379 VAL A N 1
ATOM 2826 C CA . VAL A 1 379 ? 35.819 6.562 -28.802 1.00 87.06 379 VAL A CA 1
ATOM 2827 C C . VAL A 1 379 ? 36.577 6.426 -27.476 1.00 87.06 379 VAL A C 1
ATOM 2829 O O . VAL A 1 379 ? 36.154 6.977 -26.456 1.00 87.06 379 VAL A O 1
ATOM 2832 N N . VAL A 1 380 ? 37.731 5.751 -27.479 1.00 85.88 380 VAL A N 1
ATOM 2833 C CA . VAL A 1 380 ? 38.572 5.599 -26.279 1.00 85.88 380 VAL A CA 1
ATOM 2834 C C . VAL A 1 380 ? 39.123 6.950 -25.817 1.00 85.88 380 VAL A C 1
ATOM 2836 O O . VAL A 1 380 ? 39.129 7.237 -24.618 1.00 85.88 380 VAL A O 1
ATOM 2839 N N . LEU A 1 381 ? 39.552 7.814 -26.744 1.00 87.31 381 LEU A N 1
ATOM 2840 C CA . LEU A 1 381 ? 40.019 9.160 -26.404 1.00 87.31 381 LEU A CA 1
ATOM 2841 C C . LEU A 1 381 ? 38.915 9.997 -25.749 1.00 87.31 381 LEU A C 1
ATOM 2843 O O . LEU A 1 381 ? 39.187 10.648 -24.738 1.00 87.31 381 LEU A O 1
ATOM 2847 N N . ALA A 1 382 ? 37.684 9.939 -26.264 1.00 85.31 382 ALA A N 1
ATOM 2848 C CA . ALA A 1 382 ? 36.538 10.619 -25.662 1.00 85.31 382 ALA A CA 1
ATOM 2849 C C . ALA A 1 382 ? 36.266 10.124 -24.226 1.00 85.31 382 ALA A C 1
ATOM 2851 O O . ALA A 1 382 ? 36.095 10.938 -23.315 1.00 85.31 382 ALA A O 1
ATOM 2852 N N . ALA A 1 383 ? 36.323 8.806 -23.990 1.00 84.94 383 ALA A N 1
ATOM 2853 C CA . ALA A 1 383 ? 36.131 8.219 -22.659 1.00 84.94 383 ALA A CA 1
ATOM 2854 C C . ALA A 1 383 ? 37.190 8.694 -21.653 1.00 84.94 383 ALA A C 1
ATOM 2856 O O . ALA A 1 383 ? 36.877 9.082 -20.525 1.00 84.94 383 ALA A O 1
ATOM 2857 N N . VAL A 1 384 ? 38.460 8.699 -22.069 1.00 84.75 384 VAL A N 1
ATOM 2858 C CA . VAL A 1 384 ? 39.590 9.119 -21.228 1.00 84.75 384 VAL A CA 1
ATOM 2859 C C . VAL A 1 384 ? 39.530 10.617 -20.920 1.00 84.75 384 VAL A C 1
ATOM 2861 O O . VAL A 1 384 ? 39.858 11.030 -19.806 1.00 84.75 384 VAL A O 1
ATOM 2864 N N . GLN A 1 385 ? 39.104 11.449 -21.873 1.00 84.88 385 GLN A N 1
ATOM 2865 C CA . GLN A 1 385 ? 38.920 12.887 -21.651 1.00 84.88 385 GLN A CA 1
ATOM 2866 C C . GLN A 1 385 ? 37.822 13.174 -20.615 1.00 84.88 385 GLN A C 1
ATOM 2868 O O . GLN A 1 385 ? 38.010 14.033 -19.747 1.00 84.88 385 GLN A O 1
ATOM 2873 N N . GLN A 1 386 ? 36.722 12.419 -20.648 1.00 83.69 386 GLN A N 1
ATOM 2874 C CA . GLN A 1 386 ? 35.644 12.509 -19.660 1.00 83.69 386 GLN A CA 1
ATOM 2875 C C . GLN A 1 386 ? 36.113 12.053 -18.261 1.00 83.69 386 GLN A C 1
ATOM 2877 O O . GLN A 1 386 ? 35.918 12.751 -17.265 1.00 83.69 386 GLN A O 1
ATOM 2882 N N . ALA A 1 387 ? 36.839 10.937 -18.168 1.00 76.19 387 ALA A N 1
ATOM 2883 C CA . ALA A 1 387 ? 37.368 10.463 -16.886 1.00 76.19 387 ALA A CA 1
ATOM 2884 C C . ALA A 1 387 ? 38.380 11.452 -16.266 1.00 76.19 387 ALA A C 1
ATOM 2886 O O . ALA A 1 387 ? 38.380 11.691 -15.056 1.00 76.19 387 ALA A O 1
ATOM 2887 N N . ARG A 1 388 ? 39.221 12.087 -17.097 1.00 75.38 388 ARG A N 1
ATOM 2888 C CA . ARG A 1 388 ? 40.177 13.122 -16.659 1.00 75.38 388 ARG A CA 1
ATOM 2889 C C . ARG A 1 388 ? 39.496 14.402 -16.178 1.00 75.38 388 ARG A C 1
ATOM 2891 O O . ARG A 1 388 ? 40.018 15.057 -15.277 1.00 75.38 388 ARG A O 1
ATOM 2898 N N . THR A 1 389 ? 38.370 14.786 -16.778 1.00 72.00 389 THR A N 1
ATOM 2899 C CA . THR A 1 389 ? 37.598 15.956 -16.329 1.00 72.00 389 THR A CA 1
ATOM 2900 C C . THR A 1 389 ? 36.956 15.697 -14.968 1.00 72.00 389 THR A C 1
ATOM 2902 O O . THR A 1 389 ? 37.080 16.546 -14.087 1.00 72.00 389 THR A O 1
ATOM 2905 N N . LEU A 1 390 ? 36.422 14.494 -14.727 1.00 61.47 390 LEU A N 1
ATOM 2906 C CA . LEU A 1 390 ? 35.940 14.087 -13.401 1.00 61.47 390 LEU A CA 1
ATOM 2907 C C . LEU A 1 390 ? 37.053 14.074 -12.335 1.00 61.47 390 LEU A C 1
ATOM 2909 O O . LEU A 1 390 ? 36.849 14.594 -11.238 1.00 61.47 390 LEU A O 1
ATOM 2913 N N . GLN A 1 391 ? 38.247 13.556 -12.656 1.00 60.72 391 GLN A N 1
ATOM 2914 C CA . GLN A 1 391 ? 39.389 13.566 -11.728 1.00 60.72 391 GLN A CA 1
ATOM 2915 C C . GLN A 1 391 ? 39.819 14.988 -11.339 1.00 60.72 391 GLN A C 1
ATOM 2917 O O . GLN A 1 391 ? 40.015 15.260 -10.154 1.00 60.72 391 GLN A O 1
ATOM 2922 N N . LYS A 1 392 ? 39.897 15.918 -12.303 1.00 61.16 392 LYS A N 1
ATOM 2923 C CA . LYS A 1 392 ? 40.234 17.328 -12.031 1.00 61.16 392 LYS A CA 1
ATOM 2924 C C . LYS A 1 392 ? 39.204 18.019 -11.133 1.00 61.16 392 LYS A C 1
ATOM 2926 O O . LYS A 1 392 ? 39.604 18.745 -10.223 1.00 61.16 392 LYS A O 1
ATOM 2931 N N . CYS A 1 393 ? 37.912 17.758 -11.348 1.00 54.09 393 CYS A N 1
ATOM 2932 C CA . CYS A 1 393 ? 36.836 18.265 -10.494 1.00 54.09 393 CYS A CA 1
ATOM 2933 C C . CYS A 1 393 ? 36.906 17.680 -9.073 1.00 54.09 393 CYS A C 1
ATOM 2935 O O . CYS A 1 393 ? 36.789 18.431 -8.113 1.00 54.09 393 CYS A O 1
ATOM 2937 N N . SER A 1 394 ? 37.191 16.381 -8.916 1.00 48.34 394 SER A N 1
ATOM 2938 C CA . SER A 1 394 ? 37.331 15.763 -7.586 1.00 48.34 394 SER A CA 1
ATOM 2939 C C . SER A 1 394 ? 38.550 16.260 -6.797 1.00 48.34 394 SER A C 1
ATOM 2941 O O . SER A 1 394 ? 38.472 16.409 -5.581 1.00 48.34 394 SER A O 1
ATOM 2943 N N . SER A 1 395 ? 39.661 16.597 -7.466 1.00 47.97 395 SER A N 1
ATOM 2944 C CA . SER A 1 395 ? 40.857 17.138 -6.801 1.00 47.97 395 SER A CA 1
ATOM 2945 C C . SER A 1 395 ? 40.708 18.588 -6.326 1.00 47.97 395 SER A C 1
ATOM 2947 O O . SER A 1 395 ? 41.494 19.034 -5.498 1.00 47.97 395 SER A O 1
ATOM 2949 N N . THR A 1 396 ? 39.708 19.329 -6.821 1.00 50.66 396 THR A N 1
ATOM 2950 C CA . THR A 1 396 ? 39.407 20.699 -6.362 1.00 50.66 396 THR A CA 1
ATOM 2951 C C . THR A 1 396 ? 38.389 20.741 -5.217 1.00 50.66 396 THR A C 1
ATOM 2953 O O . THR A 1 396 ? 38.235 21.783 -4.593 1.00 50.66 396 THR A O 1
ATOM 2956 N N . SER A 1 397 ? 37.718 19.626 -4.899 1.00 42.41 397 SER A N 1
ATOM 2957 C CA . SER A 1 397 ? 36.684 19.553 -3.848 1.00 42.41 397 SER A CA 1
ATOM 2958 C C . SER A 1 397 ? 37.193 19.090 -2.471 1.00 42.41 397 SER A C 1
ATOM 2960 O O . SER A 1 397 ? 36.392 18.978 -1.551 1.00 42.41 397 SER A O 1
ATOM 2962 N N . VAL A 1 398 ? 38.495 18.808 -2.313 1.00 42.03 398 VAL A N 1
ATOM 2963 C CA . VAL A 1 398 ? 39.109 18.307 -1.055 1.00 42.03 398 VAL A CA 1
ATOM 2964 C C . VAL A 1 398 ? 39.956 19.383 -0.347 1.00 42.03 398 VAL A C 1
ATOM 2966 O O . VAL A 1 398 ? 40.746 19.089 0.541 1.00 42.03 398 VAL A O 1
ATOM 2969 N N . GLN A 1 399 ? 39.797 20.657 -0.708 1.00 40.56 399 GLN A N 1
ATOM 2970 C CA . GLN A 1 399 ? 40.348 21.768 0.073 1.00 40.56 399 GLN A CA 1
ATOM 2971 C C . GLN A 1 399 ? 39.219 22.587 0.693 1.00 40.56 399 GLN A C 1
ATOM 2973 O O . GLN A 1 399 ? 38.843 23.595 0.111 1.00 40.56 399 GLN A O 1
ATOM 2978 N N . TYR A 1 400 ? 38.687 22.144 1.835 1.00 35.50 400 TYR A N 1
ATOM 2979 C CA . TYR A 1 400 ? 38.179 22.997 2.919 1.00 35.50 400 TYR A CA 1
ATOM 2980 C C . TYR A 1 400 ? 38.158 22.226 4.235 1.00 35.50 400 TYR A C 1
ATOM 2982 O O . TYR A 1 400 ? 37.683 21.067 4.225 1.00 35.50 400 TYR A O 1
#

Solvent-accessible surface area (backbone atoms only — not comparable to full-atom values): 22637 Å² total; per-residue (Å²): 133,83,89,80,84,90,86,86,86,87,80,90,82,92,84,86,90,87,85,89,82,88,90,80,83,87,87,82,89,82,85,88,86,86,88,79,87,85,79,86,82,92,82,85,87,77,96,82,80,96,82,80,84,87,76,61,84,28,39,36,36,34,22,46,98,90,43,76,74,50,74,43,83,40,46,55,83,35,32,42,48,58,53,37,50,54,46,22,75,76,69,72,45,54,58,83,31,59,44,44,26,49,92,92,43,75,62,56,54,83,41,57,52,40,70,81,77,51,71,80,56,88,58,94,83,60,74,56,46,69,32,38,56,43,78,54,52,72,66,56,44,50,51,53,52,51,37,73,73,38,53,40,70,53,37,42,54,51,48,67,73,43,60,69,69,55,32,59,32,64,68,53,47,54,55,37,24,77,50,27,11,71,44,50,68,54,36,31,70,73,53,25,59,29,66,69,55,41,44,51,16,11,68,64,28,11,65,25,48,66,49,38,31,72,71,50,28,61,32,64,71,49,42,47,45,9,16,75,61,29,10,61,31,42,63,51,34,30,72,70,51,24,58,31,66,69,53,41,48,49,10,12,68,64,26,11,64,28,42,65,48,34,32,70,74,51,25,57,31,66,70,49,44,53,45,9,20,74,63,29,11,64,26,46,68,47,35,30,69,70,53,27,59,30,67,69,57,46,51,53,14,33,69,58,34,40,80,76,62,95,82,82,83,53,31,59,63,52,37,32,71,70,53,28,50,31,60,67,59,41,39,56,39,18,74,67,25,22,65,46,47,63,50,33,29,73,71,41,26,60,33,67,68,51,45,44,54,10,14,58,72,34,30,76,37,46,80,52,37,30,72,70,54,59,68,30,67,69,51,46,50,41,17,52,53,37,49,52,51,53,50,56,56,56,69,66,71,76,78,128

Organism: Polarella glacialis (NCBI:txid89957)

Sequence (400 aa):
MSGSFDTDVRRAAAAAPTQMRTPTAAPAETTPSSPSSPSSSSRSFSKSNASSDQQSQLFVCVNGLSGTICKVPACRDSTIAQVKRSIQEQLAIPESHQRLVLGCKVLDDFAFLSPSLLQNSSDANLPSLALTLVRRSDELVRLLQSIRQASGYQVRVLLWNAPPDFRADREVVLAALQQGGDVLQFAALPLQMDREVALTAVQQNGMALKYTGLALKADSSVVLAAVRRSGSALEFASETLRGERQVVLHAVRQDGLALEFAAEWLQADRQIVLAALQQDGLSLRFASESLRASKDVVLAAVQIGGLSLPSADQPMQFASDALRADKQVAQAAVLLNGYALRCASASVRGDKEVVLSAVTQAGMTLQFAADQLRADKDVVLAAVQQARTLQKCSSTSVQY

Foldseek 3Di:
DDDDDYDDDDDDDDDDDDDDDDDDDDDDDDDDDDDDDDDDDDDDDDDDDPPDPPPAFAWEFEAEPVGGPDIDTDHQFDFQLVVLVSCCVVVVQHSLQWFKDQPHDTGDRGDGSHVVQQPPPPDPPGSYGYIYTDTHDPVLSVLLVCLQPDALVVLLVSLVPDDLVLLADPSNLLSNLVRALLSLLSRDQVLLADQVSLLSSLLRALLSLQSHDLVLLADPVSNLSSLLRALLSLQSHDLVLLADPVSLLSSLLRALLSLQSHDLVVLQVPVSNLSSLQRALLSLLSRDLVLLQDLVSLLSSLLRHVPPDDADRGSLLSHDLVLLADLVSLLSSLLSALLSLQSHDLNNLADLVSLLSSLLRALVSLVNHDPVLVPDPVSNVSSVVNVVVVVVVVVVPPDD

InterPro domains:
  IPR000626 Ubiquitin-like domain [PS50053] (58-126)
  IPR025197 Domain of unknown function DUF4116 [PF13475] (194-242)
  IPR025197 Domain of unknown function DUF4116 [PF13475] (245-292)
  IPR025197 Domain of unknown function DUF4116 [PF13475] (351-386)
  IPR029071 Ubiquitin-like domain superfamily [SSF54236] (50-116)

Radius of gyration: 35.6 Å; Cα contacts (8 Å, |Δi|>4): 624; chains: 1; bounding box: 84×62×104 Å

Mean predicted aligned error: 15.3 Å

Secondary structure (DSSP, 8-state):
--------------------------------------------------SS--S--EEEEEEETTEEEEEEEE-TT-BHHHHHHHHHHHH---GGGEEEEETTEEPPTT-B--HHHHTT---TT--EEEEEEEEPPHHHHHHHHHHHHS-HHHHHHHHHHS-HHHHH-HHHHHHHHTT-GGGGGGS-HHHHS-HHHHHHHHHH-GGGGGGS-HHHHT-HHHHHHHHHH-GGGGGGS-HHHHT-HHHHHHHHHH-GGGGGGS-HHHHT-HHHHHHHHHH-GGGGGGS-HHHHT-HHHHHHHHHHHTTT-SSS--GGGGS-HHHHH-HHHHHHHHHH-GGGGGGS-HHHHT-HHHHHHHHHH-GGGGGGS-HHHHS-HHHHHHHHHHHHHHHHHHHHSS--